Protein 7NE9 (pdb70)

Radius of gyration: 25.5 Å; Cα contacts (8 Å, |Δi|>4): 798; chains: 4; bounding box: 64×86×42 Å

Sequence (478 aa):
PALNARQQALLTALNACGDEMSGQQLHRSLDDEASMGLATVYRNLRQLQQRG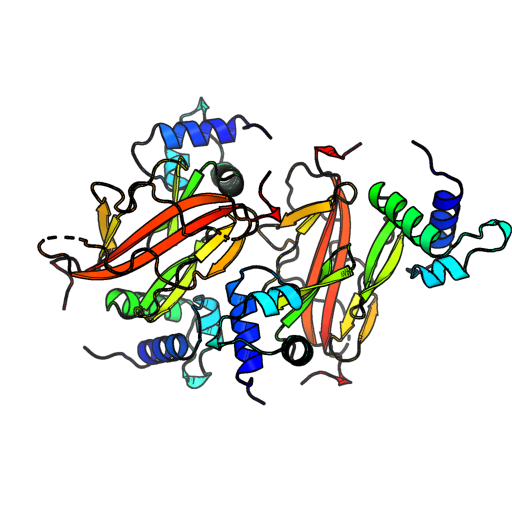LVRCRHLPTGEALYAPVDRDRHHLTCVDCGTTQVLDHCPIHGIDVPAGDFELLFHTLEFFGFCSSCRPPALNARQQALLTALNACGDEMSGQQLHRSLDDEASMGLATVYRNLRQLQQRGLVRCRHLPTGEALYAPVDRDRHHLTCVDCGTTQVLDHCPIHGIDVPAGDFELLFHTLEFFGFCSSCRPPALNARQQALLTALNACGDEMSGQQLHRSLDDEASMGLATVYRNLRQLQQRGLVRCRHLPTGEALYAPVDRDRHHLTCVDCGTTQVLDHCPIHGIDVGDFELLFHTLEFFGFCSSCRPPALNARQQALLTALNACGDEMSGQQLHRSLDDEASMGLATVYRNLRQLQQRGLVRCRHLPTGEALYAPVDRDRHHLTCVDCGTTQVLDHCPIHGIDVPAGDFELLFHTLEFFGFCSSCRP

Nearest PDB structures (foldseek):
  7ne9-assembly1_DDD  TM=9.964E-01  e=1.048E-24  Parasynechococcus marenigrum WH 8102
  7ne9-assembly1_CCC  TM=9.810E-01  e=1.885E-23  Parasynechococcus marenigrum WH 8102
  2fe3-assembly1_B  TM=5.451E-01  e=2.783E-08  Bacillus subtilis
  3f8n-assembly1_B  TM=6.323E-01  e=6.469E-07  Bacillus subtilis
  6dk4-assembly1_A  TM=7.552E-01  e=3.047E-05  Campylobacter jejuni

B-factor: mean 51.15, std 16.53, range [29.56, 125.27]

Secondary structure (P-SEA, 3-state):
ccccaaaaaaaaaaaaacccccaaaaaaaccccccccaaaaaaaaaaaaaaccbbbbbccccbbbbcccccccccccccccbbbbbbccccccccccccccccccbbbbbbbbbcccccc/ccccaaaaaaaaaaaaccccccaaaaaaaccccccccaaaaaaaaaaaaaaccbbbbbccccbbbbcccccccccccccccbbbbbcccccccccccccccccccbbbbbbbbbcccccc/ccccaaaaaaaaaaaaccccccaaaaaaaccccccccaaaaaaaaaaaaaaccbbbbbcccbbbbbcccccccccccccccbbbbbbccccccccccccccccbbbbbbbbbcccccc/ccccaaaaaaaaaaaaccccccaaaaaaaccccccccaaaaaaaaaaaaaaccbbbbbcccbbbbbcccccccccccccccbbbbbbccccccccccccccccccbbbbbbbbbcccccc

Solvent-accessible surface area: 25385 Å² total; per-residue (Å²): 152,96,54,74,88,121,9,83,20,0,20,40,16,0,58,34,9,24,22,29,18,6,3,90,77,0,61,166,58,21,71,123,154,25,70,23,46,61,74,20,0,76,105,6,1,125,69,0,45,85,86,7,59,3,23,26,37,37,50,79,121,28,87,26,17,23,5,11,22,120,50,44,68,3,14,8,15,1,24,56,76,47,71,83,80,14,36,67,156,21,45,20,161,71,45,118,42,69,110,103,96,48,58,70,48,18,20,18,0,9,9,25,0,16,17,68,112,30,92,147,172,91,49,74,87,119,10,88,23,0,27,80,17,0,81,88,37,77,100,39,18,6,0,99,76,0,64,174,60,25,93,142,164,30,76,12,45,66,73,19,0,70,103,6,0,135,64,0,39,77,84,6,60,2,17,23,36,36,45,78,119,29,80,19,23,16,2,12,26,135,58,44,100,3,19,5,8,1,38,69,77,39,73,76,101,72,9,118,78,24,33,22,127,71,132,118,30,116,128,80,117,33,68,75,62,20,30,16,0,15,0,27,0,6,18,72,110,30,95,137,164,90,48,78,86,128,12,82,22,0,26,77,18,0,78,89,40,58,32,34,18,21,0,62,78,0,55,167,58,20,109,130,177,36,69,16,45,59,67,21,0,67,114,9,0,133,66,0,31,74,83,7,60,1,22,21,31,33,41,31,88,28,103,18,24,15,6,5,31,125,60,50,88,3,5,12,4,1,9,44,24,23,43,11,99,63,22,123,102,20,45,18,171,73,53,127,100,136,76,61,70,84,60,21,30,17,0,8,10,21,0,21,19,56,106,30,96,160,166,87,61,78,87,126,11,85,22,0,25,78,16,0,81,88,37,56,77,27,14,6,2,89,82,0,62,167,63,23,93,140,175,30,68,20,46,62,74,21,0,94,126,6,0,52,70,0,12,39,75,5,62,0,21,14,35,32,48,72,123,28,83,24,20,21,1,7,39,124,45,46,101,4,17,36,10,1,26,51,76,39,72,78,126,70,30,138,97,23,37,22,130,68,132,113,25,89,133,92,101,38,68,59,62,17,26,17,0,12,1,28,0,16,18,68,105,24,95,157

Structure (mmCIF, N/CA/C/O backbone):
data_7NE9
#
_entry.id   7NE9
#
_cell.length_a   129.250
_cell.length_b   129.250
_cell.length_c   77.280
_cell.angle_alpha   90.000
_cell.angle_beta   90.000
_cell.angle_gamma   120.000
#
_symmetry.space_group_name_H-M   'P 65'
#
loop_
_entity.id
_entity.type
_entity.pdbx_description
1 polymer 'Ferric uptake regulator family'
2 non-polymer 'ZINC ION'
3 non-polymer 'ACETATE ION'
4 water water
#
loop_
_atom_site.group_PDB
_atom_site.id
_atom_site.type_symbol
_atom_site.label_atom_id
_atom_site.label_alt_id
_atom_site.label_comp_id
_atom_site.label_asym_id
_atom_site.label_entity_id
_atom_site.label_seq_id
_atom_site.pdbx_PDB_ins_code
_atom_site.Cartn_x
_atom_site.Cartn_y
_atom_site.Cartn_z
_atom_site.occupancy
_atom_site.B_iso_or_equiv
_atom_site.auth_seq_id
_atom_site.auth_comp_id
_atom_site.auth_asym_id
_atom_site.auth_atom_id
_atom_site.pdbx_PDB_model_num
ATOM 1 N N . PRO A 1 6 ? -1.877 51.604 36.351 1.000 98.775 6 PRO AAA N 1
ATOM 2 C CA . PRO A 1 6 ? -1.624 50.349 35.602 1.000 97.580 6 PRO AAA CA 1
ATOM 3 C C . PRO A 1 6 ? -0.122 50.039 35.434 1.000 91.746 6 PRO AAA C 1
ATOM 4 O O . PRO A 1 6 ? 0.670 50.968 35.487 1.000 89.139 6 PRO AAA O 1
ATOM 8 N N . ALA A 1 7 ? 0.227 48.763 35.230 1.000 85.894 7 ALA AAA N 1
ATOM 9 C CA . ALA A 1 7 ? 1.603 48.299 34.925 1.000 80.370 7 ALA AAA CA 1
ATOM 10 C C . ALA A 1 7 ? 2.164 49.164 33.788 1.000 74.244 7 ALA AAA C 1
ATOM 11 O O . ALA A 1 7 ? 1.369 49.746 33.024 1.000 74.407 7 ALA AAA O 1
ATOM 13 N N . LEU A 1 8 ? 3.486 49.188 33.612 1.000 68.850 8 LEU AAA N 1
ATOM 14 C CA . LEU A 1 8 ? 4.162 49.871 32.472 1.000 62.227 8 LEU AAA CA 1
ATOM 15 C C . LEU A 1 8 ? 3.949 49.089 31.178 1.000 59.878 8 LEU AAA C 1
ATOM 16 O O . LEU A 1 8 ? 4.241 47.897 31.164 1.000 62.484 8 LEU AAA O 1
ATOM 21 N N . ASN A 1 9 ? 3.507 49.761 30.118 1.000 56.963 9 ASN AAA N 1
ATOM 22 C CA . ASN A 1 9 ? 3.444 49.170 28.756 1.000 54.681 9 ASN AAA CA 1
ATOM 23 C C . ASN A 1 9 ? 4.882 48.994 28.227 1.000 52.108 9 ASN AAA C 1
ATOM 24 O O . ASN A 1 9 ? 5.829 49.508 28.862 1.000 50.522 9 ASN AAA O 1
ATOM 29 N N . ALA A 1 10 ? 5.031 48.316 27.089 1.000 51.159 10 ALA AAA N 1
ATOM 30 C CA . ALA A 1 10 ? 6.317 47.927 26.458 1.000 50.817 10 ALA AAA CA 1
ATOM 31 C C . ALA A 1 10 ? 7.167 49.159 26.092 1.000 48.553 10 ALA AAA C 1
ATOM 32 O O . ALA A 1 10 ? 8.409 49.097 26.201 1.000 46.749 10 ALA AAA O 1
ATOM 34 N N . ARG A 1 11 ? 6.521 50.232 25.637 1.000 46.762 11 ARG AAA N 1
ATOM 35 C CA . ARG A 1 11 ? 7.190 51.489 25.224 1.000 46.072 11 ARG AAA CA 1
ATOM 36 C C . ARG A 1 11 ? 7.763 52.202 26.457 1.000 44.112 11 ARG AAA C 1
ATOM 37 O O . ARG A 1 11 ? 8.897 52.658 26.406 1.000 41.758 11 ARG AAA O 1
ATOM 45 N N . GLN A 1 12 ? 6.986 52.288 27.527 1.000 44.819 12 GLN AAA N 1
ATOM 46 C CA . GLN A 1 12 ? 7.424 52.918 28.790 1.000 45.359 12 GLN AAA CA 1
ATOM 47 C C . GLN A 1 12 ? 8.621 52.134 29.320 1.000 44.874 12 GLN AAA C 1
ATOM 48 O O . GLN A 1 12 ? 9.608 52.771 29.717 1.000 42.143 12 GLN AAA O 1
ATOM 54 N N . GLN A 1 13 ? 8.560 50.810 29.277 1.000 46.074 13 GLN AAA N 1
ATOM 55 C CA . GLN A 1 13 ? 9.666 49.951 29.761 1.000 48.102 13 GLN AAA CA 1
ATOM 56 C C . GLN A 1 13 ? 10.910 50.167 28.893 1.000 44.582 13 GLN AAA C 1
ATOM 57 O O . GLN A 1 13 ? 12.015 50.203 29.433 1.000 45.062 13 GLN AAA O 1
ATOM 63 N N . ALA A 1 14 ? 10.760 50.286 27.582 1.000 40.833 14 ALA AAA N 1
ATOM 64 C CA . ALA A 1 14 ? 11.907 50.481 26.669 1.000 39.840 14 ALA AAA CA 1
ATOM 65 C C . ALA A 1 14 ? 12.573 51.830 27.002 1.000 37.868 14 ALA AAA C 1
ATOM 66 O O . ALA A 1 14 ? 13.807 51.881 27.053 1.000 38.213 14 ALA AAA O 1
ATOM 68 N N . LEU A 1 15 ? 11.802 52.872 27.299 1.000 35.500 15 LEU AAA N 1
ATOM 69 C CA . LEU A 1 15 ? 12.402 54.195 27.627 1.000 36.319 15 LEU AAA CA 1
ATOM 70 C C . LEU A 1 15 ? 13.144 54.119 28.962 1.000 37.081 15 LEU AAA C 1
ATOM 71 O O . LEU A 1 15 ? 14.268 54.634 29.038 1.000 35.452 15 LEU AAA O 1
ATOM 76 N N . LEU A 1 16 ? 12.543 53.499 29.974 1.000 36.867 16 LEU AAA N 1
ATOM 77 C CA . LEU A 1 16 ? 13.169 53.370 31.306 1.000 40.887 16 LEU AAA CA 1
ATOM 78 C C . LEU A 1 16 ? 14.476 52.595 31.178 1.000 38.936 16 LEU AAA C 1
ATOM 79 O O . LEU A 1 16 ? 15.478 53.023 31.779 1.000 37.512 16 LEU AAA O 1
ATOM 84 N N . THR A 1 17 ? 14.459 51.503 30.429 1.000 38.091 17 THR AAA N 1
ATOM 85 C CA . THR A 1 17 ? 15.658 50.675 30.150 1.000 40.268 17 THR AAA CA 1
ATOM 86 C C . THR A 1 17 ? 16.754 51.545 29.522 1.000 37.286 17 THR AAA C 1
ATOM 87 O O . THR A 1 17 ? 17.893 51.489 29.995 1.000 37.384 17 THR AAA O 1
ATOM 91 N N . ALA A 1 18 ? 16.425 52.321 28.489 1.000 33.985 18 ALA AAA N 1
ATOM 92 C CA . ALA A 1 18 ? 17.419 53.160 27.790 1.000 33.705 18 ALA AAA CA 1
ATOM 93 C C . ALA A 1 18 ? 17.952 54.220 28.760 1.000 33.222 18 ALA AAA C 1
ATOM 94 O O . ALA A 1 18 ? 19.173 54.432 28.791 1.000 32.607 18 ALA AAA O 1
ATOM 96 N N . LEU A 1 19 ? 17.090 54.848 29.570 1.000 33.674 19 LEU AAA N 1
ATOM 97 C CA . LEU A 1 19 ? 17.546 55.918 30.497 1.000 32.985 19 LEU AAA CA 1
ATOM 98 C C . LEU A 1 19 ? 18.457 55.308 31.558 1.000 33.259 19 LEU AAA C 1
ATOM 99 O O . LEU A 1 19 ? 19.460 55.974 31.915 1.000 32.727 19 LEU AAA O 1
ATOM 104 N N . ASN A 1 20 ? 18.138 54.102 32.054 1.000 35.451 20 ASN AAA N 1
ATOM 105 C CA . ASN A 1 20 ? 18.984 53.384 33.035 1.000 36.772 20 ASN AAA CA 1
ATOM 106 C C . ASN A 1 20 ? 20.340 53.045 32.419 1.000 37.169 20 ASN AAA C 1
ATOM 107 O O . ASN A 1 20 ? 21.361 53.276 33.110 1.000 37.470 20 ASN AAA O 1
ATOM 112 N N . ALA A 1 21 ? 20.354 52.560 31.180 1.000 35.873 21 ALA AAA N 1
ATOM 113 C CA . ALA A 1 21 ? 21.567 52.030 30.508 1.000 37.739 21 ALA AAA CA 1
ATOM 114 C C . ALA A 1 21 ? 22.560 53.155 30.213 1.000 37.939 21 ALA AAA C 1
ATOM 115 O O . ALA A 1 21 ? 23.763 52.877 30.289 1.000 39.353 21 ALA AAA O 1
ATOM 117 N N . CYS A 1 22 ? 22.105 54.395 29.965 1.000 37.326 22 CYS AAA N 1
ATOM 118 C CA . CYS A 1 22 ? 23.018 55.506 29.567 1.000 36.831 22 CYS AAA CA 1
ATOM 119 C C . CYS A 1 22 ? 23.913 55.971 30.734 1.000 37.591 22 CYS AAA C 1
ATOM 120 O O . CYS A 1 22 ? 24.945 56.592 30.474 1.000 37.192 22 CYS AAA O 1
ATOM 123 N N . GLY A 1 23 ? 23.554 55.673 31.976 1.000 37.562 23 GLY AAA N 1
ATOM 124 C CA . GLY A 1 23 ? 24.419 55.969 33.141 1.000 39.539 23 GLY AAA CA 1
ATOM 125 C C . GLY A 1 23 ? 24.358 57.447 33.530 1.000 39.705 23 GLY AAA C 1
ATOM 126 O O . GLY A 1 23 ? 25.073 57.858 34.436 1.000 40.326 23 GLY AAA O 1
ATOM 127 N N . ASP A 1 24 ? 23.564 58.261 32.840 1.000 38.387 24 ASP AAA N 1
ATOM 128 C CA . ASP A 1 24 ? 23.524 59.732 33.010 1.000 38.051 24 ASP AAA CA 1
ATOM 129 C C . ASP A 1 24 ? 22.142 60.210 32.598 1.000 36.365 24 ASP AAA C 1
ATOM 130 O O . ASP A 1 24 ? 21.185 59.583 33.034 1.000 35.981 24 ASP AAA O 1
ATOM 135 N N . GLU A 1 25 ? 22.024 61.313 31.842 1.000 35.223 25 GLU AAA N 1
ATOM 136 C CA . GLU A 1 25 ? 20.740 61.881 31.415 1.000 36.518 25 GLU AAA CA 1
ATOM 137 C C . GLU A 1 25 ? 20.729 61.998 29.882 1.000 35.280 25 GLU AAA C 1
ATOM 138 O O . GLU A 1 25 ? 21.815 62.031 29.307 1.000 31.705 25 GLU AAA O 1
ATOM 144 N N . MET A 1 26 ? 19.548 62.071 29.273 1.000 32.270 26 MET AAA N 1
ATOM 145 C CA . MET A 1 26 ? 19.423 62.207 27.803 1.000 34.693 26 MET AAA CA 1
ATOM 146 C C . MET A 1 26 ? 18.271 63.153 27.502 1.000 31.849 26 MET AAA C 1
ATOM 147 O O . MET A 1 26 ? 17.218 63.062 28.172 1.000 29.561 26 MET AAA O 1
ATOM 152 N N . SER A 1 27 ? 18.425 64.003 26.496 1.000 31.917 27 SER AAA N 1
ATOM 153 C CA . SER A 1 27 ? 17.292 64.746 25.885 1.000 31.971 27 SER AAA CA 1
ATOM 154 C C . SER A 1 27 ? 16.303 63.743 25.263 1.000 31.310 27 SER AAA C 1
ATOM 155 O O . SER A 1 27 ? 16.685 62.583 25.052 1.000 30.482 27 SER AAA O 1
ATOM 158 N N . GLY A 1 28 ? 15.085 64.165 24.943 1.000 31.753 28 GLY AAA N 1
ATOM 159 C CA . GLY A 1 28 ? 14.116 63.313 24.230 1.000 34.212 28 GLY AAA CA 1
ATOM 160 C C . GLY A 1 28 ? 14.687 62.833 22.899 1.000 33.658 28 GLY AAA C 1
ATOM 161 O O . GLY A 1 28 ? 14.523 61.657 22.557 1.000 33.548 28 GLY AAA O 1
ATOM 162 N N . GLN A 1 29 ? 15.395 63.710 22.188 1.000 35.691 29 GLN AAA N 1
ATOM 163 C CA . GLN A 1 29 ? 15.985 63.353 20.878 1.000 38.579 29 GLN AAA CA 1
ATOM 164 C C . GLN A 1 29 ? 17.117 62.335 21.080 1.000 36.358 29 GLN AAA C 1
ATOM 165 O O . GLN A 1 29 ? 17.191 61.382 20.297 1.000 34.574 29 GLN AAA O 1
ATOM 171 N N . GLN A 1 30 ? 17.961 62.515 22.096 1.000 34.732 30 GLN AAA N 1
ATOM 172 C CA . GLN A 1 30 ? 19.048 61.546 22.354 1.000 34.935 30 GLN AAA CA 1
ATOM 173 C C . GLN A 1 30 ? 18.425 60.210 22.731 1.000 32.269 30 GLN AAA C 1
ATOM 174 O O . GLN A 1 30 ? 18.914 59.206 22.285 1.000 32.512 30 GLN AAA O 1
ATOM 180 N N . LEU A 1 31 ? 17.406 60.205 23.579 1.000 31.131 31 LEU AAA N 1
ATOM 181 C CA . LEU A 1 31 ? 16.717 58.962 23.996 1.000 30.848 31 LEU AAA CA 1
ATOM 182 C C . LEU A 1 31 ? 16.180 58.263 22.737 1.000 30.328 31 LEU AAA C 1
ATOM 183 O O . LEU A 1 31 ? 16.435 57.068 22.544 1.000 31.699 31 LEU AAA O 1
ATOM 188 N N . HIS A 1 32 ? 15.521 59.014 21.877 1.000 31.302 32 HIS AAA N 1
ATOM 189 C CA . HIS A 1 32 ? 14.986 58.480 20.593 1.000 32.870 32 HIS AAA CA 1
ATOM 190 C C . HIS A 1 32 ? 16.122 57.839 19.784 1.000 33.256 32 HIS AAA C 1
ATOM 191 O O . HIS A 1 32 ? 15.959 56.699 19.329 1.000 34.000 32 HIS AAA O 1
ATOM 198 N N . ARG A 1 33 ? 17.245 58.538 19.625 1.000 34.701 33 ARG AAA N 1
ATOM 199 C CA . ARG A 1 33 ? 18.403 58.024 18.851 1.000 36.695 33 ARG AAA CA 1
ATOM 200 C C . ARG A 1 33 ? 19.048 56.822 19.536 1.000 36.607 33 ARG AAA C 1
ATOM 201 O O . ARG A 1 33 ? 19.670 56.058 18.843 1.000 39.483 33 ARG AAA O 1
ATOM 209 N N . SER A 1 34 ? 18.910 56.641 20.843 1.000 37.268 34 SER AAA N 1
ATOM 210 C CA . SER A 1 34 ? 19.567 55.525 21.586 1.000 37.523 34 SER AAA CA 1
ATOM 211 C C . SER A 1 34 ? 18.784 54.221 21.395 1.000 37.664 34 SER AAA C 1
ATOM 212 O O . SER A 1 34 ? 19.351 53.184 21.670 1.000 38.297 34 SER AAA O 1
ATOM 215 N N . LEU A 1 35 ? 17.522 54.240 20.965 1.000 37.817 35 LEU AAA N 1
ATOM 216 C CA . LEU A 1 35 ? 16.694 52.998 20.990 1.000 37.511 35 LEU AAA CA 1
ATOM 217 C C . LEU A 1 35 ? 17.177 52.044 19.893 1.000 38.983 35 LEU AAA C 1
ATOM 218 O O . LEU A 1 35 ? 17.391 52.516 18.737 1.000 37.047 35 LEU AAA O 1
ATOM 223 N N . ASP A 1 36 ? 17.334 50.750 20.220 1.000 40.910 36 ASP AAA N 1
ATOM 224 C CA . ASP A 1 36 ? 17.735 49.717 19.223 1.000 42.943 36 ASP AAA CA 1
ATOM 225 C C . ASP A 1 36 ? 16.486 49.317 18.438 1.000 41.630 36 ASP AAA C 1
ATOM 226 O O . ASP A 1 36 ? 15.398 49.817 18.783 1.000 39.353 36 ASP AAA O 1
ATOM 231 N N . ASP A 1 37 ? 16.631 48.484 17.410 1.000 43.680 37 ASP AAA N 1
ATOM 232 C CA . ASP A 1 37 ? 15.533 48.107 16.482 1.000 46.480 37 ASP AAA CA 1
ATOM 233 C C . ASP A 1 37 ? 14.328 47.612 17.297 1.000 46.675 37 ASP AAA C 1
ATOM 234 O O . ASP A 1 37 ? 13.200 48.091 17.067 1.000 46.392 37 ASP AAA O 1
ATOM 239 N N . GLU A 1 38 ? 14.580 46.761 18.285 1.000 49.539 38 GLU AAA N 1
ATOM 240 C CA . GLU A 1 38 ? 13.543 46.086 19.111 1.000 50.849 38 GLU AAA CA 1
ATOM 241 C C . GLU A 1 38 ? 12.776 47.130 19.936 1.000 47.795 38 GLU AAA C 1
ATOM 242 O O . GLU A 1 38 ? 11.576 46.969 20.107 1.000 47.832 38 GLU AAA O 1
ATOM 248 N N . ALA A 1 39 ? 13.435 48.180 20.415 1.000 43.850 39 ALA AAA N 1
ATOM 249 C CA . ALA A 1 39 ? 12.817 49.221 21.272 1.000 43.187 39 ALA AAA CA 1
ATOM 250 C C . ALA A 1 39 ? 12.311 50.428 20.458 1.000 41.125 39 ALA AAA C 1
ATOM 251 O O . ALA A 1 39 ? 11.575 51.222 21.038 1.000 41.580 39 ALA AAA O 1
ATOM 253 N N . SER A 1 40 ? 12.651 50.533 19.176 1.000 40.272 40 SER AAA N 1
ATOM 254 C CA . SER A 1 40 ? 12.452 51.770 18.373 1.000 40.226 40 SER AAA CA 1
ATOM 255 C C . SER A 1 40 ? 10.964 52.137 18.330 1.000 40.339 40 SER AAA C 1
ATOM 256 O O . SER A 1 40 ? 10.127 51.248 18.369 1.000 40.978 40 SER AAA O 1
ATOM 259 N N . MET A 1 41 ? 10.665 53.431 18.302 1.000 39.024 41 MET AAA N 1
ATOM 260 C CA . MET A 1 41 ? 9.303 54.000 18.183 1.000 40.148 41 MET AAA CA 1
ATOM 261 C C . MET A 1 41 ? 9.460 55.405 17.597 1.000 39.542 41 MET AAA C 1
ATOM 262 O O . MET A 1 41 ? 10.598 55.880 17.537 1.000 39.320 41 MET AAA O 1
ATOM 267 N N . GLY A 1 42 ? 8.377 56.045 17.160 1.000 41.072 42 GLY AAA N 1
ATOM 268 C CA . GLY A 1 42 ? 8.446 57.411 16.619 1.000 40.613 42 GLY AAA CA 1
ATOM 269 C C . GLY A 1 42 ? 8.761 58.419 17.701 1.000 38.953 42 GLY AAA C 1
ATOM 270 O O . GLY A 1 42 ? 8.494 58.163 18.890 1.000 39.665 42 GLY AAA O 1
ATOM 271 N N . LEU A 1 43 ? 9.317 59.551 17.287 1.000 39.253 43 LEU AAA N 1
ATOM 272 C CA . LEU A 1 43 ? 9.736 60.624 18.214 1.000 39.432 43 LEU AAA CA 1
ATOM 273 C C . LEU A 1 43 ? 8.546 61.109 19.046 1.000 39.880 43 LEU AAA C 1
ATOM 274 O O . LEU A 1 43 ? 8.737 61.287 20.265 1.000 40.426 43 LEU AAA O 1
ATOM 279 N N . ALA A 1 44 ? 7.379 61.341 18.437 1.000 41.158 44 ALA AAA N 1
ATOM 280 C CA . ALA A 1 44 ? 6.188 61.857 19.168 1.000 42.687 44 ALA AAA CA 1
ATOM 281 C C . ALA A 1 44 ? 5.772 60.828 20.229 1.000 41.256 44 ALA AAA C 1
ATOM 282 O O . ALA A 1 44 ? 5.384 61.246 21.339 1.000 42.928 44 ALA AAA O 1
ATOM 284 N N . THR A 1 45 ? 5.903 59.534 19.919 1.000 40.925 45 THR AAA N 1
ATOM 285 C CA . THR A 1 45 ? 5.637 58.437 20.882 1.000 42.486 45 THR AAA CA 1
ATOM 286 C C . THR A 1 45 ? 6.620 58.510 22.054 1.000 40.370 45 THR AAA C 1
ATOM 287 O O . THR A 1 45 ? 6.187 58.273 23.210 1.000 40.127 45 THR AAA O 1
ATOM 291 N N . VAL A 1 46 ? 7.887 58.817 21.780 1.000 38.753 46 VAL AAA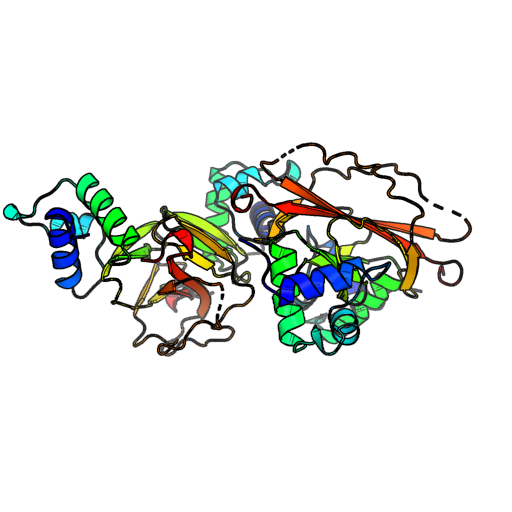 N 1
ATOM 292 C CA . VAL A 1 46 ? 8.894 58.961 22.863 1.000 37.225 46 VAL AAA CA 1
ATOM 293 C C . VAL A 1 46 ? 8.421 60.067 23.820 1.000 38.958 46 VAL AAA C 1
ATOM 294 O O . VAL A 1 46 ? 8.377 59.814 25.040 1.000 37.967 46 VAL AAA O 1
ATOM 298 N N . TYR A 1 47 ? 8.103 61.251 23.300 1.000 40.644 47 TYR AAA N 1
ATOM 299 C CA . TYR A 1 47 ? 7.717 62.412 24.135 1.000 42.722 47 TYR AAA CA 1
ATOM 300 C C . TYR A 1 47 ? 6.468 62.072 24.952 1.000 44.071 47 TYR AAA C 1
ATOM 301 O O . TYR A 1 47 ? 6.446 62.370 26.170 1.000 43.801 47 TYR AAA O 1
ATOM 310 N N . ARG A 1 48 ? 5.468 61.446 24.328 1.000 46.421 48 ARG AAA N 1
ATOM 311 C CA . ARG A 1 48 ? 4.185 61.143 25.012 1.000 49.060 48 ARG AAA CA 1
ATOM 312 C C . ARG A 1 48 ? 4.477 60.192 26.174 1.000 47.623 48 ARG AAA C 1
ATOM 313 O O . ARG A 1 48 ? 3.970 60.435 27.290 1.000 46.876 48 ARG AAA O 1
ATOM 321 N N . ASN A 1 49 ? 5.304 59.180 25.926 1.000 44.679 49 ASN AAA N 1
ATOM 322 C CA . ASN A 1 49 ? 5.608 58.149 26.946 1.000 43.552 49 ASN AAA CA 1
ATOM 323 C C . ASN A 1 49 ? 6.505 58.758 28.029 1.000 43.408 49 ASN AAA C 1
ATOM 324 O O . ASN A 1 49 ? 6.308 58.398 29.204 1.000 41.664 49 ASN AAA O 1
ATOM 329 N N . LEU A 1 50 ? 7.424 59.664 27.678 1.000 40.486 50 LEU AAA N 1
ATOM 330 C CA . LEU A 1 50 ? 8.241 60.362 28.696 1.000 39.946 50 LEU AAA CA 1
ATOM 331 C C . LEU A 1 50 ? 7.325 61.140 29.639 1.000 40.497 50 LEU AAA C 1
ATOM 332 O O . LEU A 1 50 ? 7.555 61.048 30.857 1.000 40.714 50 LEU AAA O 1
ATOM 337 N N . ARG A 1 51 ? 6.381 61.904 29.080 1.000 45.145 51 ARG AAA N 1
ATOM 338 C CA . ARG A 1 51 ? 5.443 62.744 29.865 1.000 48.851 51 ARG AAA CA 1
ATOM 339 C C . ARG A 1 51 ? 4.689 61.848 30.858 1.000 49.118 51 ARG AAA C 1
ATOM 340 O O . ARG A 1 51 ? 4.583 62.215 32.060 1.000 45.493 51 ARG AAA O 1
ATOM 348 N N . GLN A 1 52 ? 4.205 60.692 30.392 1.000 48.168 52 GLN AAA N 1
ATOM 349 C CA . GLN A 1 52 ? 3.492 59.739 31.275 1.000 48.754 52 GLN AAA CA 1
ATOM 350 C C . GLN A 1 52 ? 4.421 59.260 32.397 1.000 46.566 52 GLN AAA C 1
ATOM 351 O O . GLN A 1 52 ? 3.965 59.236 33.545 1.000 45.854 52 GLN AAA O 1
ATOM 357 N N . LEU A 1 53 ? 5.666 58.894 32.080 1.000 42.109 53 LEU AAA N 1
ATOM 358 C CA . LEU A 1 53 ? 6.637 58.411 33.092 1.000 42.233 53 LEU AAA CA 1
ATOM 359 C C . LEU A 1 53 ? 6.914 59.517 34.108 1.000 42.815 53 LEU AAA C 1
ATOM 360 O O . LEU A 1 53 ? 7.090 59.181 35.293 1.000 44.005 53 LEU AAA O 1
ATOM 365 N N . GLN A 1 54 ? 6.973 60.769 33.654 1.000 42.769 54 GLN AAA N 1
ATOM 366 C CA . GLN A 1 54 ? 7.213 61.912 34.551 1.000 46.342 54 GLN AAA CA 1
ATOM 367 C C . GLN A 1 54 ? 6.044 62.036 35.532 1.000 50.046 54 GLN AAA C 1
ATOM 368 O O . GLN A 1 54 ? 6.296 62.223 36.748 1.000 49.671 54 GLN AAA O 1
ATOM 374 N N . GLN A 1 55 ? 4.818 61.927 35.016 1.000 53.406 55 GLN AAA N 1
ATOM 375 C CA . GLN A 1 55 ? 3.594 62.110 35.828 1.000 58.322 55 GLN AAA CA 1
ATOM 376 C C . GLN A 1 55 ? 3.474 60.967 36.834 1.000 55.859 55 GLN AAA C 1
ATOM 377 O O . GLN A 1 55 ? 2.912 61.214 37.901 1.000 56.787 55 GLN AAA O 1
ATOM 383 N N . ARG A 1 56 ? 4.002 59.789 36.514 1.000 53.703 56 ARG AAA N 1
ATOM 384 C CA . ARG A 1 56 ? 4.036 58.630 37.441 1.000 55.825 56 ARG AAA CA 1
ATOM 385 C C . ARG A 1 56 ? 5.248 58.713 38.377 1.000 53.290 56 ARG AAA C 1
ATOM 386 O O . ARG A 1 56 ? 5.404 57.809 39.170 1.000 54.104 56 ARG AAA O 1
ATOM 394 N N . GLY A 1 57 ? 6.083 59.750 38.273 1.000 50.873 57 GLY AAA N 1
ATOM 395 C CA . GLY A 1 57 ? 7.241 59.931 39.164 1.000 49.469 57 GLY AAA CA 1
ATOM 396 C C . GLY A 1 57 ? 8.332 58.894 38.930 1.000 46.661 57 GLY AAA C 1
ATOM 397 O O . GLY A 1 57 ? 9.087 58.661 39.860 1.000 42.930 57 GLY AAA O 1
ATOM 398 N N . LEU A 1 58 ? 8.443 58.314 37.727 1.000 43.675 58 LEU AAA N 1
ATOM 399 C CA . LEU A 1 58 ? 9.471 57.281 37.419 1.000 42.691 58 LEU AAA CA 1
ATOM 400 C C . LEU A 1 58 ? 10.661 57.890 36.673 1.000 40.331 58 LEU AAA C 1
ATOM 401 O O . LEU A 1 58 ? 11.732 57.272 36.630 1.000 38.878 58 LEU AAA O 1
ATOM 406 N N . VAL A 1 59 ? 10.487 59.075 36.118 1.000 39.050 59 VAL AAA N 1
ATOM 407 C CA . VAL A 1 59 ? 11.548 59.798 35.382 1.000 38.171 59 VAL AAA CA 1
ATOM 408 C C . VAL A 1 59 ? 11.640 61.205 35.958 1.000 37.969 59 VAL AAA C 1
ATOM 409 O O . VAL A 1 59 ? 10.610 61.778 36.315 1.000 38.686 59 VAL AAA O 1
ATOM 413 N N . ARG A 1 60 ? 12.860 61.710 36.069 1.000 37.125 60 ARG AAA N 1
ATOM 414 C CA . ARG A 1 60 ? 13.138 63.101 36.493 1.000 37.969 60 ARG AAA CA 1
ATOM 415 C C . ARG A 1 60 ? 13.578 63.868 35.259 1.000 36.521 60 ARG AAA C 1
ATOM 416 O O . ARG A 1 60 ? 14.102 63.268 34.342 1.000 33.681 60 ARG AAA O 1
ATOM 424 N N . CYS A 1 61 ? 13.348 65.163 35.280 1.000 38.218 61 CYS AAA N 1
ATOM 425 C CA . CYS A 1 61 ? 13.654 66.093 34.180 1.000 38.754 61 CYS AAA CA 1
ATOM 426 C C . CYS A 1 61 ? 14.348 67.316 34.768 1.000 40.456 61 CYS AAA C 1
ATOM 427 O O . CYS A 1 61 ? 14.004 67.707 35.879 1.000 41.277 61 CYS AAA O 1
ATOM 430 N N . ARG A 1 62 ? 15.351 67.850 34.093 1.000 39.935 62 ARG AAA N 1
ATOM 431 C CA . ARG A 1 62 ? 15.861 69.207 34.405 1.000 41.261 62 ARG AAA CA 1
ATOM 432 C C . ARG A 1 62 ? 16.212 69.886 33.078 1.00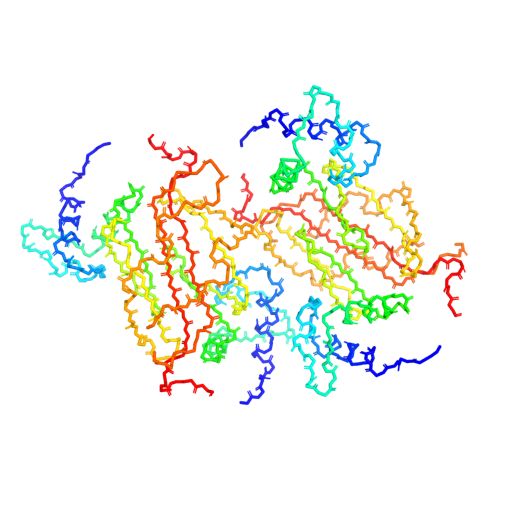0 40.804 62 ARG AAA C 1
ATOM 433 O O . ARG A 1 62 ? 16.346 69.181 32.072 1.000 37.685 62 ARG AAA O 1
ATOM 441 N N . HIS A 1 63 ? 16.442 71.190 33.119 1.000 40.967 63 HIS AAA N 1
ATOM 442 C CA . HIS A 1 63 ? 16.850 71.984 31.938 1.000 40.624 63 HIS AAA CA 1
ATOM 443 C C . HIS A 1 63 ? 18.304 72.391 32.079 1.000 39.928 63 HIS AAA C 1
ATOM 444 O O . HIS A 1 63 ? 18.685 72.823 33.154 1.000 40.456 63 HIS AAA O 1
ATOM 451 N N . LEU A 1 64 ? 19.092 72.218 31.018 1.000 40.994 64 LEU AAA N 1
ATOM 452 C CA . LEU A 1 64 ? 20.431 72.833 30.924 1.000 41.522 64 LEU AAA CA 1
ATOM 453 C C . LEU A 1 64 ? 20.264 74.342 30.902 1.000 42.759 64 LEU AAA C 1
ATOM 454 O O . LEU A 1 64 ? 19.170 74.842 30.645 1.000 42.259 64 LEU AAA O 1
ATOM 459 N N . PRO A 1 65 ? 21.335 75.108 31.180 1.000 46.169 65 PRO AAA N 1
ATOM 460 C CA . PRO A 1 65 ? 21.334 76.555 30.975 1.000 48.163 65 PRO AAA CA 1
ATOM 461 C C . PRO A 1 65 ? 20.872 76.979 29.575 1.000 48.705 65 PRO AAA C 1
ATOM 462 O O . PRO A 1 65 ? 20.351 78.052 29.468 1.000 49.479 65 PRO AAA O 1
ATOM 466 N N . THR A 1 66 ? 21.036 76.135 28.569 1.000 49.129 66 THR AAA N 1
ATOM 467 C CA . THR A 1 66 ? 20.591 76.403 27.173 1.000 51.649 66 THR AAA CA 1
ATOM 468 C C . THR A 1 66 ? 19.071 76.264 27.036 1.000 51.514 66 THR AAA C 1
ATOM 469 O O . THR A 1 66 ? 18.571 76.605 25.977 1.000 51.889 66 THR AAA O 1
ATOM 473 N N . GLY A 1 67 ? 18.394 75.661 28.017 1.000 48.883 67 GLY AAA N 1
ATOM 474 C CA . GLY A 1 67 ? 16.944 75.419 27.962 1.000 48.143 67 GLY AAA CA 1
ATOM 475 C C . GLY A 1 67 ? 16.600 74.022 27.478 1.000 46.392 67 GLY AAA C 1
ATOM 476 O O . GLY A 1 67 ? 15.440 73.674 27.544 1.000 47.078 67 GLY AAA O 1
ATOM 477 N N . GLU A 1 68 ? 17.562 73.217 27.023 1.000 44.779 68 GLU AAA N 1
ATOM 478 C CA . GLU A 1 68 ? 17.318 71.804 26.657 1.000 44.242 68 GLU AAA CA 1
ATOM 479 C C . GLU A 1 68 ? 16.909 70.982 27.891 1.000 40.661 68 GLU AAA C 1
ATOM 480 O O . GLU A 1 68 ? 17.590 71.056 28.937 1.000 38.779 68 GLU AAA O 1
ATOM 486 N N . ALA A 1 69 ? 15.858 70.186 27.759 1.000 38.153 69 ALA AAA N 1
ATOM 487 C CA . ALA A 1 69 ? 15.323 69.303 28.817 1.000 38.009 69 ALA AAA CA 1
ATOM 488 C C . ALA A 1 69 ? 16.065 67.957 28.767 1.000 36.581 69 ALA AAA C 1
ATOM 489 O O . ALA A 1 69 ? 16.232 67.419 27.673 1.000 37.039 69 ALA AAA O 1
ATOM 491 N N . LEU A 1 70 ? 16.570 67.487 29.909 1.000 33.968 70 LEU AAA N 1
ATOM 492 C CA . LEU A 1 70 ? 17.280 66.200 30.031 1.000 34.028 70 LEU AAA CA 1
ATOM 493 C C . LEU A 1 70 ? 16.540 65.315 31.025 1.000 35.155 70 LEU AAA C 1
ATOM 494 O O . LEU A 1 70 ? 16.139 65.827 32.076 1.000 36.186 70 LEU AAA O 1
ATOM 499 N N . TYR A 1 71 ? 16.431 64.022 30.711 1.000 33.778 71 TYR AAA N 1
ATOM 500 C CA . TYR A 1 71 ? 15.644 63.036 31.486 1.000 32.719 71 TYR AAA CA 1
ATOM 501 C C . TYR A 1 71 ? 16.575 61.983 32.064 1.000 32.092 71 TYR AAA C 1
ATOM 502 O O . TYR A 1 71 ? 17.590 61.659 31.456 1.000 30.824 71 TYR AAA O 1
ATOM 511 N N . ALA A 1 72 ? 16.204 61.438 33.214 1.000 30.629 72 ALA AAA N 1
ATOM 512 C CA . ALA A 1 72 ? 16.928 60.339 33.875 1.000 30.153 72 ALA AAA CA 1
ATOM 513 C C . ALA A 1 72 ? 15.951 59.524 34.698 1.000 30.708 72 ALA AAA C 1
ATOM 514 O O . ALA A 1 72 ? 14.856 59.990 35.015 1.000 31.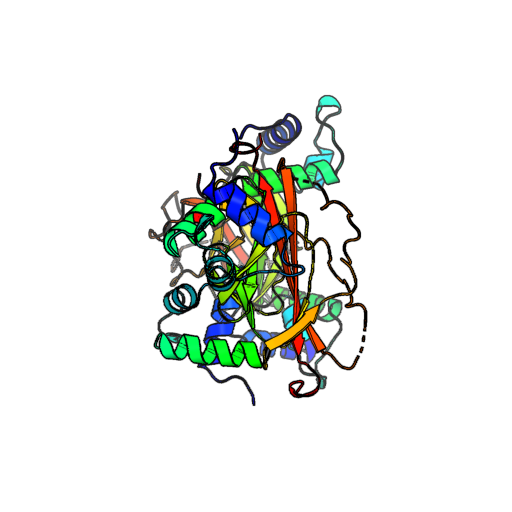212 72 ALA AAA O 1
ATOM 516 N N . PRO A 1 73 ? 16.324 58.298 35.095 1.000 31.565 73 PRO AAA N 1
ATOM 517 C CA . PRO A 1 73 ? 15.528 57.549 36.068 1.000 32.840 73 PRO AAA CA 1
ATOM 518 C C . PRO A 1 73 ? 15.431 58.428 37.326 1.000 33.724 73 PRO AAA C 1
ATOM 519 O O . PRO A 1 73 ? 16.403 59.128 37.657 1.000 31.103 73 PRO AAA O 1
ATOM 523 N N . VAL A 1 74 ? 14.278 58.415 37.980 1.000 38.537 74 VAL AAA N 1
ATOM 524 C CA . VAL A 1 74 ? 13.990 59.322 39.128 1.000 38.703 74 VAL AAA CA 1
ATOM 525 C C . VAL A 1 74 ? 15.070 59.155 40.207 1.000 38.458 74 VAL AAA C 1
ATOM 526 O O . VAL A 1 74 ? 15.387 60.133 40.851 1.000 37.731 74 VAL AAA O 1
ATOM 530 N N . ASP A 1 75 ? 15.606 57.952 40.387 1.000 40.534 75 ASP AAA N 1
ATOM 531 C CA . ASP A 1 75 ? 16.557 57.627 41.487 1.000 43.399 75 ASP AAA CA 1
ATOM 532 C C . ASP A 1 75 ? 17.990 58.042 41.137 1.000 41.599 75 ASP AAA C 1
ATOM 533 O O . ASP A 1 75 ? 18.831 58.009 42.026 1.000 39.427 75 ASP AAA O 1
ATOM 538 N N . ARG A 1 76 ? 18.302 58.385 39.884 1.000 39.344 76 ARG AAA N 1
ATOM 539 C CA . ARG A 1 76 ? 19.656 58.873 39.513 1.000 38.125 76 ARG AAA CA 1
ATOM 540 C C . ARG A 1 76 ? 19.799 60.356 39.927 1.000 38.485 76 ARG AAA C 1
ATOM 541 O O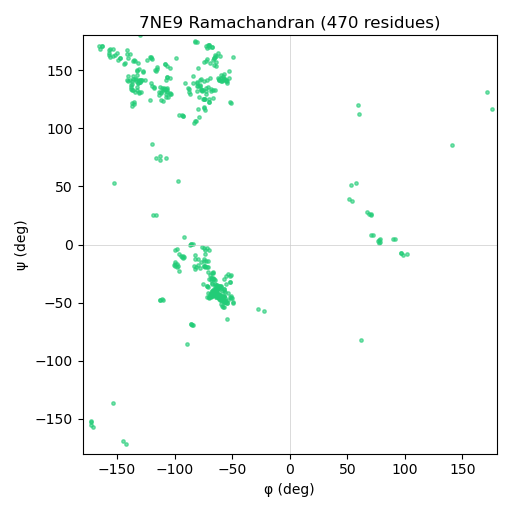 . ARG A 1 76 ? 19.132 61.246 39.367 1.000 41.726 76 ARG AAA O 1
ATOM 549 N N . ASP A 1 77 ? 20.608 60.609 40.944 1.000 38.456 77 ASP AAA N 1
ATOM 550 C CA . ASP A 1 77 ? 20.701 61.923 41.617 1.000 37.120 77 ASP AAA CA 1
ATOM 551 C C . ASP A 1 77 ? 22.107 62.451 41.391 1.000 37.557 77 ASP AAA C 1
ATOM 552 O O . ASP A 1 77 ? 22.874 62.406 42.336 1.000 40.211 77 ASP AAA O 1
ATOM 557 N N . ARG A 1 78 ? 22.433 62.917 40.193 1.000 37.316 78 ARG AAA N 1
ATOM 558 C CA . ARG A 1 78 ? 23.786 63.400 39.843 1.000 37.724 78 ARG AAA CA 1
ATOM 559 C C . ARG A 1 78 ? 23.746 64.911 39.688 1.000 36.090 78 ARG AAA C 1
ATOM 560 O O . ARG A 1 78 ? 22.858 65.412 39.009 1.000 37.206 78 ARG AAA O 1
ATOM 568 N N . HIS A 1 79 ? 24.703 65.612 40.279 1.000 33.774 79 HIS AAA N 1
ATOM 569 C CA . HIS A 1 79 ? 24.755 67.086 40.294 1.000 33.061 79 HIS AAA CA 1
ATOM 570 C C . HIS A 1 79 ? 26.046 67.537 39.630 1.000 33.078 79 HIS AAA C 1
ATOM 571 O O . HIS A 1 79 ? 26.995 66.721 39.537 1.000 34.708 79 HIS AAA O 1
ATOM 578 N N . HIS A 1 80 ? 26.082 68.801 39.218 1.000 32.611 80 HIS AAA N 1
ATOM 579 C CA . HIS A 1 80 ? 27.203 69.344 38.417 1.000 33.837 80 HIS AAA CA 1
ATOM 580 C C . HIS A 1 80 ? 27.695 70.669 38.977 1.000 34.294 80 HIS AAA C 1
ATOM 581 O O . HIS A 1 80 ? 26.911 71.354 39.685 1.000 35.411 80 HIS AAA O 1
ATOM 588 N N . LEU A 1 81 ? 28.958 70.961 38.654 1.000 36.847 81 LEU AAA N 1
ATOM 589 C CA . LEU A 1 81 ? 29.587 72.303 38.685 1.000 39.576 81 LEU AAA CA 1
ATOM 590 C C . LEU A 1 81 ? 29.659 72.771 37.244 1.000 38.822 81 LEU AAA C 1
ATOM 591 O O . LEU A 1 81 ? 30.217 72.028 36.434 1.000 38.903 81 LEU AAA O 1
ATOM 596 N N . THR A 1 82 ? 29.197 73.976 36.966 1.000 38.666 82 THR AAA N 1
ATOM 597 C CA . THR A 1 82 ? 29.159 74.541 35.602 1.000 39.760 82 THR AAA CA 1
ATOM 598 C C . THR A 1 82 ? 29.769 75.934 35.665 1.000 40.310 82 THR AAA C 1
ATOM 599 O O . THR A 1 82 ? 29.356 76.727 36.544 1.000 38.964 82 THR AAA O 1
ATOM 603 N N . CYS A 1 83 ? 30.709 76.204 34.768 1.000 41.119 83 CYS AAA N 1
ATOM 604 C CA . CYS A 1 83 ? 31.269 77.556 34.567 1.000 44.161 83 CYS AAA CA 1
ATOM 605 C C . CYS A 1 83 ? 30.234 78.431 33.842 1.000 42.917 83 CYS AAA C 1
ATOM 606 O O . CYS A 1 83 ? 29.775 78.054 32.772 1.000 42.910 83 CYS AAA O 1
ATOM 609 N N . VAL A 1 84 ? 29.897 79.576 34.414 1.000 42.183 84 VAL AAA N 1
ATOM 610 C CA . VAL A 1 84 ? 28.870 80.511 33.856 1.000 44.077 84 VAL AAA CA 1
ATOM 611 C C . VAL A 1 84 ? 29.475 81.240 32.643 1.000 47.671 84 VAL AAA C 1
ATOM 612 O O . VAL A 1 84 ? 28.720 81.831 31.877 1.000 47.390 84 VAL AAA O 1
ATOM 616 N N . ASP A 1 85 ? 30.802 81.248 32.524 1.000 50.535 85 ASP AAA N 1
ATOM 617 C CA . ASP A 1 85 ? 31.515 81.968 31.441 1.000 55.438 85 ASP AAA CA 1
ATOM 618 C C . ASP A 1 85 ? 31.588 81.056 30.208 1.000 55.785 85 ASP AAA C 1
ATOM 619 O O . ASP A 1 85 ? 30.882 81.354 29.227 1.000 56.972 85 ASP AAA O 1
ATOM 624 N N . CYS A 1 86 ? 32.356 79.964 30.272 1.000 55.650 86 CYS AAA N 1
ATOM 625 C CA . CYS A 1 86 ? 32.637 79.070 29.122 1.000 56.416 86 CYS AAA CA 1
ATOM 626 C C . CYS A 1 86 ? 31.645 77.896 29.044 1.000 54.299 86 CYS AAA C 1
ATOM 627 O O . CYS A 1 86 ? 31.673 77.199 28.008 1.000 55.251 86 CYS AAA O 1
ATOM 630 N N . GLY A 1 87 ? 30.805 77.657 30.059 1.000 50.309 87 GLY AAA N 1
ATOM 631 C CA . GLY A 1 87 ? 29.804 76.573 30.013 1.000 48.431 87 GLY AAA CA 1
ATOM 632 C C . GLY A 1 87 ? 30.399 75.187 30.279 1.000 48.879 87 GLY AAA C 1
ATOM 633 O O . GLY A 1 87 ? 29.643 74.223 30.273 1.000 50.706 87 GLY AAA O 1
ATOM 634 N N . THR A 1 88 ? 31.693 75.056 30.565 1.000 49.988 88 THR AAA N 1
ATOM 635 C CA . THR A 1 88 ? 32.292 73.738 30.909 1.000 50.327 88 THR AAA CA 1
ATOM 636 C C . THR A 1 88 ? 31.610 73.207 32.181 1.000 49.217 88 THR AAA C 1
ATOM 637 O O . THR A 1 88 ? 31.296 74.007 33.073 1.000 44.868 88 THR AAA O 1
ATOM 641 N N . THR A 1 89 ? 31.374 71.896 32.254 1.000 48.642 89 THR AAA N 1
ATOM 642 C CA . THR A 1 89 ? 30.609 71.242 33.341 1.000 48.592 89 THR AAA CA 1
ATOM 643 C C . THR A 1 89 ? 31.363 70.008 33.834 1.000 47.937 89 THR AAA C 1
ATOM 644 O O . THR A 1 89 ? 31.973 69.343 33.014 1.000 50.253 89 THR AAA O 1
ATOM 648 N N . GLN A 1 90 ? 31.333 69.743 35.128 1.000 45.944 90 GLN AAA N 1
ATOM 649 C CA . GLN A 1 90 ? 31.814 68.459 35.689 1.000 46.467 90 GLN AAA CA 1
ATOM 650 C C . GLN A 1 90 ? 30.761 67.910 36.643 1.000 43.168 90 GLN AAA C 1
ATOM 651 O O . GLN A 1 90 ? 30.109 68.693 37.364 1.000 40.763 90 GLN AAA O 1
ATOM 657 N N . VAL A 1 91 ? 30.592 66.602 36.610 1.000 41.102 91 VAL AAA N 1
ATOM 658 C CA . VAL A 1 91 ? 29.663 65.853 37.486 1.000 41.852 91 VAL AAA CA 1
ATOM 659 C C . VAL A 1 91 ? 30.354 65.671 38.837 1.000 41.608 91 VAL AAA C 1
ATOM 660 O O . VAL A 1 91 ? 31.538 65.404 38.851 1.000 42.520 91 VAL AAA O 1
ATOM 664 N N . LEU A 1 92 ? 29.635 65.874 39.930 1.000 41.903 92 LEU AAA N 1
ATOM 665 C CA . LEU A 1 92 ? 30.148 65.573 41.292 1.000 44.152 92 LEU AAA CA 1
ATOM 666 C C . LEU A 1 92 ? 30.053 64.066 41.525 1.000 43.664 92 LEU AAA C 1
ATOM 667 O O . LEU A 1 92 ? 29.035 63.468 41.152 1.000 44.888 92 LEU AAA O 1
ATOM 672 N N . ASP A 1 93 ? 31.036 63.484 42.183 1.000 46.436 93 ASP AAA N 1
ATOM 673 C CA . ASP A 1 93 ? 30.987 62.040 42.542 1.000 50.380 93 ASP AAA CA 1
ATOM 674 C C . ASP A 1 93 ? 29.876 61.792 43.566 1.000 50.169 93 ASP AAA C 1
ATOM 675 O O . ASP A 1 93 ? 29.321 60.690 43.533 1.000 51.113 93 ASP AAA O 1
ATOM 680 N N . HIS A 1 94 ? 29.520 62.752 44.424 1.000 48.304 94 HIS AAA N 1
ATOM 681 C CA . HIS A 1 94 ? 28.587 62.463 45.554 1.000 47.837 94 HIS AAA CA 1
ATOM 682 C C . HIS A 1 94 ? 27.615 63.627 45.755 1.000 43.338 94 HIS AAA C 1
ATOM 683 O O . HIS A 1 94 ? 27.995 64.768 45.513 1.000 42.819 94 HIS AAA O 1
ATOM 690 N N . CYS A 1 95 ? 26.375 63.338 46.134 1.000 39.751 95 CYS AAA N 1
ATOM 691 C CA . CYS A 1 95 ? 25.381 64.387 46.433 1.000 39.600 95 CYS AAA CA 1
ATOM 692 C C . CYS A 1 95 ? 25.730 65.036 47.763 1.000 39.340 95 CYS AAA C 1
ATOM 693 O O . CYS A 1 95 ? 25.660 64.380 48.792 1.000 38.891 95 CYS AAA O 1
ATOM 696 N N . PRO A 1 96 ? 26.072 66.337 47.810 1.000 40.522 96 PRO AAA N 1
ATOM 697 C CA . PRO A 1 96 ? 26.417 66.984 49.077 1.000 41.959 96 PRO AAA CA 1
ATOM 698 C C . PRO A 1 96 ? 25.234 67.269 50.026 1.000 41.116 96 PRO AAA C 1
ATOM 699 O O . PRO A 1 96 ? 25.470 67.723 51.098 1.000 41.386 96 PRO AAA O 1
ATOM 703 N N . ILE A 1 97 ? 23.997 67.020 49.624 1.000 37.956 97 ILE AAA N 1
ATOM 704 C CA . ILE A 1 97 ? 22.821 67.158 50.530 1.000 38.262 97 ILE AAA CA 1
ATOM 705 C C . ILE A 1 97 ? 22.141 65.795 50.658 1.000 38.750 97 ILE AAA C 1
ATOM 706 O O . ILE A 1 97 ? 20.926 65.749 50.915 1.000 36.513 97 ILE AAA O 1
ATOM 711 N N . HIS A 1 98 ? 22.891 64.708 50.460 1.000 39.857 98 HIS AAA N 1
ATOM 712 C CA . HIS A 1 98 ? 22.358 63.323 50.524 1.000 42.165 98 HIS AAA CA 1
ATOM 713 C C . HIS A 1 98 ? 21.568 63.117 51.837 1.000 42.296 98 HIS AAA C 1
ATOM 714 O O . HIS A 1 98 ? 22.122 63.398 52.932 1.000 40.682 98 HIS AAA O 1
ATOM 721 N N . GLY A 1 99 ? 20.290 62.748 51.710 1.000 42.402 99 GLY AAA N 1
ATOM 722 C CA . GLY A 1 99 ? 19.405 62.430 52.846 1.000 43.379 99 GLY AAA CA 1
ATOM 723 C C . GLY A 1 99 ? 18.654 63.623 53.390 1.000 43.811 99 GLY AAA C 1
ATOM 724 O O . GLY A 1 99 ? 17.974 63.457 54.396 1.000 45.234 99 GLY AAA O 1
ATOM 725 N N . ILE A 1 100 ? 18.752 64.799 52.779 1.000 43.341 100 ILE AAA N 1
ATOM 726 C CA . ILE A 1 100 ? 18.009 66.011 53.236 1.000 46.187 100 ILE AAA CA 1
ATOM 727 C C . ILE A 1 100 ? 16.496 65.724 53.317 1.000 51.046 100 ILE AAA C 1
ATOM 728 O O . ILE A 1 100 ? 15.976 65.034 52.452 1.000 50.511 100 ILE AAA O 1
ATOM 733 N N . ASP A 1 101 ? 15.797 66.208 54.343 1.000 60.242 101 ASP AAA N 1
ATOM 734 C CA . ASP A 1 101 ? 14.302 66.153 54.430 1.000 71.529 101 ASP AAA CA 1
ATOM 735 C C . ASP A 1 101 ? 13.780 67.522 54.002 1.000 73.246 101 ASP AAA C 1
ATOM 736 O O . ASP A 1 101 ? 14.561 68.466 54.127 1.000 74.710 101 ASP AAA O 1
ATOM 741 N N . VAL A 1 102 ? 12.503 67.666 53.599 1.000 80.145 102 VAL AAA N 1
ATOM 742 C CA . VAL A 1 102 ? 11.920 69.013 53.283 1.000 84.656 102 VAL AAA CA 1
ATOM 743 C C . VAL A 1 102 ? 11.279 69.605 54.547 1.000 94.735 102 VAL AAA C 1
ATOM 744 O O . VAL A 1 102 ? 10.662 68.867 55.325 1.000 93.388 102 VAL AAA O 1
ATOM 748 N N . PRO A 1 103 ? 11.454 70.929 54.811 1.000 102.073 103 PRO AAA N 1
ATOM 749 C CA . PRO A 1 103 ? 11.068 71.536 56.097 1.000 103.245 103 PRO AAA CA 1
ATOM 750 C C . PRO A 1 103 ? 9.621 71.369 56.619 1.000 105.220 103 PRO AAA C 1
ATOM 751 O O . PRO A 1 103 ? 9.478 70.818 57.695 1.000 106.489 103 PRO AAA O 1
ATOM 755 N N . ALA A 1 104 ? 8.603 71.910 55.929 1.000 103.674 104 ALA AAA N 1
ATOM 756 C CA . ALA A 1 104 ? 7.191 72.005 56.403 1.000 98.240 104 ALA AAA CA 1
ATOM 757 C C . ALA A 1 104 ? 6.355 72.862 55.445 1.000 95.040 104 ALA AAA C 1
ATOM 758 O O . ALA A 1 104 ? 6.676 72.842 54.251 1.000 95.481 104 ALA AAA O 1
ATOM 760 N N . GLY A 1 108 ? 2.506 70.065 54.744 1.000 96.667 108 GLY AAA N 1
ATOM 761 C CA . GLY A 1 108 ? 1.116 69.582 54.643 1.000 96.442 108 GLY AAA CA 1
ATOM 762 C C . GLY A 1 108 ? 0.914 68.654 53.450 1.000 95.126 108 GLY AAA C 1
ATOM 763 O O . GLY A 1 108 ? 0.468 69.139 52.394 1.000 92.096 108 GLY AAA O 1
ATOM 764 N N . ASP A 1 109 ? 1.199 67.361 53.637 1.000 93.021 109 ASP AAA N 1
ATOM 765 C CA . ASP A 1 109 ? 0.794 66.225 52.762 1.000 94.316 109 ASP AAA CA 1
ATOM 766 C C . ASP A 1 109 ? 1.308 66.446 51.329 1.000 89.381 109 ASP AAA C 1
ATOM 767 O O . ASP A 1 109 ? 0.502 66.344 50.367 1.000 93.494 109 ASP AAA O 1
ATOM 772 N N . PHE A 1 110 ? 2.616 66.693 51.206 1.000 78.777 110 PHE AAA N 1
ATOM 773 C CA . PHE A 1 110 ? 3.365 66.762 49.927 1.000 69.445 110 PHE AAA CA 1
ATOM 774 C C . PHE A 1 110 ? 4.327 65.564 49.839 1.000 63.568 110 PHE AAA C 1
ATOM 775 O O . PHE A 1 110 ? 5.082 65.361 50.783 1.000 59.769 110 PHE AAA O 1
ATOM 783 N N . GLU A 1 111 ? 4.242 64.760 48.776 1.000 59.058 111 GLU AAA N 1
ATOM 784 C CA . GLU A 1 111 ? 5.093 63.553 48.600 1.000 58.607 111 GLU AAA CA 1
ATOM 785 C C . GLU A 1 111 ? 6.330 63.924 47.771 1.000 55.788 111 GLU AAA C 1
ATOM 786 O O . GLU A 1 111 ? 6.181 64.155 46.554 1.000 52.568 111 GLU AAA O 1
ATOM 792 N N . LEU A 1 112 ? 7.510 63.907 48.394 1.000 53.855 112 LEU AAA N 1
ATOM 793 C CA . LEU A 1 112 ? 8.807 64.262 47.758 1.000 53.199 112 LEU AAA CA 1
ATOM 794 C C . LEU A 1 112 ? 9.283 63.132 46.830 1.000 51.941 112 LEU AAA C 1
ATOM 795 O O . LEU A 1 112 ? 9.264 61.991 47.261 1.000 53.809 112 LEU AAA O 1
ATOM 800 N N . LEU A 1 113 ? 9.718 63.444 45.607 1.000 50.059 113 LEU AAA N 1
ATOM 801 C CA . LEU A 1 113 ? 10.282 62.459 44.646 1.000 49.892 113 LEU AAA CA 1
ATOM 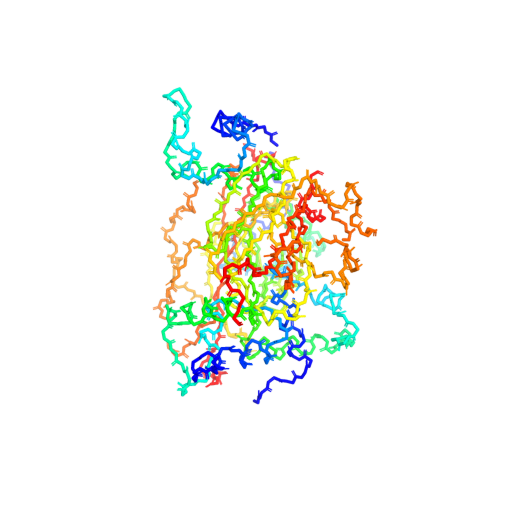802 C C . LEU A 1 113 ? 11.784 62.681 44.453 1.000 46.950 113 LEU AAA C 1
ATOM 803 O O . LEU A 1 113 ? 12.523 61.706 44.434 1.000 48.105 113 LEU AAA O 1
ATOM 808 N N . PHE A 1 114 ? 12.220 63.912 44.222 1.000 44.134 114 PHE AAA N 1
ATOM 809 C CA . PHE A 1 114 ? 13.634 64.191 43.910 1.000 40.526 114 PHE AAA CA 1
ATOM 810 C C . PHE A 1 114 ? 13.921 65.684 44.069 1.000 38.048 114 PHE AAA C 1
ATOM 811 O O . PHE A 1 114 ? 13.007 66.514 44.161 1.000 37.470 114 PHE AAA O 1
ATOM 819 N N . HIS A 1 115 ? 15.211 65.990 44.046 1.000 36.874 115 HIS AAA N 1
ATOM 820 C CA . HIS A 1 115 ? 15.740 67.367 44.030 1.000 35.558 115 HIS AAA CA 1
ATOM 821 C C . HIS A 1 115 ? 16.721 67.498 42.874 1.000 34.063 115 HIS AAA C 1
ATOM 822 O O . HIS A 1 115 ? 17.353 66.513 42.480 1.000 31.995 115 HIS AAA O 1
ATOM 829 N N . THR A 1 116 ? 16.775 68.695 42.338 1.000 34.401 116 THR AAA N 1
ATOM 830 C CA . THR A 1 116 ? 17.761 69.153 41.346 1.000 34.709 116 THR AAA CA 1
ATOM 831 C C . THR A 1 116 ? 18.672 70.101 42.100 1.000 34.832 116 THR AAA C 1
ATOM 832 O O . THR A 1 116 ? 18.123 71.009 42.771 1.000 37.344 116 THR AAA O 1
ATOM 836 N N . LEU A 1 117 ? 19.973 69.864 42.028 1.000 33.861 117 LEU AAA N 1
ATOM 837 C CA . LEU A 1 117 ? 20.964 70.723 42.696 1.000 34.754 117 LEU AAA CA 1
ATOM 838 C C . LEU A 1 117 ? 22.075 70.965 41.697 1.000 34.102 117 LEU AAA C 1
ATOM 839 O O . LEU A 1 117 ? 22.659 69.983 41.213 1.000 36.034 117 LEU AAA O 1
ATOM 844 N N . GLU A 1 118 ? 22.346 72.216 41.386 1.000 34.108 118 GLU AAA N 1
ATOM 845 C CA . GLU A 1 118 ? 23.352 72.563 40.360 1.000 34.536 118 GLU AAA CA 1
ATOM 846 C C . GLU A 1 118 ? 24.159 73.730 40.909 1.000 33.618 118 GLU AAA C 1
ATOM 847 O O . GLU A 1 118 ? 23.545 74.668 41.457 1.000 32.122 118 GLU AAA O 1
ATOM 853 N N . PHE A 1 119 ? 25.480 73.649 40.787 1.000 34.263 119 PHE AAA N 1
ATOM 854 C CA . PHE A 1 119 ? 26.412 74.706 41.232 1.000 35.251 119 PHE AAA CA 1
ATOM 855 C C . PHE A 1 119 ? 26.961 75.431 40.003 1.000 36.103 119 PHE AAA C 1
ATOM 856 O O . PHE A 1 119 ? 27.244 74.788 38.963 1.000 35.582 119 PHE AAA O 1
ATOM 864 N N . PHE A 1 120 ? 27.151 76.736 40.160 1.000 35.379 120 PHE AAA N 1
ATOM 865 C CA . PHE A 1 120 ? 27.589 77.669 39.104 1.000 36.103 120 PHE AAA CA 1
ATOM 866 C C . PHE A 1 120 ? 28.746 78.483 39.666 1.000 37.346 120 PHE AAA C 1
ATOM 867 O O . PHE A 1 120 ? 28.730 78.863 40.834 1.000 38.295 120 PHE AAA O 1
ATOM 875 N N . GLY A 1 121 ? 29.746 78.718 38.842 1.000 38.331 121 GLY AAA N 1
ATOM 876 C CA . GLY A 1 121 ? 30.882 79.578 39.195 1.000 40.701 121 GLY AAA CA 1
ATOM 877 C C . GLY A 1 121 ? 31.783 79.802 38.006 1.000 42.516 121 GLY AAA C 1
ATOM 878 O O . GLY A 1 121 ? 31.300 79.723 36.864 1.000 42.813 121 GLY AAA O 1
ATOM 879 N N . PHE A 1 122 ? 33.046 80.097 38.271 1.000 45.339 122 PHE AAA N 1
ATOM 880 C CA . PHE A 1 122 ? 34.087 80.261 37.233 1.000 48.410 122 PHE AAA CA 1
ATOM 881 C C . PHE A 1 122 ? 35.075 79.113 37.356 1.000 50.829 122 PHE AAA C 1
ATOM 882 O O . PHE A 1 122 ? 35.548 78.858 38.474 1.000 51.217 122 PHE AAA O 1
ATOM 890 N N . CYS A 1 123 ? 35.371 78.450 36.243 1.000 55.375 123 CYS AAA N 1
ATOM 891 C CA . CYS A 1 123 ? 36.460 77.441 36.151 1.000 59.533 123 CYS AAA CA 1
ATOM 892 C C . CYS A 1 123 ? 37.823 78.155 36.219 1.000 62.578 123 CYS AAA C 1
ATOM 893 O O . CYS A 1 123 ? 37.856 79.403 36.166 1.000 61.914 123 CYS AAA O 1
ATOM 896 N N . SER A 1 124 ? 38.911 77.383 36.328 1.000 68.738 124 SER AAA N 1
ATOM 897 C CA . SER A 1 124 ? 40.327 77.841 36.434 1.000 71.740 124 SER AAA CA 1
ATOM 898 C C . SER A 1 124 ? 40.646 78.867 35.347 1.000 74.582 124 SER AAA C 1
ATOM 899 O O . SER A 1 124 ? 41.193 79.932 35.679 1.000 78.685 124 SER AAA O 1
ATOM 902 N N . SER A 1 125 ? 40.331 78.542 34.089 1.000 76.391 125 SER AAA N 1
ATOM 903 C CA . SER A 1 125 ? 40.601 79.394 32.898 1.000 78.416 125 SER AAA CA 1
ATOM 904 C C . SER A 1 125 ? 39.878 80.745 33.000 1.000 80.282 125 SER AAA C 1
ATOM 905 O O . SER A 1 125 ? 40.442 81.733 32.517 1.000 80.984 125 SER AAA O 1
ATOM 908 N N . CYS A 1 126 ? 38.666 80.794 33.567 1.000 79.083 126 CYS AAA N 1
ATOM 909 C CA . CYS A 1 126 ? 37.749 81.961 33.452 1.000 79.832 126 CYS AAA CA 1
ATOM 910 C C . CYS A 1 126 ? 37.843 82.882 34.682 1.000 83.238 126 CYS AAA C 1
ATOM 911 O O . CYS A 1 126 ? 37.380 84.017 34.564 1.000 85.335 126 CYS AAA O 1
ATOM 914 N N . ARG A 1 127 ? 38.378 82.426 35.818 1.000 89.907 127 ARG AAA N 1
ATOM 915 C CA . ARG A 1 127 ? 38.220 83.124 37.134 1.000 96.314 127 ARG AAA CA 1
ATOM 916 C C . ARG A 1 127 ? 39.007 84.431 37.147 1.000 101.351 127 ARG AAA C 1
ATOM 917 O O . ARG A 1 127 ? 40.214 84.414 36.924 1.000 105.892 127 ARG AAA O 1
ATOM 925 N N . PRO A 1 128 ? 38.357 85.603 37.392 1.000 108.461 128 PRO AAA N 1
ATOM 926 C CA . PRO A 1 128 ? 39.055 86.892 37.432 1.000 111.715 128 PRO AAA CA 1
ATOM 927 C C . PRO A 1 128 ? 39.595 87.235 38.828 1.000 112.928 128 PRO AAA C 1
ATOM 928 O O . PRO A 1 128 ? 40.660 86.771 39.215 1.000 116.296 128 PRO AAA O 1
ATOM 932 N N . PRO B 1 6 ? 36.161 94.834 33.720 1.000 102.235 6 PRO BBB N 1
ATOM 933 C CA . PRO B 1 6 ? 35.559 95.925 32.917 1.000 100.857 6 PRO BBB CA 1
ATOM 934 C C . PRO B 1 6 ? 34.463 96.686 33.697 1.000 97.122 6 PRO BBB C 1
ATOM 935 O O . PRO B 1 6 ? 34.538 96.702 34.928 1.000 100.386 6 PRO BBB O 1
ATOM 939 N N . ALA B 1 7 ? 33.502 97.304 32.990 1.000 85.384 7 ALA BBB N 1
ATOM 940 C CA . ALA B 1 7 ? 32.334 98.013 33.573 1.000 78.157 7 ALA BBB CA 1
ATOM 941 C C . ALA B 1 7 ? 31.099 97.794 32.686 1.000 69.248 7 ALA BBB C 1
ATOM 942 O O . ALA B 1 7 ? 31.273 97.514 31.494 1.000 66.312 7 ALA BBB O 1
ATOM 944 N N . LEU B 1 8 ? 29.901 97.914 33.256 1.000 62.823 8 LEU BBB N 1
ATOM 945 C CA . LEU B 1 8 ? 28.629 97.517 32.588 1.000 58.822 8 LEU BBB CA 1
ATOM 946 C C . LEU B 1 8 ? 28.226 98.577 31.556 1.000 55.041 8 LEU BBB C 1
ATOM 947 O O . LEU B 1 8 ? 28.195 99.772 31.921 1.000 55.302 8 LEU BBB O 1
ATOM 952 N N . ASN B 1 9 ? 27.859 98.162 30.343 1.000 50.733 9 ASN BBB N 1
ATOM 953 C CA . ASN B 1 9 ? 27.195 99.066 29.356 1.000 48.886 9 ASN BBB CA 1
ATOM 954 C C . ASN B 1 9 ? 25.797 99.440 29.879 1.000 46.759 9 ASN BBB C 1
ATOM 955 O O . ASN B 1 9 ? 25.338 98.820 30.865 1.000 46.126 9 ASN BBB O 1
ATOM 960 N N . ALA B 1 10 ? 25.134 100.404 29.242 1.000 46.286 10 ALA BBB N 1
ATOM 961 C CA . ALA B 1 10 ? 23.878 101.036 29.725 1.000 46.609 10 ALA BBB CA 1
ATOM 962 C C . ALA B 1 10 ? 22.733 100.007 29.773 1.000 43.651 10 ALA BBB C 1
ATOM 963 O O . ALA B 1 10 ? 21.867 100.105 30.679 1.000 43.635 10 ALA BBB O 1
ATOM 965 N N . ARG B 1 11 ? 22.722 99.068 28.826 1.000 41.593 11 ARG BBB N 1
ATOM 966 C CA . ARG B 1 11 ? 21.672 98.033 28.724 1.000 40.454 11 ARG BBB CA 1
ATOM 967 C C . ARG B 1 11 ? 21.835 97.016 29.865 1.000 42.409 11 ARG BBB C 1
ATOM 968 O O . ARG B 1 11 ? 20.844 96.685 30.502 1.000 39.775 11 ARG BBB O 1
ATOM 976 N N . GLN B 1 12 ? 23.059 96.567 30.118 1.000 44.086 12 GLN BBB N 1
ATOM 977 C CA . GLN B 1 12 ? 23.367 95.647 31.240 1.000 45.747 12 GLN BBB CA 1
ATOM 978 C C . GLN B 1 12 ? 22.946 96.309 32.549 1.000 45.687 12 GLN BBB C 1
ATOM 979 O O . GLN B 1 12 ? 22.273 95.630 33.342 1.000 45.869 12 GLN BBB O 1
ATOM 985 N N . GLN B 1 13 ? 23.259 97.594 32.727 1.000 46.221 13 GLN BBB N 1
ATOM 986 C CA . GLN B 1 13 ? 22.921 98.336 33.972 1.000 47.972 13 GLN BBB CA 1
ATOM 987 C C . GLN B 1 13 ? 21.394 98.418 34.119 1.000 44.440 13 GLN BBB C 1
ATOM 988 O O . GLN B 1 13 ? 20.887 98.243 35.242 1.000 43.288 13 GLN BBB O 1
ATOM 994 N N . ALA B 1 14 ? 20.676 98.683 33.025 1.000 42.231 14 ALA BBB N 1
ATOM 995 C CA . ALA B 1 14 ? 19.211 98.838 33.087 1.000 40.739 14 ALA BBB CA 1
ATOM 996 C C . ALA B 1 14 ? 18.593 97.491 33.487 1.000 39.677 14 ALA BBB C 1
ATOM 997 O O . ALA B 1 14 ? 17.686 97.481 34.315 1.000 39.752 14 ALA BBB O 1
ATOM 999 N N . LEU B 1 15 ? 19.100 96.377 32.967 1.000 39.441 15 LEU BBB N 1
ATOM 1000 C CA . LEU B 1 15 ? 18.534 95.042 33.298 1.000 40.436 15 LEU BBB CA 1
ATOM 1001 C C . LEU B 1 15 ? 18.816 94.700 34.768 1.000 40.786 15 LEU BBB C 1
ATOM 1002 O O . LEU B 1 15 ? 17.897 94.226 35.443 1.000 39.565 15 LEU BBB O 1
ATOM 1007 N N . LEU B 1 16 ? 20.032 94.940 35.246 1.000 42.878 16 LEU BBB N 1
ATOM 1008 C CA . LEU B 1 16 ? 20.421 94.643 36.658 1.000 44.269 16 LEU BBB CA 1
ATOM 1009 C C . LEU B 1 16 ? 19.529 95.474 37.587 1.000 44.140 16 LEU BBB C 1
ATOM 1010 O O . LEU B 1 16 ? 19.040 94.921 38.582 1.000 41.700 16 LEU BBB O 1
ATOM 1015 N N . THR B 1 17 ? 19.339 96.756 37.259 1.000 45.537 17 THR BBB N 1
ATOM 1016 C CA . THR B 1 17 ? 18.462 97.672 38.035 1.000 46.560 17 THR BBB CA 1
ATOM 1017 C C . THR B 1 17 ? 17.049 97.083 38.105 1.000 45.537 17 THR BBB C 1
ATOM 1018 O O . THR B 1 17 ? 16.494 97.028 39.219 1.000 45.658 17 THR BBB O 1
ATOM 1022 N N . ALA B 1 18 ? 16.483 96.670 36.971 1.000 41.892 18 ALA BBB N 1
ATOM 1023 C CA . ALA B 1 18 ? 15.107 96.127 36.932 1.000 41.847 18 ALA BBB CA 1
ATOM 1024 C C . ALA B 1 18 ? 15.044 94.830 37.749 1.000 40.738 18 ALA BBB C 1
ATOM 1025 O O . ALA B 1 18 ? 14.094 94.660 38.513 1.000 41.548 18 ALA BBB O 1
ATOM 1027 N N . LEU B 1 19 ? 16.035 93.944 37.631 1.000 41.351 19 LEU BBB N 1
ATOM 1028 C CA . LEU B 1 19 ? 16.031 92.661 38.399 1.000 41.102 19 LEU BBB CA 1
ATOM 1029 C C . LEU B 1 19 ? 16.114 92.941 39.902 1.000 41.949 19 LEU BBB C 1
ATOM 1030 O O . LEU B 1 19 ? 15.408 92.253 40.697 1.000 41.924 19 LEU BBB O 1
ATOM 1035 N N . ASN B 1 20 ? 16.921 93.916 40.297 1.000 43.638 20 ASN BBB N 1
ATOM 1036 C CA . ASN B 1 20 ? 17.067 94.309 41.728 1.000 46.160 20 ASN BBB CA 1
ATOM 1037 C C . ASN B 1 20 ? 15.760 94.933 42.233 1.000 48.230 20 ASN BBB C 1
ATOM 1038 O O . ASN B 1 20 ? 15.381 94.636 43.373 1.000 52.104 20 ASN BBB O 1
ATOM 1043 N N . ALA B 1 21 ? 15.089 95.758 41.420 1.000 47.796 21 ALA BBB N 1
ATOM 1044 C CA . ALA B 1 21 ? 13.831 96.462 41.785 1.000 48.972 21 ALA BBB CA 1
ATOM 1045 C C . ALA B 1 21 ? 12.687 95.468 42.030 1.000 49.736 21 ALA BBB C 1
ATOM 1046 O O . ALA B 1 21 ? 11.851 95.743 42.869 1.000 52.549 21 ALA BBB O 1
ATOM 1048 N N . CYS B 1 22 ? 12.637 94.344 41.317 1.000 50.747 22 CYS BBB N 1
ATOM 1049 C CA . CYS B 1 22 ? 11.560 93.331 41.473 1.000 50.664 22 CYS BBB CA 1
ATOM 1050 C C . CYS B 1 22 ? 11.873 92.468 42.703 1.000 50.660 22 CYS BBB C 1
ATOM 1051 O O . CYS B 1 22 ? 13.026 92.071 42.857 1.000 50.966 22 CYS BBB O 1
ATOM 1054 N N . GLY B 1 23 ? 10.894 92.170 43.548 1.000 50.308 23 GLY BBB N 1
ATOM 1055 C CA . GLY B 1 23 ? 11.076 91.335 44.755 1.000 52.343 23 GLY BBB CA 1
ATOM 1056 C C . GLY B 1 23 ? 11.256 89.860 44.417 1.000 54.013 23 GLY BBB C 1
ATOM 1057 O O . GLY B 1 23 ? 11.618 89.093 45.278 1.000 55.616 23 GLY BBB O 1
ATOM 1058 N N . ASP B 1 24 ? 11.063 89.483 43.156 1.000 55.617 24 ASP BBB N 1
ATOM 1059 C CA . ASP B 1 24 ? 10.948 88.094 42.644 1.000 55.786 24 ASP BBB CA 1
ATOM 1060 C C . ASP B 1 24 ? 11.880 87.890 41.437 1.000 50.780 24 ASP BBB C 1
ATOM 1061 O O . ASP B 1 24 ? 12.410 88.879 40.901 1.000 55.224 24 ASP BBB O 1
ATOM 1066 N N . GLU B 1 25 ? 11.875 86.695 40.886 1.000 46.863 25 GLU BBB N 1
ATOM 1067 C CA . GLU B 1 25 ? 12.498 86.409 39.567 1.000 45.642 25 GLU BBB CA 1
ATOM 1068 C C . GLU B 1 25 ? 11.639 87.023 38.458 1.000 42.830 25 GLU BBB C 1
ATOM 1069 O O . GLU B 1 25 ? 10.462 87.274 38.686 1.000 42.551 25 GLU BBB O 1
ATOM 1075 N N . MET B 1 26 ? 12.221 87.279 37.296 1.000 39.639 26 MET BBB N 1
ATOM 1076 C CA . MET B 1 26 ? 11.479 87.808 36.118 1.000 39.893 26 MET BBB CA 1
ATOM 1077 C C . MET B 1 26 ? 11.856 86.997 34.892 1.000 36.572 26 MET BBB C 1
ATOM 1078 O O . MET B 1 26 ? 13.042 86.701 34.711 1.000 35.105 26 MET BBB O 1
ATOM 1083 N N . SER B 1 27 ? 10.863 86.633 34.096 1.000 36.484 27 SER BBB N 1
ATOM 1084 C CA . SER B 1 27 ? 11.107 86.095 32.734 1.000 36.018 27 SER BBB CA 1
ATOM 1085 C C . SER B 1 27 ? 11.747 87.199 31.881 1.000 35.157 27 SER BBB C 1
ATOM 1086 O O . SER B 1 27 ? 11.650 88.412 32.244 1.000 32.990 27 SER BBB O 1
ATOM 1089 N N . GLY B 1 28 ? 12.344 86.803 30.751 1.000 34.838 28 GLY BBB N 1
ATOM 1090 C CA . GLY B 1 28 ? 12.841 87.763 29.759 1.000 35.266 28 GLY BBB CA 1
ATOM 1091 C C . GLY B 1 28 ? 11.735 88.681 29.272 1.000 35.100 28 GLY BBB C 1
ATOM 1092 O O . GLY B 1 28 ? 11.971 89.875 29.135 1.000 33.190 28 GLY BBB O 1
ATOM 1093 N N . GLN B 1 29 ? 10.537 88.156 29.091 1.000 38.271 29 GLN BBB N 1
ATOM 1094 C CA . GLN B 1 29 ? 9.388 88.957 28.596 1.000 41.194 29 GLN BBB CA 1
ATOM 1095 C C . GLN B 1 29 ? 8.948 89.920 29.690 1.000 39.314 29 GLN BBB C 1
ATOM 1096 O O . GLN B 1 29 ? 8.646 91.055 29.354 1.000 38.621 29 GLN BBB O 1
ATOM 1102 N N . GLN B 1 30 ? 8.894 89.503 30.955 1.000 39.655 30 GLN BBB N 1
ATOM 1103 C CA . GLN B 1 30 ? 8.499 90.429 32.047 1.000 40.270 30 GLN BBB CA 1
ATOM 1104 C C . GLN B 1 30 ? 9.525 91.558 32.100 1.000 38.820 30 GLN BBB C 1
ATOM 1105 O O . GLN B 1 30 ? 9.139 92.714 32.248 1.000 36.804 30 GLN BBB O 1
ATOM 1111 N N . LEU B 1 31 ? 10.798 91.211 32.012 1.000 39.202 31 LEU BBB N 1
ATOM 1112 C CA . LEU B 1 31 ? 11.888 92.204 32.097 1.000 41.571 31 LEU BBB CA 1
ATOM 1113 C C . LEU B 1 31 ? 11.742 93.186 30.946 1.000 43.089 31 LEU BBB C 1
ATOM 1114 O O . LEU B 1 31 ? 11.768 94.426 31.156 1.000 43.205 31 LEU BBB O 1
ATOM 1119 N N . HIS B 1 32 ? 11.513 92.661 29.748 1.000 43.573 32 HIS BBB N 1
ATOM 1120 C CA . HIS B 1 32 ? 11.266 93.476 28.538 1.000 44.026 32 HIS BBB CA 1
ATOM 1121 C C . HIS B 1 32 ? 10.106 94.447 28.787 1.000 46.044 32 HIS BBB C 1
ATOM 1122 O O . HIS B 1 32 ? 10.272 95.637 28.517 1.000 41.422 32 HIS BBB O 1
ATOM 1129 N N . ARG B 1 33 ? 8.970 93.960 29.285 1.000 47.994 33 ARG BBB N 1
ATOM 1130 C CA . ARG B 1 33 ? 7.763 94.800 29.518 1.000 51.553 33 ARG BBB CA 1
ATOM 1131 C C . ARG B 1 33 ? 8.031 95.813 30.635 1.000 48.914 33 ARG BBB C 1
ATOM 1132 O O . ARG B 1 33 ? 7.372 96.846 30.598 1.000 49.933 33 ARG BBB O 1
ATOM 1140 N N . SER B 1 34 ? 8.961 95.565 31.563 1.000 46.923 34 SER BBB N 1
ATOM 1141 C CA . SER B 1 34 ? 9.240 96.489 32.696 1.000 49.810 34 SER BBB CA 1
ATOM 1142 C C . SER B 1 34 ? 10.022 97.726 32.236 1.000 49.943 34 SER BBB C 1
ATOM 1143 O O . SER B 1 34 ? 10.028 98.701 32.973 1.000 52.493 34 SER BBB O 1
ATOM 1146 N N . LEU B 1 35 ? 10.677 97.706 31.083 1.000 49.706 35 LEU BBB N 1
ATOM 1147 C CA . LEU B 1 35 ? 11.551 98.839 30.673 1.000 49.975 35 LEU BBB CA 1
ATOM 1148 C C . LEU B 1 35 ? 10.659 99.989 30.195 1.000 51.688 35 LEU BBB C 1
ATOM 1149 O O . LEU B 1 35 ? 9.753 99.769 29.389 1.000 51.146 35 LEU BBB O 1
ATOM 1154 N N . ASP B 1 36 ? 10.923 101.200 30.662 1.000 51.693 36 ASP BBB N 1
ATOM 1155 C CA . ASP B 1 36 ? 10.235 102.433 30.202 1.000 54.778 36 ASP BBB CA 1
ATOM 1156 C C . ASP B 1 36 ? 10.932 102.885 28.912 1.000 53.182 36 ASP BBB C 1
ATOM 1157 O O . ASP B 1 36 ? 11.943 102.268 28.508 1.000 49.165 36 ASP BBB O 1
ATOM 1162 N N . ASP B 1 37 ? 10.390 103.928 28.279 1.000 54.502 37 ASP BBB N 1
ATOM 1163 C CA . ASP B 1 37 ? 10.890 104.475 26.992 1.000 53.349 37 ASP BBB CA 1
ATOM 1164 C C . ASP B 1 37 ? 12.392 104.735 27.096 1.000 51.139 37 ASP BBB C 1
ATOM 1165 O O . ASP B 1 37 ? 13.116 104.336 26.187 1.000 49.720 37 ASP BBB O 1
ATOM 1170 N N . GLU B 1 38 ? 12.835 105.330 28.202 1.000 49.381 38 GLU BBB N 1
ATOM 1171 C CA . GLU B 1 38 ? 14.230 105.743 28.479 1.000 49.463 38 GLU BBB CA 1
ATOM 1172 C C . GLU B 1 38 ? 15.160 104.528 28.419 1.000 49.351 38 GLU BBB C 1
ATOM 1173 O O . GLU B 1 38 ? 16.264 104.680 27.918 1.000 49.705 38 GLU BBB O 1
ATOM 1179 N N . ALA B 1 39 ? 14.732 103.377 28.948 1.000 48.816 39 ALA BBB N 1
ATOM 1180 C CA . ALA B 1 39 ? 15.564 102.164 29.079 1.000 46.041 39 ALA BBB CA 1
ATOM 1181 C C . ALA B 1 39 ? 15.274 101.155 27.950 1.000 45.009 39 ALA BBB C 1
ATOM 1182 O O . ALA B 1 39 ? 15.943 100.105 27.925 1.000 43.653 39 ALA BBB O 1
ATOM 1184 N N . SER B 1 40 ? 14.298 101.416 27.078 1.000 44.296 40 SER BBB N 1
ATOM 1185 C CA . SER B 1 40 ? 13.707 100.406 26.144 1.000 44.162 40 SER BBB CA 1
ATOM 1186 C C . SER B 1 40 ? 14.807 99.757 25.289 1.000 45.202 40 SER BBB C 1
ATOM 1187 O O . SER B 1 40 ? 15.779 100.469 24.901 1.000 45.417 40 SER BBB O 1
ATOM 1190 N N . MET B 1 41 ? 14.681 98.452 25.049 1.000 43.477 41 MET BBB N 1
ATOM 1191 C CA . MET B 1 41 ? 15.526 97.714 24.086 1.000 42.350 41 MET BBB CA 1
ATOM 1192 C C . MET B 1 41 ? 14.670 96.575 23.529 1.000 40.542 41 MET BBB C 1
ATOM 1193 O O . MET B 1 41 ? 13.671 96.240 24.155 1.000 39.392 41 MET BBB O 1
ATOM 1198 N N . GLY B 1 42 ? 15.017 96.040 22.365 1.000 41.047 42 GLY BBB N 1
ATOM 1199 C CA . GLY B 1 42 ? 14.297 94.899 21.757 1.000 40.912 42 GLY BBB CA 1
ATOM 1200 C C . GLY B 1 42 ? 14.416 93.644 22.621 1.000 40.107 42 GLY BBB C 1
ATOM 1201 O O . GLY B 1 42 ? 15.367 93.547 23.447 1.000 36.718 42 GLY BBB O 1
ATOM 1202 N N . LEU B 1 43 ? 13.480 92.716 22.465 1.000 39.971 43 LEU BBB N 1
ATOM 1203 C CA . LEU B 1 43 ? 13.461 91.475 23.270 1.000 40.400 43 LEU BBB CA 1
ATOM 1204 C C . LEU B 1 43 ? 14.773 90.694 23.071 1.000 39.513 43 LEU BBB C 1
ATOM 1205 O O . LEU B 1 43 ? 15.341 90.203 24.096 1.000 36.657 43 LEU BBB O 1
ATOM 1210 N N . ALA B 1 44 ? 15.251 90.553 21.827 1.000 37.955 44 ALA BBB N 1
ATOM 1211 C CA . ALA B 1 44 ? 16.494 89.795 21.535 1.000 40.189 44 ALA BBB CA 1
ATOM 1212 C C . ALA B 1 44 ? 17.679 90.487 22.235 1.000 39.901 44 ALA BBB C 1
ATOM 1213 O O . ALA B 1 44 ? 18.571 89.785 22.746 1.000 41.057 44 ALA BBB O 1
ATOM 1215 N N . THR B 1 45 ? 17.665 91.819 22.312 1.000 38.607 45 THR BBB N 1
ATOM 1216 C CA . THR B 1 45 ? 18.696 92.605 23.032 1.000 38.321 45 THR BBB CA 1
ATOM 1217 C C . THR B 1 45 ? 18.642 92.292 24.528 1.000 37.405 45 THR BBB C 1
ATOM 1218 O O . THR B 1 45 ? 19.716 92.213 25.151 1.000 39.120 45 THR BBB O 1
ATOM 1222 N N . VAL B 1 46 ? 17.446 92.139 25.095 1.000 36.321 46 VAL BBB N 1
ATOM 1223 C CA . VAL B 1 46 ? 17.302 91.752 26.524 1.000 35.337 46 VAL BBB CA 1
ATOM 1224 C C . VAL B 1 46 ? 18.032 90.427 26.748 1.000 35.138 46 VAL BBB C 1
ATOM 1225 O O . VAL B 1 46 ? 18.873 90.355 27.663 1.000 34.969 46 VAL BBB O 1
ATOM 1229 N N . TYR B 1 47 ? 17.721 89.410 25.960 1.000 36.899 47 TYR BBB N 1
ATOM 1230 C CA . TYR B 1 47 ? 18.301 88.054 26.126 1.000 38.850 47 TYR BBB CA 1
ATOM 1231 C C . TYR B 1 47 ? 19.829 88.110 25.956 1.000 38.915 47 TYR BBB C 1
ATOM 1232 O O . TYR B 1 47 ? 20.532 87.514 26.790 1.000 37.980 47 TYR BBB O 1
ATOM 1241 N N . ARG B 1 48 ? 20.325 88.845 24.955 1.000 38.994 48 ARG BBB N 1
ATOM 1242 C CA . ARG B 1 48 ? 21.790 88.941 24.688 1.000 39.731 48 ARG BBB CA 1
ATOM 1243 C C . ARG B 1 48 ? 22.472 89.541 25.915 1.000 38.822 48 ARG BBB C 1
ATOM 1244 O O . ARG B 1 48 ? 23.521 89.028 26.360 1.000 42.529 48 ARG BBB O 1
ATOM 1252 N N . ASN B 1 49 ? 21.877 90.584 26.477 1.000 37.769 49 ASN BBB N 1
ATOM 1253 C CA . ASN B 1 49 ? 22.496 91.339 27.591 1.000 37.483 49 ASN BBB CA 1
ATOM 1254 C C . ASN B 1 49 ? 22.357 90.506 28.870 1.000 37.882 49 ASN BBB C 1
ATOM 1255 O O . ASN B 1 49 ? 23.288 90.532 29.684 1.000 37.177 49 ASN BBB O 1
ATOM 1260 N N . LEU B 1 50 ? 21.269 89.754 29.023 1.000 37.829 50 LEU BBB N 1
ATOM 1261 C CA . LEU B 1 50 ? 21.126 88.837 30.183 1.000 37.984 50 LEU BBB CA 1
ATOM 1262 C C . LEU B 1 50 ? 22.248 87.797 30.125 1.000 37.968 50 LEU BBB C 1
ATOM 1263 O O . LEU B 1 50 ? 22.841 87.532 31.180 1.000 36.705 50 LEU BBB O 1
ATOM 1268 N N . ARG B 1 51 ? 22.493 87.214 28.955 1.000 40.302 51 ARG BBB N 1
ATOM 1269 C CA . ARG B 1 51 ? 23.556 86.185 28.763 1.000 43.796 51 ARG BBB CA 1
ATOM 1270 C C . ARG B 1 51 ? 24.909 86.767 29.199 1.000 43.305 51 ARG BBB C 1
ATOM 1271 O O . ARG B 1 51 ? 25.649 86.097 29.909 1.000 43.084 51 ARG BBB O 1
ATOM 1279 N N . GLN B 1 52 ? 25.213 87.996 28.808 1.000 44.117 52 GLN BBB N 1
ATOM 1280 C CA . GLN B 1 52 ? 26.481 88.656 29.197 1.000 46.634 52 GLN BBB CA 1
ATOM 1281 C C . GLN B 1 52 ? 26.531 88.831 30.722 1.000 44.493 52 GLN BBB C 1
ATOM 1282 O O . GLN B 1 52 ? 27.588 88.564 31.313 1.000 44.689 52 GLN BBB O 1
ATOM 1288 N N . LEU B 1 53 ? 25.439 89.266 31.356 1.000 41.331 53 LEU BBB N 1
ATOM 1289 C CA . LEU B 1 53 ? 25.380 89.418 32.832 1.000 39.883 53 LEU BBB CA 1
ATOM 1290 C C . LEU B 1 53 ? 25.592 88.061 33.513 1.000 39.061 53 LEU BBB C 1
ATOM 1291 O O . LEU B 1 53 ? 26.226 88.013 34.586 1.000 38.498 53 LEU BBB O 1
ATOM 1296 N N . GLN B 1 54 ? 25.065 86.999 32.923 1.000 37.613 54 GLN BBB N 1
ATOM 1297 C CA . GLN B 1 54 ? 25.220 85.628 33.465 1.000 38.694 54 GLN BBB CA 1
ATOM 1298 C C . GLN B 1 54 ? 26.693 85.235 33.383 1.000 40.318 54 GLN BBB C 1
ATOM 1299 O O . GLN B 1 54 ? 27.205 84.666 34.351 1.000 40.418 54 GLN BBB O 1
ATOM 1305 N N . GLN B 1 55 ? 27.347 85.535 32.266 1.000 41.982 55 GLN BBB N 1
ATOM 1306 C CA . GLN B 1 55 ? 28.759 85.153 32.014 1.000 45.583 55 GLN BBB CA 1
ATOM 1307 C C . GLN B 1 55 ? 29.666 85.908 32.984 1.000 46.506 55 GLN BBB C 1
ATOM 1308 O O . GLN B 1 55 ? 30.711 85.329 33.362 1.000 48.063 55 GLN BBB O 1
ATOM 1314 N N . ARG B 1 56 ? 29.258 87.105 33.422 1.000 45.665 56 ARG BBB N 1
ATOM 1315 C CA . ARG B 1 56 ? 29.999 87.889 34.437 1.000 48.384 56 ARG BBB CA 1
ATOM 1316 C C . ARG B 1 56 ? 29.600 87.472 35.855 1.000 47.226 56 ARG BBB C 1
ATOM 1317 O O . ARG B 1 56 ? 30.136 88.046 36.795 1.000 49.031 56 ARG BBB O 1
ATOM 1325 N N . GLY B 1 57 ? 28.702 86.507 36.011 1.000 43.137 57 GLY BBB N 1
ATOM 1326 C CA . GLY B 1 57 ? 28.291 86.012 37.331 1.000 43.346 57 GLY BBB CA 1
ATOM 1327 C C . GLY B 1 57 ? 27.451 87.008 38.102 1.000 41.637 57 GLY BBB C 1
ATOM 1328 O O . GLY B 1 57 ? 27.443 86.890 39.304 1.000 41.344 57 GLY BBB O 1
ATOM 1329 N N . LEU B 1 58 ? 26.734 87.926 37.446 1.000 41.987 58 LEU BBB N 1
ATOM 1330 C CA . LEU B 1 58 ? 25.924 88.976 38.138 1.000 41.408 58 LEU BBB CA 1
ATOM 1331 C C . LEU B 1 58 ? 24.443 88.590 38.155 1.000 38.428 58 LEU BBB C 1
ATOM 1332 O O . LEU B 1 58 ? 23.690 89.163 38.951 1.000 37.831 58 LEU BBB O 1
ATOM 1337 N N . VAL B 1 59 ? 24.030 87.666 37.306 1.000 37.422 59 VAL BBB N 1
ATOM 1338 C CA . VAL B 1 59 ? 22.607 87.253 37.189 1.000 36.887 59 VAL BBB CA 1
ATOM 1339 C C . VAL B 1 59 ? 22.542 85.734 37.243 1.000 37.491 59 VAL BBB C 1
ATOM 1340 O O . VAL B 1 59 ? 23.434 85.078 36.681 1.000 38.600 59 VAL BBB O 1
ATOM 1344 N N . ARG B 1 60 ? 21.532 85.209 37.925 1.000 36.297 60 ARG BBB N 1
ATOM 1345 C CA . ARG B 1 60 ? 21.255 83.759 37.959 1.000 36.575 60 ARG BBB CA 1
ATOM 1346 C C . ARG B 1 60 ? 19.996 83.500 37.148 1.000 37.178 60 ARG BBB C 1
ATOM 1347 O O . ARG B 1 60 ? 19.169 84.402 37.006 1.000 36.559 60 ARG BBB O 1
ATOM 1355 N N . CYS B 1 61 ? 19.877 82.289 36.651 1.000 37.560 61 CYS BBB N 1
ATOM 1356 C CA . CYS B 1 61 ? 18.786 81.826 35.790 1.000 38.084 61 CYS BBB CA 1
ATOM 1357 C C . CYS B 1 61 ? 18.349 80.442 36.269 1.000 37.838 61 CYS BBB C 1
ATOM 1358 O O . CYS B 1 61 ? 19.196 79.673 36.712 1.000 36.998 61 CYS BBB O 1
ATOM 1361 N N . ARG B 1 62 ? 17.059 80.153 36.237 1.000 38.038 62 ARG BBB N 1
ATOM 1362 C CA . ARG B 1 62 ? 16.560 78.769 36.332 1.000 38.508 62 ARG BBB CA 1
ATOM 1363 C C . ARG B 1 62 ? 15.374 78.637 35.387 1.000 37.836 62 ARG BBB C 1
ATOM 1364 O O . ARG B 1 62 ? 14.817 79.667 34.964 1.000 38.591 62 ARG BBB O 1
ATOM 1372 N N . HIS B 1 63 ? 14.994 77.406 35.080 1.000 37.908 63 HIS BBB N 1
ATOM 1373 C CA . HIS B 1 63 ? 13.879 77.115 34.155 1.000 37.268 63 HIS BBB CA 1
ATOM 1374 C C . HIS B 1 63 ? 12.731 76.520 34.957 1.000 37.698 63 HIS BBB C 1
ATOM 1375 O O . HIS B 1 63 ? 12.974 75.658 35.755 1.000 35.525 63 HIS BBB O 1
ATOM 1382 N N . LEU B 1 64 ? 11.518 76.984 34.717 1.000 40.134 64 LEU BBB N 1
ATOM 1383 C CA . LEU B 1 64 ? 10.296 76.287 35.161 1.000 41.376 64 LEU BBB CA 1
ATOM 1384 C C . LEU B 1 64 ? 10.213 74.960 34.409 1.000 42.197 64 LEU BBB C 1
ATOM 1385 O O . LEU B 1 64 ? 10.865 74.773 33.384 1.000 40.320 64 LEU BBB O 1
ATOM 1390 N N . PRO B 1 65 ? 9.422 74.000 34.925 1.000 42.259 65 PRO BBB N 1
ATOM 1391 C CA . PRO B 1 65 ? 9.159 72.757 34.211 1.000 45.093 65 PRO BBB CA 1
ATOM 1392 C C . PRO B 1 65 ? 8.636 72.964 32.784 1.000 46.591 65 PRO BBB C 1
ATOM 1393 O O . PRO B 1 65 ? 8.856 72.103 31.979 1.000 47.429 65 PRO BBB O 1
ATOM 1397 N N . THR B 1 66 ? 8.006 74.101 32.504 1.000 46.361 66 THR BBB N 1
ATOM 1398 C CA . THR B 1 66 ? 7.488 74.474 31.169 1.000 49.025 66 THR BBB CA 1
ATOM 1399 C C . THR B 1 66 ? 8.631 74.843 30.217 1.000 48.333 66 THR BBB C 1
ATOM 1400 O O . THR B 1 66 ? 8.344 75.029 29.039 1.000 52.261 66 THR BBB O 1
ATOM 1404 N N . GLY B 1 67 ? 9.849 75.070 30.719 1.000 46.103 67 GLY BBB N 1
ATOM 1405 C CA . GLY B 1 67 ? 10.986 75.528 29.897 1.000 44.291 67 GLY BBB CA 1
ATOM 1406 C C . GLY B 1 67 ? 11.189 77.031 29.943 1.000 43.710 67 GLY BBB C 1
ATOM 1407 O O . GLY B 1 67 ? 12.236 77.491 29.460 1.000 42.671 67 GLY BBB O 1
ATOM 1408 N N . GLU B 1 68 ? 10.282 77.796 30.558 1.000 43.748 68 GLU BBB N 1
ATOM 1409 C CA . GLU B 1 68 ? 10.447 79.268 30.680 1.000 43.434 68 GLU BBB CA 1
ATOM 1410 C C . GLU B 1 68 ? 11.613 79.581 31.631 1.000 41.115 68 GLU BBB C 1
ATOM 1411 O O . GLU B 1 68 ? 11.671 79.009 32.759 1.000 37.943 68 GLU BBB O 1
ATOM 1417 N N . ALA B 1 69 ? 12.475 80.503 31.213 1.000 37.125 69 ALA BBB N 1
ATOM 1418 C CA . ALA B 1 69 ? 13.650 80.950 31.980 1.000 37.568 69 ALA BBB CA 1
ATOM 1419 C C . ALA B 1 69 ? 13.231 82.097 32.906 1.000 35.573 69 ALA BBB C 1
ATOM 1420 O O . ALA B 1 69 ? 12.513 83.007 32.451 1.000 34.065 69 ALA BBB O 1
ATOM 1422 N N . LEU B 1 70 ? 13.651 82.025 34.163 1.000 34.116 70 LEU BBB N 1
ATOM 1423 C CA . LEU B 1 70 ? 13.459 83.103 35.167 1.000 35.490 70 LEU BBB CA 1
ATOM 1424 C C . LEU B 1 70 ? 14.818 83.604 35.637 1.000 33.568 70 LEU BBB C 1
ATOM 1425 O O . LEU B 1 70 ? 15.676 82.767 35.940 1.000 33.404 70 LEU BBB O 1
ATOM 1430 N N . TYR B 1 71 ? 14.973 84.920 35.721 1.000 33.615 71 TYR BBB N 1
ATOM 1431 C CA . TYR B 1 71 ? 16.263 85.581 36.045 1.000 33.206 71 TYR BBB CA 1
ATOM 1432 C C . TYR B 1 71 ? 16.149 86.318 37.375 1.000 33.174 71 TYR BBB C 1
ATOM 1433 O O . TYR B 1 71 ? 15.077 86.812 37.693 1.000 32.562 71 TYR BBB O 1
ATOM 1442 N N . ALA B 1 72 ? 17.267 86.479 38.073 1.000 34.494 72 ALA BBB N 1
ATOM 1443 C CA . ALA B 1 72 ? 17.352 87.267 39.317 1.000 34.012 72 ALA BBB CA 1
ATOM 1444 C C . ALA B 1 72 ? 18.791 87.707 39.528 1.000 34.308 72 ALA BBB C 1
ATOM 1445 O O . ALA B 1 72 ? 19.713 87.151 38.934 1.000 32.500 72 ALA BBB O 1
ATOM 1447 N N . PRO B 1 73 ? 19.020 88.704 40.402 1.000 36.444 73 PRO BBB N 1
ATOM 1448 C CA . PRO B 1 73 ? 20.380 89.033 40.823 1.000 38.285 73 PRO BBB CA 1
ATOM 1449 C C . PRO B 1 73 ? 20.986 87.764 41.439 1.000 38.186 73 PRO BBB C 1
ATOM 1450 O O . PRO B 1 73 ? 20.269 86.987 42.061 1.000 36.892 73 PRO BBB O 1
ATOM 1454 N N . VAL B 1 74 ? 22.274 87.557 41.193 1.000 43.022 74 VAL BBB N 1
ATOM 1455 C CA . VAL B 1 74 ? 23.030 86.343 41.609 1.000 43.404 74 VAL BBB CA 1
ATOM 1456 C C . VAL B 1 74 ? 22.839 86.086 43.113 1.000 43.919 74 VAL BBB C 1
ATOM 1457 O O . VAL B 1 74 ? 22.806 84.923 43.479 1.000 42.477 74 VAL BBB O 1
ATOM 1461 N N . ASP B 1 75 ? 22.678 87.116 43.944 1.000 46.537 75 ASP BBB N 1
ATOM 1462 C CA . ASP B 1 75 ? 22.612 86.987 45.426 1.000 51.303 75 ASP BBB CA 1
ATOM 1463 C C . ASP B 1 75 ? 21.234 86.523 45.905 1.000 49.715 75 ASP BBB C 1
ATOM 1464 O O . ASP B 1 75 ? 21.121 86.198 47.074 1.000 50.860 75 ASP BBB O 1
ATOM 1469 N N . ARG B 1 76 ? 20.209 86.522 45.058 1.000 50.378 76 ARG BBB N 1
ATOM 1470 C CA . ARG B 1 76 ? 18.854 86.078 45.458 1.000 50.047 76 ARG BBB CA 1
ATOM 1471 C C . ARG B 1 76 ? 18.777 84.546 45.402 1.000 47.441 76 ARG BBB C 1
ATOM 1472 O O . ARG B 1 76 ? 18.730 84.006 44.321 1.000 50.463 76 ARG BBB O 1
ATOM 1480 N N . ASP B 1 77 ? 18.775 83.867 46.540 1.000 45.243 77 ASP BBB N 1
ATOM 1481 C CA . ASP B 1 77 ? 18.908 82.391 46.635 1.000 44.431 77 ASP BBB CA 1
ATOM 1482 C C . ASP B 1 77 ? 17.598 81.801 47.148 1.000 44.489 77 ASP BBB C 1
ATOM 1483 O O . ASP B 1 77 ? 17.579 81.370 48.262 1.000 48.404 77 ASP BBB O 1
ATOM 1488 N N . ARG B 1 78 ? 16.552 81.771 46.345 1.000 44.165 78 ARG BBB N 1
ATOM 1489 C CA . ARG B 1 78 ? 15.217 81.268 46.736 1.000 45.117 78 ARG BBB CA 1
ATOM 1490 C C . ARG B 1 78 ? 14.971 79.930 46.060 1.000 41.253 78 ARG BBB C 1
ATOM 1491 O O . ARG B 1 78 ? 15.214 79.813 44.863 1.000 39.831 78 ARG BBB O 1
ATOM 1499 N N . HIS B 1 79 ? 14.490 78.953 46.816 1.000 38.665 79 HIS BBB N 1
ATOM 1500 C CA . HIS B 1 79 ? 14.264 77.573 46.336 1.000 36.203 79 HIS BBB CA 1
ATOM 1501 C C . HIS B 1 79 ? 12.792 77.226 46.506 1.000 36.265 79 HIS BBB C 1
ATOM 1502 O O . HIS B 1 79 ? 12.124 77.882 47.322 1.000 36.825 79 HIS BBB O 1
ATOM 1509 N N . HIS B 1 80 ? 12.313 76.216 45.790 1.000 34.646 80 HIS BBB N 1
ATOM 1510 C CA . HIS B 1 80 ? 10.873 75.880 45.702 1.000 34.722 80 HIS BBB CA 1
ATOM 1511 C C . HIS B 1 80 ? 10.625 74.382 45.822 1.000 34.939 80 HIS BBB C 1
ATOM 1512 O O . HIS B 1 80 ? 11.553 73.597 45.574 1.000 34.254 80 HIS BBB O 1
ATOM 1519 N N . LEU B 1 81 ? 9.394 74.054 46.204 1.000 38.080 81 LEU BBB N 1
ATOM 1520 C CA . LEU B 1 81 ? 8.724 72.736 46.075 1.000 40.000 81 LEU BBB CA 1
ATOM 1521 C C . LEU B 1 81 ? 7.748 72.876 44.922 1.000 39.051 81 LEU BBB C 1
ATOM 1522 O O . LEU B 1 81 ? 6.933 73.804 45.008 1.000 40.634 81 LEU BBB O 1
ATOM 1527 N N . THR B 1 82 ? 7.769 71.941 43.984 1.000 37.217 82 THR BBB N 1
ATOM 1528 C CA . THR B 1 82 ? 6.937 71.987 42.766 1.000 38.615 82 THR BBB CA 1
ATOM 1529 C C . THR B 1 82 ? 6.305 70.612 42.556 1.000 40.151 82 THR BBB C 1
ATOM 1530 O O . THR B 1 82 ? 7.025 69.608 42.629 1.000 37.652 82 THR BBB O 1
ATOM 1534 N N . CYS B 1 83 ? 4.998 70.580 42.311 1.000 44.344 83 CYS BBB N 1
ATOM 1535 C CA . CYS B 1 83 ? 4.270 69.356 41.905 1.000 46.962 83 CYS BBB CA 1
ATOM 1536 C C . CYS B 1 83 ? 4.597 69.037 40.438 1.000 47.754 83 CYS BBB C 1
ATOM 1537 O O . CYS B 1 83 ? 4.401 69.913 39.584 1.000 46.609 83 CYS BBB O 1
ATOM 1540 N N . VAL B 1 84 ? 5.066 67.827 40.160 1.000 46.076 84 VAL BBB N 1
ATOM 1541 C CA . VAL B 1 84 ? 5.466 67.404 38.787 1.000 49.298 84 VAL BBB CA 1
ATOM 1542 C C . VAL B 1 84 ? 4.208 67.188 37.927 1.000 53.511 84 VAL BBB C 1
ATOM 1543 O O . VAL B 1 84 ? 4.335 67.130 36.696 1.000 53.281 84 VAL BBB O 1
ATOM 1547 N N . ASP B 1 85 ? 3.041 67.020 38.548 1.000 57.613 85 ASP BBB N 1
ATOM 1548 C CA . ASP B 1 85 ? 1.766 66.804 37.818 1.000 62.493 85 ASP BBB CA 1
ATOM 1549 C C . ASP B 1 85 ? 1.175 68.168 37.419 1.000 62.447 85 ASP BBB C 1
ATOM 1550 O O . ASP B 1 85 ? 1.190 68.477 36.207 1.000 62.623 85 ASP BBB O 1
ATOM 1555 N N . CYS B 1 86 ? 0.703 68.960 38.381 1.000 60.909 86 CYS BBB N 1
ATOM 1556 C CA . CYS B 1 86 ? -0.049 70.220 38.129 1.000 60.741 86 CYS BBB CA 1
ATOM 1557 C C . CYS B 1 86 ? 0.867 71.459 38.072 1.000 57.926 86 CYS BBB C 1
ATOM 1558 O O . CYS B 1 86 ? 0.381 72.508 37.664 1.000 58.595 86 CYS BBB O 1
ATOM 1561 N N . GLY B 1 87 ? 2.143 71.365 38.456 1.000 53.652 87 GLY BBB N 1
ATOM 1562 C CA . GLY B 1 87 ? 3.079 72.508 38.407 1.000 50.422 87 GLY BBB CA 1
ATOM 1563 C C . GLY B 1 87 ? 2.876 73.495 39.552 1.000 50.145 87 GLY BBB C 1
ATOM 1564 O O . GLY B 1 87 ? 3.563 74.505 39.571 1.000 50.434 87 GLY BBB O 1
ATOM 1565 N N . THR B 1 88 ? 1.981 73.252 40.510 1.000 49.888 88 THR BBB N 1
ATOM 1566 C CA . THR B 1 88 ? 1.828 74.156 41.684 1.000 51.776 88 THR BBB CA 1
ATOM 1567 C C . THR B 1 88 ? 3.170 74.213 42.448 1.000 49.744 88 THR BBB C 1
ATOM 1568 O O . THR B 1 88 ? 3.850 73.182 42.529 1.000 45.133 88 THR BBB O 1
ATOM 1572 N N . THR B 1 89 ? 3.547 75.387 42.948 1.000 49.961 89 THR BBB N 1
ATOM 1573 C CA . THR B 1 89 ? 4.917 75.689 43.437 1.000 51.588 89 THR BBB CA 1
ATOM 1574 C C . THR B 1 89 ? 4.804 76.546 44.696 1.000 52.273 89 THR BBB C 1
ATOM 1575 O O . THR B 1 89 ? 3.936 77.391 44.742 1.000 56.766 89 THR BBB O 1
ATOM 1579 N N . GLN B 1 90 ? 5.649 76.304 45.683 1.000 50.936 90 GLN BBB N 1
ATOM 1580 C CA . GLN B 1 90 ? 5.751 77.152 46.891 1.000 52.245 90 GLN BBB CA 1
ATOM 1581 C C . GLN B 1 90 ? 7.227 77.369 47.214 1.000 49.565 90 GLN BBB C 1
ATOM 1582 O O . GLN B 1 90 ? 8.046 76.453 46.974 1.000 48.184 90 GLN BBB O 1
ATOM 1588 N N . VAL B 1 91 ? 7.539 78.557 47.723 1.000 48.411 91 VAL BBB N 1
ATOM 1589 C CA . VAL B 1 91 ? 8.917 78.983 48.064 1.000 48.602 91 VAL BBB CA 1
ATOM 1590 C C . VAL B 1 91 ? 9.263 78.379 49.426 1.000 46.667 91 VAL BBB C 1
ATOM 1591 O O . VAL B 1 91 ? 8.386 78.344 50.280 1.000 45.502 91 VAL BBB O 1
ATOM 1595 N N . LEU B 1 92 ? 10.483 77.885 49.597 1.000 44.286 92 LEU BBB N 1
ATOM 1596 C CA . LEU B 1 92 ? 11.025 77.503 50.924 1.000 46.114 92 LEU BBB CA 1
ATOM 1597 C C . LEU B 1 92 ? 11.313 78.759 51.748 1.000 46.289 92 LEU BBB C 1
ATOM 1598 O O . LEU B 1 92 ? 11.841 79.739 51.191 1.000 44.778 92 LEU BBB O 1
ATOM 1603 N N . ASP B 1 93 ? 11.034 78.678 53.046 1.000 46.748 93 ASP BBB N 1
ATOM 1604 C CA . ASP B 1 93 ? 11.233 79.745 54.055 1.000 49.181 93 ASP BBB CA 1
ATOM 1605 C C . ASP B 1 93 ? 12.678 80.252 54.023 1.000 45.201 93 ASP BBB C 1
ATOM 1606 O O . ASP B 1 93 ? 12.892 81.447 54.173 1.000 45.196 93 ASP BBB O 1
ATOM 1611 N N . HIS B 1 94 ? 13.650 79.346 53.886 1.000 41.642 94 HIS BBB N 1
ATOM 1612 C CA . HIS B 1 94 ? 15.098 79.683 53.842 1.000 40.975 94 HIS BBB CA 1
ATOM 1613 C C . HIS B 1 94 ? 15.873 78.571 53.132 1.000 37.638 94 HIS BBB C 1
ATOM 1614 O O . HIS B 1 94 ? 15.344 77.481 52.921 1.000 37.796 94 HIS BBB O 1
ATOM 1621 N N . CYS B 1 95 ? 17.121 78.842 52.782 1.000 35.579 95 CYS BBB N 1
ATOM 1622 C CA . CYS B 1 95 ? 17.990 77.853 52.123 1.000 35.732 95 CYS BBB CA 1
ATOM 1623 C C . CYS B 1 95 ? 18.438 76.813 53.146 1.000 35.967 95 CYS BBB C 1
ATOM 1624 O O . CYS B 1 95 ? 19.149 77.149 54.088 1.000 37.519 95 CYS BBB O 1
ATOM 1627 N N . PRO B 1 96 ? 18.085 75.522 52.966 1.000 36.607 96 PRO BBB N 1
ATOM 1628 C CA . PRO B 1 96 ? 18.505 74.477 53.888 1.000 37.694 96 PRO BBB CA 1
ATOM 1629 C C . PRO B 1 96 ? 19.998 74.110 53.876 1.000 39.808 96 PRO BBB C 1
ATOM 1630 O O . PRO B 1 96 ? 20.386 73.358 54.734 1.000 39.519 96 PRO BBB O 1
ATOM 1634 N N . ILE B 1 97 ? 20.808 74.671 52.980 1.000 38.650 97 ILE BBB N 1
ATOM 1635 C CA . ILE B 1 97 ? 22.284 74.449 52.996 1.000 39.494 97 ILE BBB CA 1
ATOM 1636 C C . ILE B 1 97 ? 22.932 75.381 54.042 1.000 40.461 97 ILE BBB C 1
ATOM 1637 O O . ILE B 1 97 ? 24.068 75.104 54.487 1.000 40.675 97 ILE BBB O 1
ATOM 1642 N N . HIS B 1 98 ? 22.240 76.453 54.441 1.000 39.860 98 HIS BBB N 1
ATOM 1643 C CA . HIS B 1 98 ? 22.659 77.361 55.531 1.000 40.900 98 HIS BBB CA 1
ATOM 1644 C C . HIS B 1 98 ? 24.069 77.882 55.282 1.000 40.316 98 HIS BBB C 1
ATOM 1645 O O . HIS B 1 98 ? 24.810 78.036 56.256 1.000 40.972 98 HIS BBB O 1
ATOM 1652 N N . GLY B 1 99 ? 24.420 78.160 54.029 1.000 39.039 99 GLY BBB N 1
ATOM 1653 C CA . GLY B 1 99 ? 25.697 78.770 53.586 1.000 39.597 99 GLY BBB CA 1
ATOM 1654 C C . GLY B 1 99 ? 26.885 77.832 53.739 1.000 42.052 99 GLY BBB C 1
ATOM 1655 O O . GLY B 1 99 ? 28.016 78.272 53.582 1.000 45.091 99 GLY BBB O 1
ATOM 1656 N N . ILE B 1 100 ? 26.667 76.560 54.066 1.000 43.131 100 ILE BBB N 1
ATOM 1657 C CA . ILE B 1 100 ? 27.782 75.588 54.204 1.000 44.661 100 ILE BBB CA 1
ATOM 1658 C C . ILE B 1 100 ? 28.467 75.470 52.830 1.000 49.171 100 ILE BBB C 1
ATOM 1659 O O . ILE B 1 100 ? 27.747 75.454 51.831 1.000 48.745 100 ILE BBB O 1
ATOM 1664 N N . ASP B 1 101 ? 29.796 75.321 52.782 1.000 57.723 101 ASP BBB N 1
ATOM 1665 C CA . ASP B 1 101 ? 30.576 75.172 51.518 1.000 65.062 101 ASP BBB CA 1
ATOM 1666 C C . ASP B 1 101 ? 30.422 73.742 50.959 1.000 68.749 101 ASP BBB C 1
ATOM 1667 O O . ASP B 1 101 ? 30.362 72.793 51.772 1.000 67.464 101 ASP BBB O 1
ATOM 1672 N N . VAL B 1 102 ? 30.340 73.572 49.636 1.000 75.926 102 VAL BBB N 1
ATOM 1673 C CA . VAL B 1 102 ? 30.460 72.222 48.992 1.000 80.875 102 VAL BBB CA 1
ATOM 1674 C C . VAL B 1 102 ? 31.805 71.615 49.434 1.000 89.730 102 VAL BBB C 1
ATOM 1675 O O . VAL B 1 102 ? 32.786 72.347 49.618 1.000 87.981 102 VAL BBB O 1
ATOM 1679 N N . PRO B 1 103 ? 31.871 70.277 49.682 1.000 95.065 103 PRO BBB N 1
ATOM 1680 C CA . PRO B 1 103 ? 33.051 69.602 50.236 1.000 97.261 103 PRO BBB CA 1
ATOM 1681 C C . PRO B 1 103 ? 34.441 70.212 49.986 1.000 101.038 103 PRO BBB C 1
ATOM 1682 O O . PRO B 1 103 ? 35.127 70.444 50.963 1.000 108.654 103 PRO BBB O 1
ATOM 1686 N N . ALA B 1 104 ? 34.832 70.443 48.725 1.000 99.232 104 ALA BBB N 1
ATOM 1687 C CA . ALA B 1 104 ? 36.078 71.157 48.347 1.000 99.480 104 ALA BBB CA 1
ATOM 1688 C C . ALA B 1 104 ? 37.305 70.430 48.916 1.000 95.347 104 ALA BBB C 1
ATOM 1689 O O . ALA B 1 104 ? 37.980 69.743 48.126 1.000 92.510 104 ALA BBB O 1
ATOM 1691 N N . GLY B 1 108 ? 36.577 71.344 42.412 1.000 95.689 108 GLY BBB N 1
ATOM 1692 C CA . GLY B 1 108 ? 37.974 71.024 42.046 1.000 101.572 108 GLY BBB CA 1
ATOM 1693 C C . GLY B 1 108 ? 38.682 72.188 41.363 1.000 102.410 108 GLY BBB C 1
ATOM 1694 O O . GLY B 1 108 ? 38.667 72.249 40.114 1.000 104.767 108 GLY BBB O 1
ATOM 1695 N N . ASP B 1 109 ? 39.273 73.084 42.162 1.000 100.295 109 ASP BBB N 1
ATOM 1696 C CA . ASP B 1 109 ? 39.963 74.343 41.743 1.000 99.003 109 ASP BBB CA 1
ATOM 1697 C C . ASP B 1 109 ? 39.038 75.194 40.856 1.000 94.272 109 ASP BBB C 1
ATOM 1698 O O . ASP B 1 109 ? 39.447 75.664 39.800 1.000 99.819 109 ASP BBB O 1
ATOM 1703 N N . PHE B 1 110 ? 37.830 75.423 41.353 1.000 86.045 110 PHE BBB N 1
ATOM 1704 C CA . PHE B 1 110 ? 36.652 76.037 40.700 1.000 77.613 110 PHE BBB CA 1
ATOM 1705 C C . PHE B 1 110 ? 36.151 77.131 41.648 1.000 71.148 110 PHE BBB C 1
ATOM 1706 O O . PHE B 1 110 ? 36.031 76.816 42.854 1.000 69.936 110 PHE BBB O 1
ATOM 1714 N N . GLU B 1 111 ? 35.881 78.359 41.193 1.000 67.112 111 GLU BBB N 1
ATOM 1715 C CA . GLU B 1 111 ? 35.414 79.464 42.084 1.000 65.560 111 GLU BBB CA 1
ATOM 1716 C C . GLU B 1 111 ? 33.874 79.510 42.119 1.000 59.696 111 GLU BBB C 1
ATOM 1717 O O . GLU B 1 111 ? 33.269 79.907 41.128 1.000 56.135 111 GLU BBB O 1
ATOM 1723 N N . LEU B 1 112 ? 33.292 79.152 43.253 1.000 55.063 112 LEU BBB N 1
ATOM 1724 C CA . LEU B 1 112 ? 31.844 78.923 43.417 1.000 55.648 112 LEU BBB CA 1
ATOM 1725 C C . LEU B 1 112 ? 31.113 80.250 43.597 1.000 52.409 112 LEU BBB C 1
ATOM 1726 O O . LEU B 1 112 ? 31.557 81.030 44.406 1.000 53.280 112 LEU BBB O 1
ATOM 1731 N N . LEU B 1 113 ? 30.012 80.479 42.876 1.000 49.381 113 LEU BBB N 1
ATOM 1732 C CA . LEU B 1 113 ? 29.204 81.728 42.968 1.000 47.854 113 LEU BBB CA 1
ATOM 1733 C C . LEU B 1 113 ? 27.833 81.418 43.566 1.000 45.891 113 LEU BBB C 1
ATOM 1734 O O . LEU B 1 113 ? 27.379 82.185 44.415 1.000 48.237 113 LEU BBB O 1
ATOM 1739 N N . PHE B 1 114 ? 27.137 80.394 43.085 1.000 42.243 114 PHE BBB N 1
ATOM 1740 C CA . PHE B 1 114 ? 25.756 80.133 43.549 1.000 38.849 114 PHE BBB CA 1
ATOM 1741 C C . PHE B 1 114 ? 25.332 78.718 43.184 1.000 36.677 114 PHE BBB C 1
ATOM 1742 O O . PHE B 1 114 ? 26.004 78.035 42.401 1.000 37.383 114 PHE BBB O 1
ATOM 1750 N N . HIS B 1 115 ? 24.185 78.332 43.723 1.000 34.455 115 HIS BBB N 1
ATOM 1751 C CA . HIS B 1 115 ? 23.522 77.038 43.472 1.000 34.219 115 HIS BBB CA 1
ATOM 1752 C C . HIS B 1 115 ? 22.055 77.309 43.181 1.000 33.519 115 HIS BBB C 1
ATOM 1753 O O . HIS B 1 115 ? 21.499 78.288 43.671 1.000 32.879 115 HIS BBB O 1
ATOM 1760 N N . THR B 1 116 ? 21.464 76.445 42.378 1.000 32.661 116 THR BBB N 1
ATOM 1761 C CA . THR B 1 116 ? 20.003 76.321 42.218 1.000 32.419 116 THR BBB CA 1
ATOM 1762 C C . THR B 1 116 ? 19.658 74.997 42.890 1.000 32.709 116 THR BBB C 1
ATOM 1763 O O . THR B 1 116 ? 20.381 74.002 42.696 1.000 35.728 116 THR BBB O 1
ATOM 1767 N N . LEU B 1 117 ? 18.613 75.024 43.686 1.000 32.402 117 LEU BBB N 1
ATOM 1768 C CA . LEU B 1 117 ? 18.124 73.854 44.426 1.000 33.889 117 LEU BBB CA 1
ATOM 1769 C C . LEU B 1 117 ? 16.611 73.869 44.292 1.000 34.107 117 LEU BBB C 1
ATOM 1770 O O . LEU B 1 117 ? 15.992 74.882 44.668 1.000 34.657 117 LEU BBB O 1
ATOM 1775 N N . GLU B 1 118 ? 16.050 72.806 43.749 1.000 35.245 118 GLU BBB N 1
ATOM 1776 C CA . GLU B 1 118 ? 14.595 72.738 43.486 1.000 35.573 118 GLU BBB CA 1
ATOM 1777 C C . GLU B 1 118 ? 14.143 71.341 43.892 1.000 34.661 118 GLU BBB C 1
ATOM 1778 O O . GLU B 1 118 ? 14.844 70.376 43.564 1.000 34.346 118 GLU BBB O 1
ATOM 1784 N N . PHE B 1 119 ? 13.032 71.252 44.599 1.000 33.270 119 PHE BBB N 1
ATOM 1785 C CA . PHE B 1 119 ? 12.416 69.987 45.050 1.000 34.723 119 PHE BBB CA 1
ATOM 1786 C C . PHE B 1 119 ? 11.159 69.722 44.223 1.000 35.742 119 PHE BBB C 1
ATOM 1787 O O . PHE B 1 119 ? 10.403 70.670 43.927 1.000 35.933 119 PHE BBB O 1
ATOM 1795 N N . PHE B 1 120 ? 10.943 68.449 43.899 1.000 37.084 120 PHE BBB N 1
ATOM 1796 C CA . PHE B 1 120 ? 9.849 67.975 43.022 1.000 37.568 120 PHE BBB CA 1
ATOM 1797 C C . PHE B 1 120 ? 9.124 66.835 43.720 1.000 38.032 120 PHE BBB C 1
ATOM 1798 O O . PHE B 1 120 ? 9.789 66.013 44.383 1.000 37.260 120 PHE BBB O 1
ATOM 1806 N N . GLY B 1 121 ? 7.805 66.817 43.599 1.000 39.334 121 GLY BBB N 1
ATOM 1807 C CA . GLY B 1 121 ? 6.975 65.736 44.150 1.000 40.904 121 GLY BBB CA 1
ATOM 1808 C C . GLY B 1 121 ? 5.541 65.851 43.675 1.000 42.371 121 GLY BBB C 1
ATOM 1809 O O . GLY B 1 121 ? 5.299 66.437 42.606 1.000 42.988 121 GLY BBB O 1
ATOM 1810 N N . PHE B 1 122 ? 4.621 65.268 44.424 1.000 45.091 122 PHE BBB N 1
ATOM 1811 C CA . PHE B 1 122 ? 3.164 65.319 44.155 1.000 49.636 122 PHE BBB CA 1
ATOM 1812 C C . PHE B 1 122 ? 2.502 66.113 45.273 1.000 49.059 122 PHE BBB C 1
ATOM 1813 O O . PHE B 1 122 ? 2.745 65.783 46.437 1.000 45.187 122 PHE BBB O 1
ATOM 1821 N N . CYS B 1 123 ? 1.690 67.106 44.920 1.000 52.254 123 CYS BBB N 1
ATOM 1822 C CA . CYS B 1 123 ? 0.814 67.825 45.883 1.000 54.572 123 CYS BBB CA 1
ATOM 1823 C C . CYS B 1 123 ? -0.336 66.895 46.312 1.000 57.161 123 CYS BBB C 1
ATOM 1824 O O . CYS B 1 123 ? -0.507 65.827 45.691 1.000 55.651 123 CYS BBB O 1
ATOM 1827 N N . SER B 1 124 ? -1.093 67.299 47.333 1.000 60.564 124 SER BBB N 1
ATOM 1828 C CA . SER B 1 124 ? -2.247 66.570 47.932 1.000 66.113 124 SER BBB CA 1
ATOM 1829 C C . SER B 1 124 ? -3.224 66.111 46.842 1.000 68.513 124 SER BBB C 1
ATOM 1830 O O . SER B 1 124 ? -3.606 64.932 46.862 1.000 70.935 124 SER BBB O 1
ATOM 1833 N N . SER B 1 125 ? -3.628 67.010 45.942 1.000 68.956 125 SER BBB N 1
ATOM 1834 C CA . SER B 1 125 ? -4.589 66.728 44.839 1.000 72.870 125 SER BBB CA 1
ATOM 1835 C C . SER B 1 125 ? -4.071 65.626 43.902 1.000 74.892 125 SER BBB C 1
ATOM 1836 O O . SER B 1 125 ? -4.897 64.860 43.398 1.000 78.560 125 SER BBB O 1
ATOM 1839 N N . CYS B 1 126 ? -2.762 65.566 43.634 1.000 72.090 126 CYS BBB N 1
ATOM 1840 C CA . CYS B 1 126 ? -2.183 64.767 42.520 1.000 73.626 126 CYS BBB CA 1
ATOM 1841 C C . CYS B 1 126 ? -1.612 63.420 43.023 1.000 77.108 126 CYS BBB C 1
ATOM 1842 O O . CYS B 1 126 ? -1.269 62.574 42.175 1.000 76.334 126 CYS BBB O 1
ATOM 1845 N N . ARG B 1 127 ? -1.412 63.236 44.333 1.000 81.418 127 ARG BBB N 1
ATOM 1846 C CA . ARG B 1 127 ? -0.668 62.078 44.910 1.000 88.072 127 ARG BBB CA 1
ATOM 1847 C C . ARG B 1 127 ? -1.448 60.783 44.674 1.000 94.297 127 ARG BBB C 1
ATOM 1848 O O . ARG B 1 127 ? -2.598 60.679 45.087 1.000 98.723 127 ARG BBB O 1
ATOM 1856 N N . PRO B 1 128 ? -0.827 59.741 44.059 1.000 103.376 128 PRO BBB N 1
ATOM 1857 C CA . PRO B 1 128 ? -1.442 58.411 43.951 1.000 103.118 128 PRO BBB CA 1
ATOM 1858 C C . PRO B 1 128 ? -1.191 57.517 45.175 1.000 100.554 128 PRO BBB C 1
ATOM 1859 O O . PRO B 1 128 ? -1.900 57.617 46.169 1.000 100.138 128 PRO BBB O 1
ATOM 1863 N N . PRO C 1 6 ? 22.781 20.059 42.282 1.000 125.266 6 PRO CCC N 1
ATOM 1864 C CA . PRO C 1 6 ? 21.634 20.327 43.184 1.000 123.729 6 PRO CCC CA 1
ATOM 1865 C C . PRO C 1 6 ? 20.448 20.989 42.453 1.000 118.054 6 PRO CCC C 1
ATOM 1866 O O . PRO C 1 6 ? 20.315 20.770 41.260 1.000 121.094 6 PRO CCC O 1
ATOM 1870 N N . ALA C 1 7 ? 19.612 21.746 43.176 1.000 107.565 7 ALA CCC N 1
ATOM 1871 C CA . ALA C 1 7 ? 18.489 22.560 42.643 1.000 101.858 7 ALA CCC CA 1
ATOM 1872 C C . ALA C 1 7 ? 18.374 23.858 43.459 1.000 94.204 7 ALA CCC C 1
ATOM 1873 O O . ALA C 1 7 ? 18.830 23.866 44.620 1.000 95.180 7 ALA CCC O 1
ATOM 1875 N N . LEU C 1 8 ? 17.809 24.917 42.875 1.000 84.048 8 LEU CCC N 1
ATOM 1876 C CA . LEU C 1 8 ? 17.819 26.277 43.476 1.000 78.736 8 LEU CCC CA 1
ATOM 1877 C C . LEU C 1 8 ? 16.795 26.356 44.618 1.000 77.052 8 LEU CCC C 1
ATOM 1878 O O . LEU C 1 8 ? 15.629 25.989 44.385 1.000 76.513 8 LEU CCC O 1
ATOM 1883 N N . ASN C 1 9 ? 17.193 26.882 45.782 1.000 74.706 9 ASN CCC N 1
ATOM 1884 C CA . ASN C 1 9 ? 16.246 27.250 46.870 1.000 70.995 9 ASN CCC CA 1
ATOM 1885 C C . ASN C 1 9 ? 15.388 28.436 46.398 1.000 67.629 9 ASN CCC C 1
ATOM 1886 O O . ASN C 1 9 ? 15.722 29.022 45.361 1.000 64.806 9 ASN CCC O 1
ATOM 1891 N N . ALA C 1 10 ? 14.338 28.783 47.148 1.000 65.406 10 ALA CCC N 1
ATOM 1892 C CA . ALA C 1 10 ? 13.293 29.767 46.772 1.000 62.892 10 ALA CCC CA 1
ATOM 1893 C C . ALA C 1 10 ? 13.896 31.165 46.570 1.000 60.623 10 ALA CCC C 1
ATOM 1894 O O . ALA C 1 10 ? 13.418 31.891 45.684 1.000 57.993 10 ALA CCC O 1
ATOM 1896 N N . ARG C 1 11 ? 14.883 31.538 47.389 1.000 60.300 11 ARG CCC N 1
ATOM 1897 C CA . ARG C 1 11 ? 15.539 32.866 47.347 1.000 59.276 11 ARG CCC CA 1
ATOM 1898 C C . ARG C 1 11 ? 16.394 32.975 46.075 1.000 56.887 11 ARG CCC C 1
ATOM 1899 O O . ARG C 1 11 ? 16.291 34.009 45.367 1.000 53.296 11 ARG CCC O 1
ATOM 1907 N N . GLN C 1 12 ? 17.181 31.940 45.782 1.000 57.915 12 GLN CCC N 1
ATOM 1908 C CA . GLN C 1 12 ? 18.021 31.895 44.564 1.000 58.522 12 GLN CCC CA 1
ATOM 1909 C C . GLN C 1 12 ? 17.107 31.999 43.343 1.000 57.404 12 GLN CCC C 1
ATOM 1910 O O . GLN C 1 12 ? 17.400 32.811 42.446 1.000 55.715 12 GLN CCC O 1
ATOM 1916 N N . GLN C 1 13 ? 16.003 31.253 43.346 1.000 58.969 13 GLN CCC N 1
ATOM 1917 C CA . GLN C 1 13 ? 15.046 31.219 42.214 1.000 59.798 13 GLN CCC CA 1
ATOM 1918 C C . GLN C 1 13 ? 14.408 32.596 42.053 1.000 56.869 13 GLN CCC C 1
ATOM 1919 O O . GLN C 1 13 ? 14.247 33.022 40.906 1.000 55.570 13 GLN CCC O 1
ATOM 1925 N N . ALA C 1 14 ? 14.047 33.268 43.146 1.000 54.575 14 ALA CCC N 1
ATOM 1926 C CA . ALA C 1 14 ? 13.387 34.585 43.075 1.000 53.350 14 ALA CCC CA 1
ATOM 1927 C C . ALA C 1 14 ? 14.365 35.585 42.456 1.000 50.786 14 ALA CCC C 1
ATOM 1928 O O . ALA C 1 14 ? 13.935 36.363 41.597 1.000 51.330 14 ALA CCC O 1
ATOM 1930 N N . LEU C 1 15 ? 15.645 35.543 42.816 1.000 50.425 15 LEU CCC N 1
ATOM 1931 C CA . LEU C 1 15 ? 16.627 36.515 42.245 1.000 49.851 15 LEU CCC CA 1
ATOM 1932 C C . LEU C 1 15 ? 16.823 36.240 40.749 1.000 49.272 15 LEU CCC C 1
ATOM 1933 O O . LEU C 1 15 ? 16.833 37.200 39.968 1.000 48.054 15 LEU CCC O 1
ATOM 1938 N N . LEU C 1 16 ? 16.966 34.973 40.362 1.000 52.250 16 LEU CCC N 1
ATOM 1939 C CA . LEU C 1 16 ? 17.189 34.604 38.941 1.000 53.681 16 LEU CCC CA 1
ATOM 1940 C C . LEU C 1 16 ? 15.973 35.030 38.121 1.000 54.766 16 LEU CCC C 1
ATOM 1941 O O . LEU C 1 16 ? 16.161 35.577 37.025 1.000 53.967 16 LEU CCC O 1
ATOM 1946 N N . THR C 1 17 ? 14.771 34.782 38.639 1.000 56.072 17 THR CCC N 1
ATOM 1947 C CA . THR C 1 17 ? 13.496 35.205 38.003 1.000 58.530 17 THR CCC CA 1
ATOM 1948 C C . THR C 1 17 ? 13.509 36.718 37.792 1.000 56.093 17 THR CCC C 1
ATOM 1949 O O . THR C 1 17 ? 13.203 37.142 36.675 1.000 57.468 17 THR CCC O 1
ATOM 1953 N N . ALA C 1 18 ? 13.846 37.502 38.815 1.000 55.021 18 ALA CCC N 1
ATOM 1954 C CA . ALA C 1 18 ? 13.862 38.983 38.712 1.000 53.469 18 ALA CCC CA 1
ATOM 1955 C C . ALA C 1 18 ? 14.914 39.407 37.679 1.000 54.106 18 ALA CCC C 1
ATOM 1956 O O . ALA C 1 18 ? 14.602 40.263 36.873 1.000 54.731 18 ALA CCC O 1
ATOM 1958 N N . LEU C 1 19 ? 16.107 38.800 37.669 1.000 53.489 19 LEU CCC N 1
ATOM 1959 C CA . LEU C 1 19 ? 17.170 39.186 36.697 1.000 53.580 19 LEU CCC CA 1
ATOM 1960 C C . LEU C 1 19 ? 16.713 38.862 35.267 1.000 55.195 19 LEU CCC C 1
ATOM 1961 O O . LEU C 1 19 ? 16.971 39.668 34.353 1.000 56.659 19 LEU CCC O 1
ATOM 1966 N N . ASN C 1 20 ? 16.044 37.726 35.079 1.000 56.365 20 ASN CCC N 1
ATOM 1967 C CA . ASN C 1 20 ? 15.515 37.317 33.750 1.000 58.160 20 ASN CCC CA 1
ATOM 1968 C C . ASN C 1 20 ? 14.383 38.263 33.317 1.000 58.903 20 ASN CCC C 1
ATOM 1969 O O . ASN C 1 20 ? 14.347 38.611 32.148 1.000 61.028 20 ASN CCC O 1
ATOM 1974 N N . ALA C 1 21 ? 13.513 38.677 34.229 1.000 60.853 21 ALA CCC N 1
ATOM 1975 C CA . ALA C 1 21 ? 12.340 39.542 33.944 1.000 66.009 21 ALA CCC CA 1
ATOM 1976 C C . ALA C 1 21 ? 12.787 40.949 33.524 1.000 69.559 21 ALA CCC C 1
ATOM 1977 O O . ALA C 1 21 ? 12.105 41.545 32.699 1.000 77.435 21 ALA CCC O 1
ATOM 1979 N N . CYS C 1 22 ? 13.888 41.468 34.065 1.000 69.921 22 CYS CCC N 1
ATOM 1980 C CA . CYS C 1 22 ? 14.421 42.816 33.740 1.000 69.094 22 CYS CCC CA 1
ATOM 1981 C C . CYS C 1 22 ? 15.148 42.738 32.395 1.000 67.378 22 CYS CCC C 1
ATOM 1982 O O . CYS C 1 22 ? 15.895 41.762 32.169 1.000 68.626 22 CYS CCC O 1
ATOM 1985 N N . GLY C 1 23 ? 14.943 43.718 31.516 1.000 66.620 23 GLY CCC N 1
ATOM 1986 C CA . GLY C 1 23 ? 15.556 43.728 30.176 1.000 68.056 23 GLY CCC CA 1
ATOM 1987 C C . GLY C 1 23 ? 17.036 44.081 30.226 1.000 68.972 23 GLY CCC C 1
ATOM 1988 O O . GLY C 1 23 ? 17.647 44.130 29.166 1.000 68.827 23 GLY CCC O 1
ATOM 1989 N N . ASP C 1 24 ? 17.590 44.399 31.393 1.000 70.510 24 ASP CCC N 1
ATOM 1990 C CA . ASP C 1 24 ? 19.007 44.817 31.506 1.000 68.812 24 ASP CCC CA 1
ATOM 1991 C C . ASP C 1 24 ? 19.636 44.254 32.781 1.000 62.656 24 ASP CCC C 1
ATOM 1992 O O . ASP C 1 24 ? 18.985 43.480 33.527 1.000 71.596 24 ASP CCC O 1
ATOM 1997 N N . GLU C 1 25 ? 20.830 44.699 33.069 1.000 55.914 25 GLU CCC N 1
ATOM 1998 C CA . GLU C 1 25 ? 21.519 44.389 34.341 1.000 54.018 25 GLU CCC CA 1
ATOM 1999 C C . GLU C 1 25 ? 20.849 45.155 35.486 1.000 50.571 25 GLU CCC C 1
ATOM 2000 O O . GLU C 1 25 ? 20.171 46.124 35.240 1.000 50.094 25 GLU CCC O 1
ATOM 2006 N N . MET C 1 26 ? 21.046 44.695 36.709 1.000 47.178 26 MET CCC N 1
ATOM 2007 C CA . MET C 1 26 ? 20.486 45.326 37.929 1.000 46.870 26 MET CCC CA 1
ATOM 2008 C C . MET C 1 26 ? 21.577 45.350 38.987 1.000 42.599 26 MET CCC C 1
ATOM 2009 O O . MET C 1 26 ? 22.267 44.309 39.156 1.000 41.749 26 MET CCC O 1
ATOM 2014 N N . SER C 1 27 ? 21.681 46.461 39.698 1.000 39.454 27 SER CCC N 1
ATOM 2015 C CA . SER C 1 27 ? 22.475 46.520 40.944 1.000 40.593 27 SER CCC CA 1
ATOM 2016 C C . SER C 1 27 ? 21.833 45.617 41.997 1.000 39.857 27 SER CCC C 1
ATOM 2017 O O . SER C 1 27 ? 20.636 45.275 41.863 1.000 38.610 27 SER CCC O 1
ATOM 2020 N N . GLY C 1 28 ? 22.597 45.252 43.025 1.000 40.673 28 GLY CCC N 1
ATOM 2021 C CA . GLY C 1 28 ? 22.065 44.517 44.187 1.000 40.770 28 GLY CCC CA 1
ATOM 2022 C C . GLY C 1 28 ? 20.916 45.279 44.826 1.000 42.297 28 GLY CCC C 1
ATOM 2023 O O . GLY C 1 28 ? 19.921 44.660 45.186 1.000 41.053 28 GLY CCC O 1
ATOM 2024 N N . GLN C 1 29 ? 21.036 46.598 44.937 1.000 43.172 29 GLN CCC N 1
ATOM 2025 C CA . GLN C 1 29 ? 19.985 47.438 45.562 1.000 44.432 29 GLN CCC CA 1
ATOM 2026 C C . GLN C 1 29 ? 18.741 47.445 44.667 1.000 43.692 29 GLN CCC C 1
ATOM 2027 O O . GLN C 1 29 ? 17.625 47.335 45.221 1.000 44.187 29 GLN CCC O 1
ATOM 2033 N N . GLN C 1 30 ? 18.892 47.563 43.348 1.000 42.345 30 GLN CCC N 1
ATOM 2034 C CA . GLN C 1 30 ? 17.710 47.529 42.440 1.000 42.859 30 GLN CCC CA 1
ATOM 2035 C C . GLN C 1 30 ? 17.019 46.177 42.581 1.000 41.989 30 GLN CCC C 1
ATOM 2036 O O . GLN C 1 30 ? 15.796 46.153 42.682 1.000 44.502 30 GLN CCC O 1
ATOM 2042 N N . LEU C 1 31 ? 17.799 45.110 42.595 1.000 41.811 31 LEU CCC N 1
ATOM 2043 C CA . LEU C 1 31 ? 17.264 43.741 42.698 1.000 44.350 31 LEU CCC CA 1
ATOM 2044 C C . LEU C 1 31 ? 16.469 43.616 44.002 1.000 44.225 31 LEU CCC C 1
ATOM 2045 O O . LEU C 1 31 ? 15.318 43.187 43.992 1.000 41.293 31 LEU CCC O 1
ATOM 2050 N N . HIS C 1 32 ? 17.072 44.074 45.085 1.000 43.732 32 HIS CCC N 1
ATOM 2051 C CA . HIS C 1 32 ? 16.482 44.076 46.449 1.000 43.730 32 HIS CCC CA 1
ATOM 2052 C C . HIS C 1 32 ? 15.136 44.793 46.410 1.000 43.611 32 HIS CCC C 1
ATOM 2053 O O . HIS C 1 32 ? 14.136 44.184 46.869 1.000 44.515 32 HIS CCC O 1
ATOM 2060 N N . ARG C 1 33 ? 15.082 45.992 45.838 1.000 44.637 33 ARG CCC N 1
ATOM 2061 C CA . ARG C 1 33 ? 13.823 46.773 45.786 1.000 45.569 33 ARG CCC CA 1
ATOM 2062 C C . ARG C 1 33 ? 12.801 46.117 44.849 1.000 44.690 33 ARG CCC C 1
ATOM 2063 O O . ARG C 1 33 ? 11.644 46.340 45.047 1.000 44.369 33 ARG CCC O 1
ATOM 2071 N N . SER C 1 34 ? 13.219 45.355 43.850 1.000 43.329 34 SER CCC N 1
ATOM 2072 C CA . SER C 1 34 ? 12.333 44.856 42.762 1.000 45.720 34 SER CCC CA 1
ATOM 2073 C C . SER C 1 34 ? 11.581 43.606 43.219 1.000 45.830 34 SER CCC C 1
ATOM 2074 O O . SER C 1 34 ? 10.601 43.273 42.580 1.000 46.951 34 SER CCC O 1
ATOM 2077 N N . LEU C 1 35 ? 12.061 42.893 44.237 1.000 45.982 35 LEU CCC N 1
ATOM 2078 C CA . LEU C 1 35 ? 11.437 41.627 44.680 1.000 48.037 35 LEU CCC CA 1
ATOM 2079 C C . LEU C 1 35 ? 9.985 41.872 45.110 1.000 48.229 35 LEU CCC C 1
ATOM 2080 O O . LEU C 1 35 ? 9.681 42.949 45.619 1.000 46.528 35 LEU CCC O 1
ATOM 2085 N N . ASP C 1 36 ? 9.112 40.929 44.815 1.000 51.337 36 ASP CCC N 1
ATOM 2086 C CA . ASP C 1 36 ? 7.769 40.816 45.450 1.000 55.099 36 ASP CCC CA 1
ATOM 2087 C C . ASP C 1 36 ? 7.860 40.814 46.982 1.000 50.986 36 ASP CCC C 1
ATOM 2088 O O . ASP C 1 36 ? 8.855 40.298 47.553 1.000 48.520 36 ASP CCC O 1
ATOM 2093 N N . ASP C 1 37 ? 6.824 41.334 47.621 1.000 50.809 37 ASP CCC N 1
ATOM 2094 C CA . ASP C 1 37 ? 6.709 41.398 49.106 1.000 52.047 37 ASP CCC CA 1
ATOM 2095 C C . ASP C 1 37 ? 6.990 40.009 49.691 1.000 52.619 37 ASP CCC C 1
ATOM 2096 O O . ASP C 1 37 ? 7.787 39.906 50.634 1.000 47.819 37 ASP CCC O 1
ATOM 2101 N N . GLU C 1 38 ? 6.389 38.968 49.106 1.000 56.413 38 GLU CCC N 1
ATOM 2102 C CA . GLU C 1 38 ? 6.447 37.599 49.688 1.000 59.178 38 GLU CCC CA 1
ATOM 2103 C C . GLU C 1 38 ? 7.860 37.038 49.546 1.000 56.280 38 GLU CCC C 1
ATOM 2104 O O . GLU C 1 38 ? 8.255 36.303 50.440 1.000 56.594 38 GLU CCC O 1
ATOM 2110 N N . ALA C 1 39 ? 8.629 37.426 48.531 1.000 55.569 39 ALA CCC N 1
ATOM 2111 C CA . ALA C 1 39 ? 9.995 36.910 48.272 1.000 53.277 39 ALA CCC CA 1
ATOM 2112 C C . ALA C 1 39 ? 11.073 37.859 48.824 1.000 51.987 39 ALA CCC C 1
ATOM 2113 O O . ALA C 1 39 ? 12.288 37.536 48.716 1.000 55.628 39 ALA CCC O 1
ATOM 2115 N N . SER C 1 40 ? 10.685 39.014 49.366 1.000 47.455 40 SER CCC N 1
ATOM 2116 C CA . SER C 1 40 ? 11.615 40.072 49.831 1.000 47.192 40 SER CCC CA 1
ATOM 2117 C C . SER C 1 40 ? 12.581 39.498 50.872 1.000 47.402 40 SER CCC C 1
ATOM 2118 O O . SER C 1 40 ? 12.232 38.579 51.589 1.000 49.125 40 SER CCC O 1
ATOM 2121 N N . MET C 1 41 ? 13.812 39.993 50.897 1.000 47.539 41 MET CCC N 1
ATOM 2122 C CA . MET C 1 41 ? 14.866 39.534 51.841 1.000 47.591 41 MET CCC CA 1
ATOM 2123 C C . MET C 1 41 ? 15.778 40.734 52.100 1.000 47.226 41 MET CCC C 1
ATOM 2124 O O . MET C 1 41 ? 15.708 41.707 51.314 1.000 45.766 41 MET CCC O 1
ATOM 2129 N N . GLY C 1 42 ? 16.609 40.666 53.138 1.000 47.180 42 GLY CCC N 1
ATOM 2130 C CA . GLY C 1 42 ? 17.586 41.721 53.467 1.000 46.570 42 GLY CCC CA 1
ATOM 2131 C C . GLY C 1 42 ? 18.625 41.878 52.369 1.000 48.402 42 GLY CCC C 1
ATOM 2132 O O . GLY C 1 42 ? 18.868 40.907 51.622 1.000 47.520 42 GLY CCC O 1
ATOM 2133 N N . LEU C 1 43 ? 19.216 43.066 52.240 1.000 48.081 43 LEU CCC N 1
ATOM 2134 C CA . LEU C 1 43 ? 20.164 43.358 51.139 1.000 46.221 43 LEU CCC CA 1
ATOM 2135 C C . LEU C 1 43 ? 21.362 42.405 51.244 1.000 47.610 43 LEU CCC C 1
ATOM 2136 O O . LEU C 1 43 ? 21.791 41.912 50.183 1.000 47.177 43 LEU CCC O 1
ATOM 2141 N N . ALA C 1 44 ? 21.907 42.153 52.440 1.000 48.705 44 ALA CCC N 1
ATOM 2142 C CA . ALA C 1 44 ? 23.068 41.241 52.624 1.000 49.506 44 ALA CCC CA 1
ATOM 2143 C C . ALA C 1 44 ? 22.680 39.826 52.159 1.000 48.947 44 ALA CCC C 1
ATOM 2144 O O . ALA C 1 44 ? 23.503 39.145 51.562 1.000 50.833 44 ALA CCC O 1
ATOM 2146 N N . THR C 1 45 ? 21.440 39.405 52.391 1.000 48.115 45 THR CCC N 1
ATOM 2147 C CA . THR C 1 45 ? 20.916 38.101 51.908 1.000 47.241 45 THR CCC CA 1
ATOM 2148 C C . THR C 1 45 ? 20.854 38.101 50.377 1.000 45.445 45 THR CCC C 1
ATOM 2149 O O . THR C 1 45 ? 21.121 37.056 49.761 1.000 45.166 45 THR CCC O 1
ATOM 2153 N N . VAL C 1 46 ? 20.491 39.216 49.757 1.000 43.448 46 VAL CCC N 1
ATOM 2154 C CA . VAL C 1 46 ? 20.501 39.321 48.267 1.000 42.904 46 VAL CCC CA 1
ATOM 2155 C C . VAL C 1 46 ? 21.932 39.059 47.774 1.000 43.350 46 VAL CCC C 1
ATOM 2156 O O . VAL C 1 46 ? 22.110 38.229 46.892 1.000 45.396 46 VAL CCC O 1
ATOM 2160 N N . TYR C 1 47 ? 22.926 39.740 48.320 1.000 43.604 47 TYR CCC N 1
ATOM 2161 C CA . TYR C 1 47 ? 24.344 39.594 47.903 1.000 45.206 47 TYR CCC CA 1
ATOM 2162 C C . TYR C 1 47 ? 24.800 38.153 48.122 1.000 47.381 47 TYR CCC C 1
ATOM 2163 O O . TYR C 1 47 ? 25.431 37.610 47.215 1.000 46.939 47 TYR CCC O 1
ATOM 2172 N N . ARG C 1 48 ? 24.472 37.541 49.253 1.000 48.373 48 ARG CCC N 1
ATOM 2173 C CA . ARG C 1 48 ? 24.901 36.149 49.565 1.000 52.456 48 ARG CCC CA 1
ATOM 2174 C C . ARG C 1 48 ? 24.317 35.209 48.505 1.000 51.013 48 ARG CCC C 1
ATOM 2175 O O . ARG C 1 48 ? 25.050 34.364 47.988 1.000 52.111 48 ARG CCC O 1
ATOM 2183 N N . ASN C 1 49 ? 23.044 35.388 48.174 1.000 48.211 49 ASN CCC N 1
ATOM 2184 C CA . ASN C 1 49 ? 22.347 34.518 47.202 1.000 49.255 49 ASN CCC CA 1
ATOM 2185 C C . ASN C 1 49 ? 22.865 34.786 45.784 1.000 47.668 49 ASN CCC C 1
ATOM 2186 O O . ASN C 1 49 ? 22.995 33.825 45.005 1.000 47.437 49 ASN CCC O 1
ATOM 2191 N N . LEU C 1 50 ? 23.182 36.036 45.467 1.000 47.209 50 LEU CCC N 1
ATOM 2192 C CA . LEU C 1 50 ? 23.784 36.371 44.153 1.000 47.102 50 LEU CCC CA 1
ATOM 2193 C C . LEU C 1 50 ? 25.125 35.653 44.028 1.000 48.321 50 LEU CCC C 1
ATOM 2194 O O . LEU C 1 50 ? 25.379 35.092 42.967 1.000 47.345 50 LEU CCC O 1
ATOM 2199 N N . ARG C 1 51 ? 25.961 35.710 45.064 1.000 50.477 51 ARG CCC N 1
ATOM 2200 C CA . ARG C 1 51 ? 27.296 35.059 45.096 1.000 53.025 51 ARG CCC CA 1
ATOM 2201 C C . ARG C 1 51 ? 27.117 33.562 44.831 1.000 52.913 51 ARG CCC C 1
ATOM 2202 O O . ARG C 1 51 ? 27.862 33.039 44.044 1.000 52.360 51 ARG CCC O 1
ATOM 2210 N N . GLN C 1 52 ? 26.137 32.911 45.442 1.000 53.533 52 GLN CCC N 1
ATOM 2211 C CA . GLN C 1 52 ? 25.864 31.466 45.207 1.000 55.309 52 GLN CCC CA 1
ATOM 2212 C C . GLN C 1 52 ? 25.488 31.236 43.737 1.000 52.443 52 GLN CCC C 1
ATOM 2213 O O . GLN C 1 52 ? 26.008 30.288 43.141 1.000 52.793 52 GLN CCC O 1
ATOM 2219 N N . LEU C 1 53 ? 24.627 32.073 43.162 1.000 50.345 53 LEU CCC N 1
ATOM 2220 C CA . LEU C 1 53 ? 24.237 31.962 41.728 1.000 49.916 53 LEU CCC CA 1
ATOM 2221 C C . LEU C 1 53 ? 25.470 32.159 40.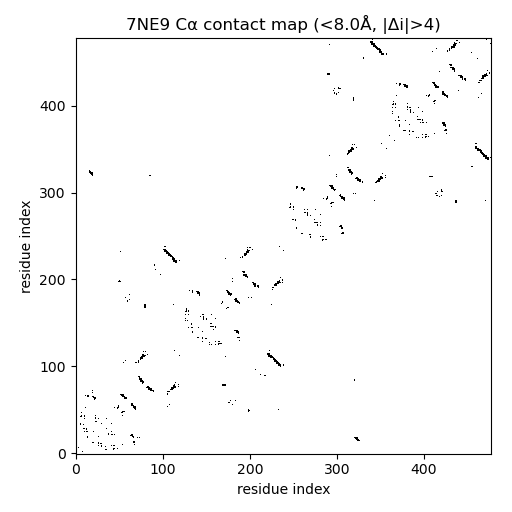833 1.000 48.983 53 LEU CCC C 1
ATOM 2222 O O . LEU C 1 53 ? 25.578 31.494 39.790 1.000 50.084 53 LEU CCC O 1
ATOM 2227 N N . GLN C 1 54 ? 26.364 33.059 41.219 1.000 46.949 54 GLN CCC N 1
ATOM 2228 C CA . GLN C 1 54 ? 27.610 33.323 40.459 1.000 47.616 54 GLN CCC CA 1
ATOM 2229 C C . GLN C 1 54 ? 28.488 32.076 40.508 1.000 48.465 54 GLN CCC C 1
ATOM 2230 O O . GLN C 1 54 ? 29.050 31.713 39.470 1.000 46.650 54 GLN CCC O 1
ATOM 2236 N N . GLN C 1 55 ? 28.603 31.457 41.680 1.000 48.706 55 GLN CCC N 1
ATOM 2237 C CA . GLN C 1 55 ? 29.465 30.272 41.907 1.000 53.787 55 GLN CCC CA 1
ATOM 2238 C C . GLN C 1 55 ? 28.933 29.096 41.093 1.000 54.888 55 GLN CCC C 1
ATOM 2239 O O . GLN C 1 55 ? 29.755 28.264 40.676 1.000 57.263 55 GLN CCC O 1
ATOM 2245 N N . ARG C 1 56 ? 27.621 29.044 40.855 1.000 55.757 56 ARG CCC N 1
ATOM 2246 C CA . ARG C 1 56 ? 26.979 28.007 40.012 1.000 59.799 56 ARG CCC CA 1
ATOM 2247 C C . ARG C 1 56 ? 27.020 28.406 38.535 1.000 58.301 56 ARG CCC C 1
ATOM 2248 O O . ARG C 1 56 ? 26.503 27.655 37.724 1.000 59.567 56 ARG CCC O 1
ATOM 2256 N N . GLY C 1 57 ? 27.594 29.555 38.194 1.000 56.695 57 GLY CCC N 1
ATOM 2257 C CA . GLY C 1 57 ? 27.728 30.004 36.795 1.000 55.638 57 GLY CCC CA 1
ATOM 2258 C C . GLY C 1 57 ? 26.392 30.398 36.180 1.000 53.561 57 GLY CCC C 1
ATOM 2259 O O . GLY C 1 57 ? 26.305 30.346 34.964 1.000 53.770 57 GLY CCC O 1
ATOM 2260 N N . LEU C 1 58 ? 25.401 30.823 36.966 1.000 52.856 58 LEU CCC N 1
ATOM 2261 C CA . LEU C 1 58 ? 24.055 31.189 36.439 1.000 52.330 58 LEU CCC CA 1
ATOM 2262 C C . LEU C 1 58 ? 23.938 32.709 36.304 1.000 49.123 58 LEU CCC C 1
ATOM 2263 O O . LEU C 1 58 ? 23.033 33.155 35.577 1.000 50.836 58 LEU CCC O 1
ATOM 2268 N N . VAL C 1 59 ? 24.790 33.477 36.976 1.000 46.409 59 VAL CCC N 1
ATOM 2269 C CA . VAL C 1 59 ? 24.694 34.965 36.959 1.000 44.567 59 VAL CCC CA 1
ATOM 2270 C C . VAL C 1 59 ? 26.069 35.532 36.634 1.000 43.044 59 VAL CCC C 1
ATOM 2271 O O . VAL C 1 59 ? 27.053 34.969 37.091 1.000 44.096 59 VAL CCC O 1
ATOM 2275 N N . ARG C 1 60 ? 26.113 36.590 35.845 1.000 42.790 60 ARG CCC N 1
ATOM 2276 C CA . ARG C 1 60 ? 27.352 37.344 35.548 1.000 42.262 60 ARG CCC CA 1
ATOM 2277 C C . ARG C 1 60 ? 27.277 38.682 36.270 1.000 40.516 60 ARG CCC C 1
ATOM 2278 O O . ARG C 1 60 ? 26.183 39.179 36.537 1.000 38.797 60 ARG CCC O 1
ATOM 2286 N N . CYS C 1 61 ? 28.439 39.239 36.541 1.000 40.863 61 CYS CCC N 1
ATOM 2287 C CA . CYS C 1 61 ? 28.623 40.485 37.296 1.000 41.372 61 CYS CCC CA 1
ATOM 2288 C C . CYS C 1 61 ? 29.630 41.342 36.542 1.000 39.521 61 CYS CCC C 1
ATOM 2289 O O . CYS C 1 61 ? 30.565 40.793 35.967 1.000 40.780 61 CYS CCC O 1
ATOM 2292 N N . ARG C 1 62 ? 29.430 42.646 36.517 1.000 38.111 62 ARG CCC N 1
ATOM 2293 C CA . ARG C 1 62 ? 30.525 43.591 36.218 1.000 38.382 62 ARG CCC CA 1
ATOM 2294 C C . ARG C 1 62 ? 30.397 44.784 37.167 1.000 38.247 62 ARG CCC C 1
ATOM 2295 O O . ARG C 1 62 ? 29.311 44.975 37.761 1.000 40.045 62 ARG CCC O 1
ATOM 2303 N N . HIS C 1 63 ? 31.449 45.575 37.281 1.000 37.550 63 HIS CCC N 1
ATOM 2304 C CA . HIS C 1 63 ? 31.504 46.739 38.187 1.000 38.716 63 HIS CCC CA 1
ATOM 2305 C C . HIS C 1 63 ? 31.557 48.002 37.343 1.000 39.255 63 HIS CCC C 1
ATOM 2306 O O . HIS C 1 63 ? 32.342 48.047 36.411 1.000 37.305 63 HIS CCC O 1
ATOM 2313 N N . LEU C 1 64 ? 30.774 49.002 37.714 1.000 40.697 64 LEU CCC N 1
ATOM 2314 C CA . LEU C 1 64 ? 30.945 50.379 37.206 1.000 43.469 64 LEU CCC CA 1
ATOM 2315 C C . LEU C 1 64 ? 32.264 50.927 37.717 1.000 45.023 64 LEU CCC C 1
ATOM 2316 O O . LEU C 1 64 ? 32.841 50.381 38.646 1.000 43.511 64 LEU CCC O 1
ATOM 2321 N N . PRO C 1 65 ? 32.823 51.955 37.046 1.000 48.923 65 PRO CCC N 1
ATOM 2322 C CA . PRO C 1 65 ? 34.120 52.502 37.426 1.000 50.363 65 PRO CCC CA 1
ATOM 2323 C C . PRO C 1 65 ? 34.167 52.942 38.896 1.000 52.299 65 PRO CCC C 1
ATOM 2324 O O . PRO C 1 65 ? 35.243 53.037 39.405 1.000 54.249 65 PRO CCC O 1
ATOM 2328 N N . THR C 1 66 ? 33.027 53.314 39.471 1.000 51.213 66 THR CCC N 1
ATOM 2329 C CA . THR C 1 66 ? 32.892 53.779 40.873 1.000 54.944 66 THR CCC CA 1
ATOM 2330 C C . THR C 1 66 ? 32.561 52.605 41.810 1.000 52.412 66 THR CCC C 1
ATOM 2331 O O . THR C 1 66 ? 32.359 52.868 42.996 1.000 52.195 66 THR CCC O 1
ATOM 2335 N N . GLY C 1 67 ? 32.573 51.364 41.334 1.000 49.327 67 GLY CCC N 1
ATOM 2336 C CA . GLY C 1 67 ? 32.623 50.176 42.207 1.000 47.042 67 GLY CCC CA 1
ATOM 2337 C C . GLY C 1 67 ? 31.287 49.484 42.369 1.000 45.909 67 GLY CCC C 1
ATOM 2338 O O . GLY C 1 67 ? 31.280 48.356 42.898 1.000 44.386 67 GLY CCC O 1
ATOM 2339 N N . GLU C 1 68 ? 30.197 50.062 41.881 1.000 46.394 68 GLU CCC N 1
ATOM 2340 C CA . GLU C 1 68 ? 28.855 49.421 41.955 1.000 47.075 68 GLU CCC CA 1
ATOM 2341 C C . GLU C 1 68 ? 28.815 48.155 41.086 1.000 42.222 68 GLU CCC C 1
ATOM 2342 O O . GLU C 1 68 ? 29.201 48.216 39.894 1.000 39.366 68 GLU CCC O 1
ATOM 2348 N N . ALA C 1 69 ? 28.304 47.058 41.626 1.000 39.070 69 ALA CCC N 1
ATOM 2349 C CA . ALA C 1 69 ? 28.172 45.770 40.924 1.000 38.788 69 ALA CCC CA 1
ATOM 2350 C C . ALA C 1 69 ? 26.833 45.730 40.186 1.000 38.905 69 ALA CCC C 1
ATOM 2351 O O . ALA C 1 69 ? 25.805 46.149 40.751 1.000 37.392 69 ALA CCC O 1
ATOM 2353 N N . LEU C 1 70 ? 26.865 45.289 38.931 1.000 38.903 70 LEU CCC N 1
ATOM 2354 C CA . LEU C 1 70 ? 25.644 45.052 38.105 1.000 39.425 70 LEU CCC CA 1
ATOM 2355 C C . LEU C 1 70 ? 25.577 43.577 37.725 1.000 37.693 70 LEU CCC C 1
ATOM 2356 O O . LEU C 1 70 ? 26.609 43.037 37.315 1.000 36.726 70 LEU CCC O 1
ATOM 2361 N N . TYR C 1 71 ? 24.404 42.983 37.853 1.000 37.445 71 TYR CCC N 1
ATOM 2362 C CA . TYR C 1 71 ? 24.182 41.529 37.693 1.000 37.955 71 TYR CCC CA 1
ATOM 2363 C C . TYR C 1 71 ? 23.246 41.283 36.522 1.000 39.137 71 TYR CCC C 1
ATOM 2364 O O . TYR C 1 71 ? 22.339 42.085 36.287 1.000 40.352 71 TYR CCC O 1
ATOM 2373 N N . ALA C 1 72 ? 23.411 40.147 35.860 1.000 39.516 72 ALA CCC N 1
ATOM 2374 C CA . ALA C 1 72 ? 22.532 39.717 34.753 1.000 40.495 72 ALA CCC CA 1
ATOM 2375 C C . ALA C 1 72 ? 22.612 38.207 34.630 1.000 42.714 72 ALA CCC C 1
ATOM 2376 O O . ALA C 1 72 ? 23.534 37.567 35.143 1.000 41.689 72 ALA CCC O 1
ATOM 2378 N N . PRO C 1 73 ? 21.624 37.583 33.966 1.000 46.199 73 PRO CCC N 1
ATOM 2379 C CA . PRO C 1 73 ? 21.717 36.172 33.605 1.000 47.928 73 PRO CCC CA 1
ATOM 2380 C C . PRO C 1 73 ? 23.012 35.980 32.818 1.000 47.677 73 PRO CCC C 1
ATOM 2381 O O . PRO C 1 73 ? 23.393 36.881 32.041 1.000 47.040 73 PRO CCC O 1
ATOM 2385 N N . VAL C 1 74 ? 23.683 34.853 33.074 1.000 51.949 74 VAL CCC N 1
ATOM 2386 C CA . VAL C 1 74 ? 25.018 34.516 32.495 1.000 50.708 74 VAL CCC CA 1
ATOM 2387 C C . VAL C 1 74 ? 24.980 34.655 30.970 1.000 50.931 74 VAL CCC C 1
ATOM 2388 O O . VAL C 1 74 ? 25.989 35.032 30.418 1.000 48.733 74 VAL CCC O 1
ATOM 2392 N N . ASP C 1 75 ? 23.845 34.393 30.329 1.000 55.165 75 ASP CCC N 1
ATOM 2393 C CA . ASP C 1 75 ? 23.668 34.317 28.857 1.000 58.985 75 ASP CCC CA 1
ATOM 2394 C 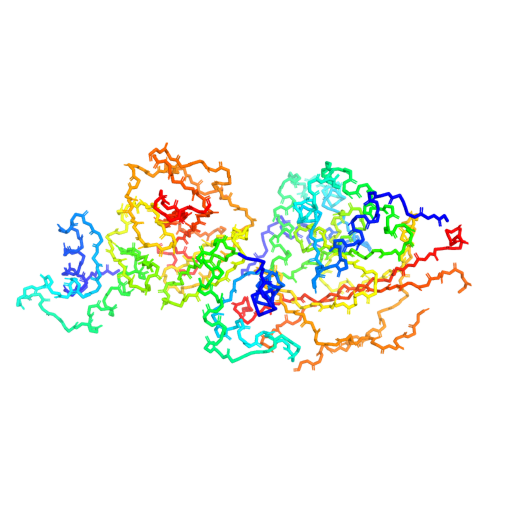C . ASP C 1 75 ? 23.608 35.721 28.229 1.000 56.851 75 ASP CCC C 1
ATOM 2395 O O . ASP C 1 75 ? 23.692 35.805 26.999 1.000 54.187 75 ASP CCC O 1
ATOM 2400 N N . ARG C 1 76 ? 23.406 36.785 29.011 1.000 55.700 76 ARG CCC N 1
ATOM 2401 C CA . ARG C 1 76 ? 23.283 38.158 28.458 1.000 55.834 76 ARG CCC CA 1
ATOM 2402 C C . ARG C 1 76 ? 24.699 38.714 28.248 1.000 52.281 76 ARG CCC C 1
ATOM 2403 O O . ARG C 1 76 ? 25.308 39.110 29.228 1.000 49.003 76 ARG CCC O 1
ATOM 2411 N N . ASP C 1 77 ? 25.209 38.777 27.014 1.000 50.476 77 ASP CCC N 1
ATOM 2412 C CA . ASP C 1 77 ? 26.610 39.186 26.713 1.000 48.888 77 ASP CCC CA 1
ATOM 2413 C C . ASP C 1 77 ? 26.584 40.576 26.081 1.000 48.976 77 ASP CCC C 1
ATOM 2414 O O . ASP C 1 77 ? 26.780 40.669 24.894 1.000 52.294 77 ASP CCC O 1
ATOM 2419 N N . ARG C 1 78 ? 26.351 41.606 26.882 1.000 47.391 78 ARG CCC N 1
ATOM 2420 C CA . ARG C 1 78 ? 26.259 43.012 26.433 1.000 48.410 78 ARG CCC CA 1
ATOM 2421 C C . ARG C 1 78 ? 27.523 43.731 26.886 1.000 44.222 78 ARG CCC C 1
ATOM 2422 O O . ARG C 1 78 ? 27.894 43.590 28.054 1.000 41.776 78 ARG CCC O 1
ATOM 2430 N N . HIS C 1 79 ? 28.145 44.490 25.999 1.000 41.324 79 HIS CCC N 1
ATOM 2431 C CA . HIS C 1 79 ? 29.377 45.248 26.294 1.000 39.448 79 HIS CCC CA 1
ATOM 2432 C C . HIS C 1 79 ? 29.106 46.733 26.087 1.000 38.872 79 HIS CCC C 1
ATOM 2433 O O . HIS C 1 79 ? 28.142 47.074 25.360 1.000 39.709 79 HIS CCC O 1
ATOM 2440 N N . HIS C 1 80 ? 29.933 47.582 26.696 1.000 36.399 80 HIS CCC N 1
ATOM 2441 C CA . HIS C 1 80 ? 29.676 49.041 26.743 1.000 36.335 80 HIS CCC CA 1
ATOM 2442 C C . HIS C 1 80 ? 30.924 49.839 26.414 1.000 35.614 80 HIS CCC C 1
ATOM 2443 O O . HIS C 1 80 ? 32.039 49.294 26.556 1.000 34.544 80 HIS CCC O 1
ATOM 2450 N N . LEU C 1 81 ? 30.683 51.075 25.986 1.000 37.747 81 LEU CCC N 1
ATOM 2451 C CA . LEU C 1 81 ? 31.645 52.200 25.927 1.000 39.911 81 LEU CCC CA 1
ATOM 2452 C C . LEU C 1 81 ? 31.253 53.114 27.069 1.000 38.697 81 LEU CCC C 1
ATOM 2453 O O . LEU C 1 81 ? 30.071 53.540 27.057 1.000 37.743 81 LEU CCC O 1
ATOM 2458 N N . THR C 1 82 ? 32.196 53.467 27.933 1.000 35.771 82 THR CCC N 1
ATOM 2459 C CA . THR C 1 82 ? 31.922 54.284 29.136 1.000 36.316 82 THR CCC CA 1
ATOM 2460 C C . THR C 1 82 ? 32.942 55.420 29.179 1.000 35.907 82 THR CCC C 1
ATOM 2461 O O . THR C 1 82 ? 34.154 55.137 29.029 1.000 33.633 82 THR CCC O 1
ATOM 2465 N N . CYS C 1 83 ? 32.457 56.640 29.380 1.000 35.723 83 CYS CCC N 1
ATOM 2466 C CA . CYS C 1 83 ? 33.316 57.819 29.600 1.000 37.973 83 CYS CCC CA 1
ATOM 2467 C C . CYS C 1 83 ? 33.882 57.763 31.020 1.000 36.963 83 CYS CCC C 1
ATOM 2468 O O . CYS C 1 83 ? 33.100 57.657 31.969 1.000 36.556 83 CYS CCC O 1
ATOM 2471 N N . VAL C 1 84 ? 35.201 57.832 31.145 1.000 37.123 84 VAL CCC N 1
ATOM 2472 C CA . VAL C 1 84 ? 35.919 57.752 32.448 1.000 38.591 84 VAL CCC CA 1
ATOM 2473 C C . VAL C 1 84 ? 35.707 59.064 33.204 1.000 40.597 84 VAL CCC C 1
ATOM 2474 O O . VAL C 1 84 ? 35.947 59.077 34.404 1.000 43.617 84 VAL CCC O 1
ATOM 2478 N N . ASP C 1 85 ? 35.327 60.140 32.512 1.000 43.976 85 ASP CCC N 1
ATOM 2479 C CA . ASP C 1 85 ? 35.092 61.464 33.143 1.000 46.879 85 ASP CCC CA 1
ATOM 2480 C C . ASP C 1 85 ? 33.663 61.506 33.718 1.000 47.876 85 ASP CCC C 1
ATOM 2481 O O . ASP C 1 85 ? 33.535 61.496 34.944 1.000 52.136 85 ASP CCC O 1
ATOM 2486 N N . CYS C 1 86 ? 32.632 61.532 32.874 1.000 46.883 86 CYS CCC N 1
ATOM 2487 C CA . CYS C 1 86 ? 31.221 61.773 33.284 1.000 45.786 86 CYS CCC CA 1
ATOM 2488 C C . CYS C 1 86 ? 30.446 60.465 33.518 1.000 43.917 86 CYS CCC C 1
ATOM 2489 O O . CYS C 1 86 ? 29.328 60.544 34.044 1.000 43.334 86 CYS CCC O 1
ATOM 2492 N N . GLY C 1 87 ? 30.981 59.297 33.161 1.000 41.453 87 GLY CCC N 1
ATOM 2493 C CA . GLY C 1 87 ? 30.276 58.009 33.329 1.000 40.272 87 GLY CCC CA 1
ATOM 2494 C C . GLY C 1 87 ? 29.185 57.767 32.281 1.000 40.192 87 GLY CCC C 1
ATOM 2495 O O . GLY C 1 87 ? 28.526 56.725 32.363 1.000 38.906 87 GLY CCC O 1
ATOM 2496 N N . THR C 1 88 ? 28.969 58.641 31.295 1.000 40.672 88 THR CCC N 1
ATOM 2497 C CA . THR C 1 88 ? 28.018 58.345 30.183 1.000 41.922 88 THR CCC CA 1
ATOM 2498 C C . THR C 1 88 ? 28.424 57.053 29.458 1.000 39.426 88 THR CCC C 1
ATOM 2499 O O . THR C 1 88 ? 29.621 56.771 29.337 1.000 36.935 88 THR CCC O 1
ATOM 2503 N N . THR C 1 89 ? 27.434 56.258 29.059 1.000 39.561 89 THR CCC N 1
ATOM 2504 C CA . THR C 1 89 ? 27.618 54.860 28.610 1.000 41.495 89 THR CCC CA 1
ATOM 2505 C C . THR C 1 89 ? 26.764 54.609 27.373 1.000 42.890 89 THR CCC C 1
ATOM 2506 O O . THR C 1 89 ? 25.659 55.146 27.299 1.000 45.104 89 THR CCC O 1
ATOM 2510 N N . GLN C 1 90 ? 27.293 53.864 26.413 1.000 43.732 90 GLN CCC N 1
ATOM 2511 C CA . GLN C 1 90 ? 26.516 53.298 25.293 1.000 46.404 90 GLN CCC CA 1
ATOM 2512 C C . GLN C 1 90 ? 26.740 51.787 25.250 1.000 44.223 90 GLN CCC C 1
ATOM 2513 O O . GLN C 1 90 ? 27.879 51.323 25.509 1.000 42.640 90 GLN CCC O 1
ATOM 2519 N N . VAL C 1 91 ? 25.685 51.046 24.946 1.000 45.639 91 VAL CCC N 1
ATOM 2520 C CA . VAL C 1 91 ? 25.764 49.567 24.779 1.000 48.136 91 VAL CCC CA 1
ATOM 2521 C C . VAL C 1 91 ? 26.226 49.327 23.338 1.000 47.594 91 VAL CCC C 1
ATOM 2522 O O . VAL C 1 91 ? 25.796 50.059 22.471 1.000 47.463 91 VAL CCC O 1
ATOM 2526 N N . LEU C 1 92 ? 27.113 48.370 23.106 1.000 48.290 92 LEU CCC N 1
ATOM 2527 C CA . LEU C 1 92 ? 27.475 47.928 21.737 1.000 50.151 92 LEU CCC CA 1
ATOM 2528 C C . LEU C 1 92 ? 26.345 47.074 21.154 1.000 53.209 92 LEU CCC C 1
ATOM 2529 O O . LEU C 1 92 ? 25.770 46.234 21.888 1.000 51.640 92 LEU CCC O 1
ATOM 2534 N N . ASP C 1 93 ? 26.053 47.251 19.871 1.000 57.054 93 ASP CCC N 1
ATOM 2535 C CA . ASP C 1 93 ? 24.941 46.500 19.232 1.000 62.847 93 ASP CCC CA 1
ATOM 2536 C C . ASP C 1 93 ? 25.346 45.028 19.082 1.000 62.515 93 ASP CCC C 1
ATOM 2537 O O . ASP C 1 93 ? 24.449 44.205 19.082 1.000 63.601 93 ASP CCC O 1
ATOM 2542 N N . HIS C 1 94 ? 26.624 44.669 19.051 1.000 60.507 94 HIS CCC N 1
ATOM 2543 C CA . HIS C 1 94 ? 27.062 43.257 18.861 1.000 60.296 94 HIS CCC CA 1
ATOM 2544 C C . HIS C 1 94 ? 28.362 42.992 19.632 1.000 53.046 94 HIS CCC C 1
ATOM 2545 O O . HIS C 1 94 ? 29.099 43.935 19.908 1.000 49.153 94 HIS CCC O 1
ATOM 2552 N N . CYS C 1 95 ? 28.679 41.741 19.896 1.000 49.264 95 CYS CCC N 1
ATOM 2553 C CA . CYS C 1 95 ? 29.928 41.390 20.607 1.000 46.855 95 CYS CCC CA 1
ATOM 2554 C C . CYS C 1 95 ? 31.076 41.438 19.603 1.000 47.873 95 CYS CCC C 1
ATOM 2555 O O . CYS C 1 95 ? 31.120 40.645 18.670 1.000 48.119 95 CYS CCC O 1
ATOM 2558 N N . PRO C 1 96 ? 32.067 42.335 19.773 1.000 46.581 96 PRO CCC N 1
ATOM 2559 C CA . PRO C 1 96 ? 33.168 42.417 18.814 1.000 46.900 96 PRO CCC CA 1
ATOM 2560 C C . PRO C 1 96 ? 34.211 41.293 18.938 1.000 45.893 96 PRO CCC C 1
ATOM 2561 O O . PRO C 1 96 ? 35.112 41.269 18.135 1.000 46.491 96 PRO CCC O 1
ATOM 2565 N N . ILE C 1 97 ? 34.087 40.372 19.892 1.000 44.073 97 ILE CCC N 1
ATOM 2566 C CA . ILE C 1 97 ? 34.989 39.187 19.913 1.000 44.584 97 ILE CCC CA 1
ATOM 2567 C C . ILE C 1 97 ? 34.188 37.904 19.714 1.000 45.112 97 ILE CCC C 1
ATOM 2568 O O . ILE C 1 97 ? 34.698 36.822 20.101 1.000 43.193 97 ILE CCC O 1
ATOM 2573 N N . HIS C 1 98 ? 33.028 37.990 19.056 1.000 47.244 98 HIS CCC N 1
ATOM 2574 C CA . HIS C 1 98 ? 32.256 36.767 18.692 1.000 50.528 98 HIS CCC CA 1
ATOM 2575 C C . HIS C 1 98 ? 33.163 35.763 17.948 1.000 49.627 98 HIS CCC C 1
ATOM 2576 O O . HIS C 1 98 ? 33.797 36.165 16.974 1.000 48.520 98 HIS CCC O 1
ATOM 2583 N N . GLY C 1 99 ? 33.283 34.538 18.463 1.000 49.630 99 GLY CCC N 1
ATOM 2584 C CA . GLY C 1 99 ? 34.040 33.432 17.845 1.000 50.448 99 GLY CCC CA 1
ATOM 2585 C C . GLY C 1 99 ? 35.488 33.364 18.308 1.000 50.335 99 GLY CCC C 1
ATOM 2586 O O . GLY C 1 99 ? 36.219 32.531 17.775 1.000 53.843 99 GLY CCC O 1
ATOM 2587 N N . ILE C 1 100 ? 35.918 34.192 19.251 1.000 50.043 100 ILE CCC N 1
ATOM 2588 C CA . ILE C 1 100 ? 37.340 34.210 19.704 1.000 51.233 100 ILE CCC CA 1
ATOM 2589 C C . ILE C 1 100 ? 37.742 32.827 20.252 1.000 56.057 100 ILE CCC C 1
ATOM 2590 O O . ILE C 1 100 ? 36.902 32.206 20.935 1.000 55.254 100 ILE CCC O 1
ATOM 2595 N N . ASP C 1 101 ? 38.965 32.357 19.966 1.000 61.963 101 ASP CCC N 1
ATOM 2596 C CA . ASP C 1 101 ? 39.551 31.135 20.594 1.000 67.431 101 ASP CCC CA 1
ATOM 2597 C C . ASP C 1 101 ? 40.193 31.476 21.954 1.000 72.759 101 ASP CCC C 1
ATOM 2598 O O . ASP C 1 101 ? 40.689 32.581 22.135 1.000 75.872 101 ASP CCC O 1
ATOM 2603 N N . VAL C 1 102 ? 40.105 30.559 22.915 1.000 82.530 102 VAL CCC N 1
ATOM 2604 C CA . VAL C 1 102 ? 40.659 30.655 24.308 1.000 82.277 102 VAL CCC CA 1
ATOM 2605 C C . VAL C 1 102 ? 40.209 29.411 25.075 1.000 78.667 102 VAL CCC C 1
ATOM 2606 O O . VAL C 1 102 ? 41.113 28.676 25.441 1.000 80.660 102 VAL CCC O 1
ATOM 2610 N N . GLY C 1 108 ? 43.083 22.880 28.753 1.000 91.188 108 GLY CCC N 1
ATOM 2611 C CA . GLY C 1 108 ? 43.560 21.805 29.650 1.000 93.870 108 GLY CCC CA 1
ATOM 2612 C C . GLY C 1 108 ? 42.444 21.285 30.539 1.000 100.934 108 GLY CCC C 1
ATOM 2613 O O . GLY C 1 108 ? 41.868 20.232 30.171 1.000 103.315 108 GLY CCC O 1
ATOM 2614 N N . ASP C 1 109 ? 42.159 21.987 31.655 1.000 102.187 109 ASP CCC N 1
ATOM 2615 C CA . ASP C 1 109 ? 40.976 21.751 32.526 1.000 101.864 109 ASP CCC CA 1
ATOM 2616 C C . ASP C 1 109 ? 40.578 23.058 33.242 1.000 94.560 109 ASP CCC C 1
ATOM 2617 O O . ASP C 1 109 ? 40.393 23.052 34.474 1.000 94.395 109 ASP CCC O 1
ATOM 2622 N N . PHE C 1 110 ? 40.393 24.123 32.461 1.000 81.370 110 PHE CCC N 1
ATOM 2623 C CA . PHE C 1 110 ? 39.550 25.299 32.775 1.000 73.336 110 PHE CCC CA 1
ATOM 2624 C C . PHE C 1 110 ? 38.326 25.259 31.845 1.000 68.879 110 PHE CCC C 1
ATOM 2625 O O . PHE C 1 110 ? 38.511 25.202 30.612 1.000 64.666 110 PHE CCC O 1
ATOM 2633 N N . GLU C 1 111 ? 37.111 25.253 32.404 1.000 64.157 111 GLU CCC N 1
ATOM 2634 C CA . GLU C 1 111 ? 35.861 25.248 31.594 1.000 65.204 111 GLU CCC CA 1
ATOM 2635 C C . GLU C 1 111 ? 35.363 26.689 31.451 1.000 60.568 111 GLU CCC C 1
ATOM 2636 O O . GLU C 1 111 ? 34.895 27.254 32.459 1.000 57.120 111 GLU CCC O 1
ATOM 2642 N N . LEU C 1 112 ? 35.427 27.246 30.240 1.000 57.929 112 LEU CCC N 1
ATOM 2643 C CA . LEU C 1 112 ? 35.021 28.634 29.915 1.000 58.580 112 LEU CCC CA 1
ATOM 2644 C C . LEU C 1 112 ? 33.490 28.778 29.933 1.000 56.707 112 LEU CCC C 1
ATOM 2645 O O . LEU C 1 112 ? 32.823 27.958 29.310 1.000 60.435 112 LEU CCC O 1
ATOM 2650 N N . LEU C 1 113 ? 32.967 29.803 30.605 1.000 54.065 113 LEU CCC N 1
ATOM 2651 C CA . LEU C 1 113 ? 31.513 30.093 30.678 1.000 53.196 113 LEU CCC CA 1
ATOM 2652 C C . LEU C 1 113 ? 31.196 31.396 29.947 1.000 52.659 113 LEU CCC C 1
ATOM 2653 O O . LEU C 1 113 ? 30.200 31.423 29.221 1.000 55.998 113 LEU CCC O 1
ATOM 2658 N N . PHE C 1 114 ? 31.940 32.473 30.195 1.000 47.859 114 PHE CCC N 1
ATOM 2659 C CA . PHE C 1 114 ? 31.593 33.799 29.626 1.000 45.234 114 PHE CCC CA 1
ATOM 2660 C C . PHE C 1 114 ? 32.776 34.752 29.757 1.000 43.391 114 PHE CCC C 1
ATOM 2661 O O . PHE C 1 114 ? 33.763 34.431 30.447 1.000 42.790 114 PHE CCC O 1
ATOM 2669 N N . HIS C 1 115 ? 32.640 35.907 29.119 1.000 41.808 115 HIS CCC N 1
ATOM 2670 C CA . HIS C 1 115 ? 33.623 37.007 29.161 1.000 39.833 115 HIS CCC CA 1
ATOM 2671 C C . HIS C 1 115 ? 32.898 38.320 29.464 1.000 39.206 115 HIS CCC C 1
ATOM 2672 O O . HIS C 1 115 ? 31.702 38.484 29.121 1.000 35.812 115 HIS CCC O 1
ATOM 2679 N N . THR C 1 116 ? 33.639 39.205 30.105 1.000 36.829 116 THR CCC N 1
ATOM 2680 C CA . THR C 1 116 ? 33.319 40.627 30.301 1.000 37.828 116 THR CCC CA 1
ATOM 2681 C C . THR C 1 116 ? 34.250 41.390 29.368 1.000 37.241 116 THR CCC C 1
ATOM 2682 O O . THR C 1 116 ? 35.461 41.079 29.374 1.000 39.053 116 THR CCC O 1
ATOM 2686 N N . LEU C 1 117 ? 33.704 42.310 28.595 1.000 37.381 117 LEU CCC N 1
ATOM 2687 C CA . LEU C 1 117 ? 34.495 43.183 27.717 1.000 37.242 117 LEU CCC CA 1
ATOM 2688 C C . LEU C 1 117 ? 33.940 44.589 27.849 1.000 36.077 117 LEU CCC C 1
ATOM 2689 O O . LEU C 1 117 ? 32.740 44.761 27.589 1.000 35.978 117 LEU CCC O 1
ATOM 2694 N N . GLU C 1 118 ? 34.761 45.524 28.294 1.000 35.847 118 GLU CCC N 1
ATOM 2695 C CA . GLU C 1 118 ? 34.282 46.903 28.581 1.000 37.251 118 GLU CCC CA 1
ATOM 2696 C C . GLU C 1 118 ? 35.311 47.871 28.023 1.000 36.063 118 GLU CCC C 1
ATOM 2697 O O . GLU C 1 118 ? 36.511 47.618 28.238 1.000 34.713 118 GLU CCC O 1
ATOM 2703 N N . PHE C 1 119 ? 34.843 48.886 27.300 1.000 34.994 119 PHE CCC N 1
ATOM 2704 C CA . PHE C 1 119 ? 35.701 49.933 26.703 1.000 35.405 119 PHE CCC CA 1
ATOM 2705 C C . PHE C 1 119 ? 35.522 51.222 27.500 1.000 35.993 119 PHE CCC C 1
ATOM 2706 O O . PHE C 1 119 ? 34.386 51.549 27.920 1.000 34.555 119 PHE CCC O 1
ATOM 2714 N N . PHE C 1 120 ? 36.619 51.957 27.641 1.000 35.600 120 PHE CCC N 1
ATOM 2715 C CA . PHE C 1 120 ? 36.719 53.183 28.458 1.000 35.324 120 PHE CCC CA 1
ATOM 2716 C C . PHE C 1 120 ? 37.398 54.236 27.602 1.000 37.041 120 PHE CCC C 1
ATOM 2717 O O . PHE C 1 120 ? 38.358 53.918 26.865 1.000 36.875 120 PHE CCC O 1
ATOM 2725 N N . GLY C 1 121 ? 36.892 55.456 27.689 1.000 37.194 121 GLY CCC N 1
ATOM 2726 C CA . GLY C 1 121 ? 37.522 56.600 27.026 1.000 38.189 121 GLY CCC CA 1
ATOM 2727 C C . GLY C 1 121 ? 36.844 57.883 27.430 1.000 39.307 121 GLY CCC C 1
ATOM 2728 O O . GLY C 1 121 ? 36.286 57.961 28.533 1.000 38.741 121 GLY CCC O 1
ATOM 2729 N N . PHE C 1 122 ? 36.895 58.869 26.550 1.000 40.697 122 PHE CCC N 1
ATOM 2730 C CA . PHE C 1 122 ? 36.224 60.171 26.729 1.000 42.155 122 PHE CCC CA 1
ATOM 2731 C C . PHE C 1 122 ? 35.109 60.266 25.703 1.000 43.588 122 PHE CCC C 1
ATOM 2732 O O . PHE C 1 122 ? 35.368 60.008 24.509 1.000 45.417 122 PHE CCC O 1
ATOM 2740 N N . CYS C 1 123 ? 33.915 60.638 26.151 1.000 45.301 123 CYS CCC N 1
ATOM 2741 C CA . CYS C 1 123 ? 32.783 61.004 25.264 1.000 47.513 123 CYS CCC CA 1
ATOM 2742 C C . CYS C 1 123 ? 33.091 62.354 24.587 1.000 50.058 123 CYS CCC C 1
ATOM 2743 O O . CYS C 1 123 ? 34.077 63.036 25.004 1.000 48.240 123 CYS CCC O 1
ATOM 2746 N N . SER C 1 124 ? 32.278 62.744 23.601 1.000 54.195 124 SER CCC N 1
ATOM 2747 C CA . SER C 1 124 ? 32.465 63.980 22.784 1.000 59.053 124 SER CCC CA 1
ATOM 2748 C C . SER C 1 124 ? 32.546 65.214 23.698 1.000 61.424 124 SER CCC C 1
ATOM 2749 O O . SER C 1 124 ? 33.457 66.041 23.497 1.000 62.480 124 SER CCC O 1
ATOM 2752 N N . SER C 1 125 ? 31.644 65.325 24.674 1.000 61.124 125 SER CCC N 1
ATOM 2753 C CA . SER C 1 125 ? 31.600 66.443 25.654 1.000 62.527 125 SER CCC CA 1
ATOM 2754 C C . SER C 1 125 ? 32.878 66.519 26.499 1.000 63.356 125 SER CCC C 1
ATOM 2755 O O . SER C 1 125 ? 33.263 67.647 26.838 1.000 62.653 125 SER CCC O 1
ATOM 2758 N N . CYS C 1 126 ? 33.506 65.396 26.859 1.000 61.858 126 CYS CCC N 1
ATOM 2759 C CA . CYS C 1 126 ? 34.592 65.364 27.888 1.000 61.145 126 CYS CCC CA 1
ATOM 2760 C C . CYS C 1 126 ? 35.993 65.371 27.254 1.000 64.100 126 CYS CCC C 1
ATOM 2761 O O . CYS C 1 126 ? 36.948 65.703 27.965 1.000 63.721 126 CYS CCC O 1
ATOM 2764 N N . ARG C 1 127 ? 36.135 65.070 25.958 1.000 69.660 127 ARG CCC N 1
ATOM 2765 C CA . ARG C 1 127 ? 37.466 64.997 25.290 1.000 76.501 127 ARG CCC CA 1
ATOM 2766 C C . ARG C 1 127 ? 38.054 66.408 25.174 1.000 84.563 127 ARG CCC C 1
ATOM 2767 O O . ARG C 1 127 ? 37.405 67.309 24.630 1.000 83.495 127 ARG CCC O 1
ATOM 2775 N N . PRO C 1 128 ? 39.294 66.660 25.680 1.000 93.703 128 PRO CCC N 1
ATOM 2776 C CA . PRO C 1 128 ? 39.960 67.956 25.509 1.000 97.355 128 PRO CCC CA 1
ATOM 2777 C C . PRO C 1 128 ? 40.744 68.060 24.188 1.000 94.340 128 PRO CCC C 1
ATOM 2778 O O . PRO C 1 128 ? 40.156 68.386 23.157 1.000 86.510 128 PRO CCC O 1
ATOM 2782 N N . PRO D 1 6 ? 45.464 70.276 32.337 1.000 112.115 6 PRO DDD N 1
ATOM 2783 C CA . PRO D 1 6 ? 46.286 70.657 33.519 1.000 111.850 6 PRO DDD CA 1
ATOM 2784 C C . PRO D 1 6 ? 47.700 70.031 33.487 1.000 107.286 6 PRO DDD C 1
ATOM 2785 O O . PRO D 1 6 ? 48.202 69.784 32.406 1.000 110.256 6 PRO DDD O 1
ATOM 2789 N N . ALA D 1 7 ? 48.314 69.823 34.660 1.000 98.156 7 ALA DDD N 1
ATOM 2790 C CA . ALA D 1 7 ? 49.616 69.145 34.879 1.000 90.524 7 ALA DDD CA 1
ATOM 2791 C C . ALA D 1 7 ? 49.578 68.415 36.236 1.000 84.004 7 ALA DDD C 1
ATOM 2792 O O . ALA D 1 7 ? 48.729 68.757 37.068 1.000 84.932 7 ALA DDD O 1
ATOM 2794 N N . LEU D 1 8 ? 50.458 67.438 36.462 1.000 74.834 8 LEU DDD N 1
ATOM 2795 C CA . LEU D 1 8 ? 50.403 66.563 37.665 1.000 68.949 8 LEU DDD CA 1
ATOM 2796 C C . LEU D 1 8 ? 50.978 67.288 38.882 1.000 65.687 8 LEU DDD C 1
ATOM 2797 O O . LEU D 1 8 ? 52.092 67.729 38.799 1.000 64.909 8 LEU DDD O 1
ATOM 2802 N N . ASN D 1 9 ? 50.256 67.357 39.994 1.000 62.517 9 ASN DDD N 1
ATOM 2803 C CA . ASN D 1 9 ? 50.824 67.777 41.306 1.000 63.885 9 ASN DDD CA 1
ATOM 2804 C C . ASN D 1 9 ? 51.758 66.659 41.803 1.000 60.249 9 ASN DDD C 1
ATOM 2805 O O . ASN D 1 9 ? 51.765 65.570 41.200 1.000 57.904 9 ASN DDD O 1
ATOM 2810 N N . ALA D 1 10 ? 52.511 66.903 42.876 1.000 58.878 10 ALA DDD N 1
ATOM 2811 C CA . ALA D 1 10 ? 53.565 65.997 43.409 1.000 58.846 10 ALA DDD CA 1
ATOM 2812 C C . ALA D 1 10 ? 52.968 64.650 43.873 1.000 55.594 10 ALA DDD C 1
ATOM 2813 O O . ALA D 1 10 ? 53.647 63.615 43.744 1.000 54.604 10 ALA DDD O 1
ATOM 2815 N N . ARG D 1 11 ? 51.753 64.664 44.415 1.000 52.777 11 ARG DDD N 1
ATOM 2816 C CA . ARG D 1 11 ? 51.047 63.451 44.909 1.000 51.759 11 ARG DDD CA 1
ATOM 2817 C C . ARG D 1 11 ? 50.629 62.578 43.725 1.000 49.095 11 ARG DDD C 1
ATOM 2818 O O . ARG D 1 11 ? 50.831 61.373 43.783 1.000 45.478 11 ARG DDD O 1
ATOM 2826 N N . GLN D 1 12 ? 50.074 63.180 42.681 1.000 48.476 12 GLN DDD N 1
ATOM 2827 C CA . GLN D 1 12 ? 49.672 62.463 41.452 1.000 47.602 12 GLN DDD CA 1
ATOM 2828 C C . GLN D 1 12 ? 50.914 61.825 40.843 1.000 47.276 12 GLN DDD C 1
ATOM 2829 O O . GLN D 1 12 ? 50.844 60.643 40.485 1.000 44.409 12 GLN DDD O 1
ATOM 2835 N N . GLN D 1 13 ? 52.024 62.556 40.791 1.000 50.630 13 GLN DDD N 1
ATOM 2836 C CA . GLN D 1 13 ? 53.299 62.042 40.230 1.000 52.531 13 GLN DDD CA 1
ATOM 2837 C C . GLN D 1 13 ? 53.796 60.865 41.074 1.000 48.028 13 GLN DDD C 1
ATOM 2838 O O . GLN D 1 13 ? 54.271 59.879 40.497 1.000 48.195 13 GLN DDD O 1
ATOM 2844 N N . ALA D 1 14 ? 53.720 60.960 42.395 1.000 46.269 14 ALA DDD N 1
ATOM 2845 C CA . ALA D 1 14 ? 54.198 59.887 43.294 1.000 44.980 14 ALA DDD CA 1
ATOM 2846 C C . ALA D 1 14 ? 53.359 58.629 43.043 1.000 42.510 14 ALA DDD C 1
ATOM 2847 O O . ALA D 1 14 ? 53.933 57.558 42.956 1.000 45.216 14 ALA DDD O 1
ATOM 2849 N N . LEU D 1 15 ? 52.042 58.750 42.866 1.000 41.411 15 LEU DDD N 1
ATOM 2850 C CA . LEU D 1 15 ? 51.175 57.563 42.642 1.000 40.401 15 LEU DDD CA 1
ATOM 2851 C C . LEU D 1 15 ? 51.498 56.934 41.280 1.000 40.487 15 LEU DDD C 1
ATOM 2852 O O . LEU D 1 15 ? 51.614 55.705 41.215 1.000 39.997 15 LEU DDD O 1
ATOM 2857 N N . LEU D 1 16 ? 51.651 57.744 40.233 1.000 42.552 16 LEU DDD N 1
ATOM 2858 C CA . LEU D 1 16 ? 51.964 57.229 38.872 1.000 43.715 16 LEU DDD CA 1
ATOM 2859 C C . LEU D 1 16 ? 53.303 56.502 38.892 1.000 44.170 16 LEU DDD C 1
ATOM 2860 O O . LEU D 1 16 ? 53.388 55.408 38.313 1.000 44.299 16 LEU DDD O 1
ATOM 2865 N N . THR D 1 17 ? 54.300 57.089 39.556 1.000 45.864 17 THR DDD N 1
ATOM 2866 C CA . THR D 1 17 ? 55.641 56.483 39.733 1.000 46.970 17 THR DDD CA 1
ATOM 2867 C C . THR D 1 17 ? 55.491 55.125 40.422 1.000 46.990 17 THR DDD C 1
ATOM 2868 O O . THR D 1 17 ? 56.076 54.163 39.932 1.000 48.933 17 THR DDD O 1
ATOM 2872 N N . ALA D 1 18 ? 54.745 55.042 41.519 1.000 44.120 18 ALA DDD N 1
ATOM 2873 C CA . ALA D 1 18 ? 54.584 53.781 42.271 1.000 43.455 18 ALA DDD CA 1
ATOM 2874 C C . ALA D 1 18 ? 53.859 52.761 41.392 1.000 43.862 18 ALA DDD C 1
ATOM 2875 O O . ALA D 1 18 ? 54.299 51.612 41.367 1.000 42.960 18 ALA DDD O 1
ATOM 2877 N N . LEU D 1 19 ? 52.814 53.154 40.656 1.000 45.139 19 LEU DDD N 1
ATOM 2878 C CA . LEU D 1 19 ? 52.076 52.190 39.785 1.000 45.790 19 LEU DDD CA 1
ATOM 2879 C C . LEU D 1 19 ? 52.998 51.675 38.665 1.000 47.010 19 LEU DDD C 1
ATOM 2880 O O . LEU D 1 19 ? 52.944 50.472 38.345 1.000 46.166 19 LEU DDD O 1
ATOM 2885 N N . ASN D 1 20 ? 53.823 52.546 38.100 1.000 49.729 20 ASN DDD N 1
ATOM 2886 C CA . ASN D 1 20 ? 54.807 52.169 37.048 1.000 52.684 20 ASN DDD CA 1
ATOM 2887 C C . ASN D 1 20 ? 55.877 51.237 37.628 1.000 53.529 20 ASN DDD C 1
ATOM 2888 O O . ASN D 1 20 ? 56.228 50.281 36.950 1.000 57.242 20 ASN DDD O 1
ATOM 2893 N N . ALA D 1 21 ? 56.363 51.494 38.837 1.000 52.974 21 ALA DDD N 1
ATOM 2894 C CA . ALA D 1 21 ? 57.455 50.729 39.489 1.000 54.647 21 ALA DDD CA 1
ATOM 2895 C C . ALA D 1 21 ? 56.999 49.303 39.823 1.000 56.117 21 ALA DDD C 1
ATOM 2896 O O . ALA D 1 21 ? 57.823 48.409 39.767 1.000 58.639 21 ALA DDD O 1
ATOM 2898 N N . CYS D 1 22 ? 55.728 49.088 40.153 1.000 55.910 22 CYS DDD N 1
ATOM 2899 C CA . CYS D 1 22 ? 55.175 47.747 40.461 1.000 59.028 22 CYS DDD CA 1
ATOM 2900 C C . CYS D 1 22 ? 54.929 47.002 39.144 1.000 59.800 22 CYS DDD C 1
ATOM 2901 O O . CYS D 1 22 ? 54.403 47.621 38.202 1.000 59.503 22 CYS DDD O 1
ATOM 2904 N N . GLY D 1 23 ? 55.271 45.716 39.067 1.000 61.829 23 GLY DDD N 1
ATOM 2905 C CA . GLY D 1 23 ? 55.125 44.917 37.834 1.000 65.512 23 GLY DDD CA 1
ATOM 2906 C C . GLY D 1 23 ? 53.669 44.628 37.502 1.000 67.183 23 GLY DDD C 1
ATOM 2907 O O . GLY D 1 23 ? 53.390 44.285 36.333 1.000 66.499 23 GLY DDD O 1
ATOM 2908 N N . ASP D 1 24 ? 52.754 44.847 38.450 1.000 66.096 24 ASP DDD N 1
ATOM 2909 C CA . ASP D 1 24 ? 51.317 44.555 38.197 1.000 68.534 24 ASP DDD CA 1
ATOM 2910 C C . ASP D 1 24 ? 50.428 45.577 38.914 1.000 63.081 24 ASP DDD C 1
ATOM 2911 O O . ASP D 1 24 ? 50.928 46.589 39.452 1.000 69.312 24 ASP DDD O 1
ATOM 2916 N N . GLU D 1 25 ? 49.145 45.283 38.939 1.000 54.777 25 GLU DDD N 1
ATOM 2917 C CA . GLU D 1 25 ? 48.097 46.209 39.416 1.000 49.134 25 GLU DDD CA 1
ATOM 2918 C C . GLU D 1 25 ? 48.151 46.274 40.940 1.000 45.618 25 GLU DDD C 1
ATOM 2919 O O . GLU D 1 25 ? 48.642 45.322 41.546 1.000 44.385 25 GLU DDD O 1
ATOM 2925 N N . MET D 1 26 ? 47.653 47.349 41.528 1.000 42.091 26 MET DDD N 1
ATOM 2926 C CA . MET D 1 26 ? 47.652 47.518 43.002 1.000 41.265 26 MET DDD CA 1
ATOM 2927 C C . MET D 1 26 ? 46.315 48.097 43.421 1.000 36.538 26 MET DDD C 1
ATOM 2928 O O . MET D 1 26 ? 45.841 49.053 42.758 1.000 34.390 26 MET DDD O 1
ATOM 2933 N N . SER D 1 27 ? 45.748 47.580 44.494 1.000 35.169 27 SER DDD N 1
ATOM 2934 C CA . SER D 1 27 ? 44.646 48.259 45.217 1.000 34.534 27 SER DDD CA 1
ATOM 2935 C C . SER D 1 27 ? 45.129 49.623 45.735 1.000 33.457 27 SER DDD C 1
ATOM 2936 O O . SER D 1 27 ? 46.350 49.840 45.844 1.000 34.058 27 SER DDD O 1
ATOM 2939 N N . GLY D 1 28 ? 44.204 50.514 46.082 1.000 34.434 28 GLY DDD N 1
ATOM 2940 C CA . GLY D 1 28 ? 44.558 51.784 46.743 1.000 34.537 28 GLY DDD CA 1
ATOM 2941 C C . GLY D 1 28 ? 45.323 51.537 48.039 1.000 33.870 28 GLY DDD C 1
ATOM 2942 O O . GLY D 1 28 ? 46.295 52.247 48.299 1.000 32.459 28 GLY DDD O 1
ATOM 2943 N N . GLN D 1 29 ? 44.952 50.508 48.796 1.000 35.801 29 GLN DDD N 1
ATOM 2944 C CA . GLN D 1 29 ? 45.636 50.188 50.076 1.000 36.945 29 GLN DDD CA 1
ATOM 2945 C C . GLN D 1 29 ? 47.042 49.676 49.790 1.000 36.482 29 GLN DDD C 1
ATOM 2946 O O . GLN D 1 29 ? 47.956 50.080 50.513 1.000 36.974 29 GLN DDD O 1
ATOM 2952 N N . GLN D 1 30 ? 47.228 48.817 48.780 1.000 36.740 30 GLN DDD N 1
ATOM 2953 C CA . GLN D 1 30 ? 48.587 48.319 48.435 1.000 37.367 30 GLN DDD CA 1
ATOM 2954 C C . GLN D 1 30 ? 49.439 49.507 48.014 1.000 36.239 30 GLN DDD C 1
ATOM 2955 O O . GLN D 1 30 ? 50.597 49.583 48.411 1.000 36.721 30 GLN DDD O 1
ATOM 2961 N N . LEU D 1 31 ? 48.889 50.389 47.194 1.000 35.806 31 LEU DDD N 1
ATOM 2962 C CA . LEU D 1 31 ? 49.638 51.568 46.694 1.000 36.808 31 LEU DDD CA 1
ATOM 2963 C C . LEU D 1 31 ? 50.056 52.408 47.907 1.000 36.064 31 LEU DDD C 1
ATOM 2964 O O . LEU D 1 31 ? 51.221 52.777 48.032 1.000 35.682 31 LEU DDD O 1
ATOM 2969 N N . HIS D 1 32 ? 49.119 52.662 48.804 1.000 36.051 32 HIS DDD N 1
ATOM 2970 C CA . HIS D 1 32 ? 49.385 53.425 50.048 1.000 36.767 32 HIS DDD CA 1
ATOM 2971 C C . HIS D 1 32 ? 50.529 52.765 50.826 1.000 36.696 32 HIS DDD C 1
ATOM 2972 O O . HIS D 1 32 ? 51.446 53.475 51.223 1.000 37.072 32 HIS DDD O 1
ATOM 2979 N N . ARG D 1 33 ? 50.483 51.449 51.031 1.000 38.054 33 ARG DDD N 1
ATOM 2980 C CA . ARG D 1 33 ? 51.536 50.723 51.794 1.000 40.713 33 ARG DDD CA 1
ATOM 2981 C C . ARG D 1 33 ? 52.877 50.744 51.051 1.000 41.418 33 ARG DDD C 1
ATOM 2982 O O . ARG D 1 33 ? 53.886 50.659 51.739 1.000 42.691 33 ARG DDD O 1
ATOM 2990 N N . SER D 1 34 ? 52.898 50.904 49.730 1.000 42.104 34 SER DDD N 1
ATOM 2991 C CA . SER D 1 34 ? 54.151 50.887 48.933 1.000 43.326 34 SER DDD CA 1
ATOM 2992 C C . SER D 1 34 ? 54.903 52.220 49.060 1.000 44.426 34 SER DDD C 1
ATOM 2993 O O . SER D 1 34 ? 56.097 52.226 48.761 1.000 45.486 34 SER DDD O 1
ATOM 2996 N N . LEU D 1 35 ? 54.263 53.317 49.456 1.000 43.195 35 LEU DDD N 1
ATOM 2997 C CA . LEU D 1 35 ? 54.922 54.649 49.415 1.000 44.233 35 LEU DDD CA 1
ATOM 2998 C C . LEU D 1 35 ? 55.995 54.719 50.510 1.000 46.356 35 LEU DDD C 1
ATOM 2999 O O . LEU D 1 35 ? 55.717 54.309 51.666 1.000 43.794 35 LEU DDD O 1
ATOM 3004 N N . ASP D 1 36 ? 57.182 55.237 50.169 1.000 47.304 36 ASP DDD N 1
ATOM 3005 C CA . ASP D 1 36 ? 58.278 55.445 51.143 1.000 49.883 36 ASP DDD CA 1
ATOM 3006 C C . ASP D 1 36 ? 57.998 56.762 51.871 1.000 48.033 36 ASP DDD C 1
ATOM 3007 O O . ASP D 1 36 ? 57.033 57.447 51.496 1.000 45.313 36 ASP DDD O 1
ATOM 3012 N N . ASP D 1 37 ? 58.811 57.088 52.877 1.000 50.857 37 ASP DDD N 1
ATOM 3013 C CA . ASP D 1 37 ? 58.632 58.284 53.745 1.000 52.892 37 ASP DDD CA 1
ATOM 3014 C C . ASP D 1 37 ? 58.453 59.524 52.857 1.000 53.549 37 ASP DDD C 1
ATOM 3015 O O . ASP D 1 37 ? 57.487 60.287 53.080 1.000 50.871 37 ASP DDD O 1
ATOM 3020 N N . GLU D 1 38 ? 59.300 59.664 51.837 1.000 55.484 38 GLU DDD N 1
ATOM 3021 C CA . GLU D 1 38 ? 59.355 60.857 50.957 1.000 58.368 38 GLU DDD CA 1
ATOM 3022 C C . GLU D 1 38 ? 58.043 61.000 50.178 1.000 54.451 38 GLU DDD C 1
ATOM 3023 O O . GLU D 1 38 ? 57.601 62.127 49.983 1.000 60.374 38 GLU DDD O 1
ATOM 3029 N N . ALA D 1 39 ? 57.432 59.899 49.747 1.000 49.924 39 ALA DDD N 1
ATOM 3030 C CA . ALA D 1 39 ? 56.215 59.911 48.900 1.000 47.703 39 ALA DDD CA 1
ATOM 3031 C C . ALA D 1 39 ? 54.935 59.747 49.740 1.000 46.419 39 ALA DDD C 1
ATOM 3032 O O . ALA D 1 39 ? 53.843 59.905 49.159 1.000 44.193 39 ALA DDD O 1
ATOM 3034 N N . SER D 1 40 ? 55.050 59.457 51.037 1.000 45.804 40 SER DDD N 1
ATOM 3035 C CA . SER D 1 40 ? 53.900 59.080 51.905 1.000 47.172 40 SER DDD CA 1
ATOM 3036 C C . SER D 1 40 ? 52.834 60.186 51.906 1.000 45.032 40 SER DDD C 1
ATOM 3037 O O . SER D 1 40 ? 53.175 61.346 51.786 1.000 45.879 40 SER DDD O 1
ATOM 3040 N N . MET D 1 41 ? 51.566 59.799 51.983 1.000 42.948 41 MET DDD N 1
ATOM 3041 C CA . MET D 1 41 ? 50.397 60.702 52.132 1.000 41.464 41 MET DDD CA 1
ATOM 3042 C C . MET D 1 41 ? 49.292 59.894 52.821 1.000 40.137 41 MET DDD C 1
ATOM 3043 O O . MET D 1 41 ? 49.452 58.676 52.933 1.000 38.956 41 MET DDD O 1
ATOM 3048 N N . GLY D 1 42 ? 48.221 60.531 53.286 1.000 39.879 42 GLY DDD N 1
ATOM 3049 C CA . GLY D 1 42 ? 47.088 59.831 53.907 1.000 40.158 42 GLY DDD CA 1
ATOM 3050 C C . GLY D 1 42 ? 46.356 58.942 52.917 1.000 39.455 42 GLY DDD C 1
ATOM 3051 O O . GLY D 1 42 ? 46.372 59.241 51.705 1.000 39.152 42 GLY DDD O 1
ATOM 3052 N N . LEU D 1 43 ? 45.697 57.903 53.410 1.000 39.210 43 LEU DDD N 1
ATOM 3053 C CA . LEU D 1 43 ? 44.949 56.943 52.572 1.000 39.554 43 LEU DDD CA 1
ATOM 3054 C C . LEU D 1 43 ? 43.872 57.676 51.775 1.000 39.088 43 LEU DDD C 1
ATOM 3055 O O . LEU D 1 43 ? 43.747 57.379 50.577 1.000 37.432 43 LEU DDD O 1
ATOM 3060 N N . ALA D 1 44 ? 43.104 58.571 52.393 1.000 39.452 44 ALA DDD N 1
ATOM 3061 C CA . ALA D 1 44 ? 42.014 59.331 51.722 1.000 39.774 44 ALA DDD CA 1
ATOM 3062 C C . ALA D 1 44 ? 42.622 60.165 50.586 1.000 39.613 44 ALA DDD C 1
ATOM 3063 O O . ALA D 1 44 ? 41.993 60.229 49.528 1.000 38.350 44 ALA DDD O 1
ATOM 3065 N N . THR D 1 45 ? 43.821 60.731 50.783 1.000 39.957 45 THR DDD N 1
ATOM 3066 C CA . THR D 1 45 ? 44.564 61.484 49.736 1.000 39.788 45 THR DDD CA 1
ATOM 3067 C C . THR D 1 45 ? 44.923 60.542 48.589 1.000 37.757 45 THR DDD C 1
ATOM 3068 O O . THR D 1 45 ? 44.810 60.978 47.421 1.000 39.101 45 THR DDD O 1
ATOM 3072 N N . VAL D 1 46 ? 45.334 59.315 48.879 1.000 35.217 46 VAL DDD N 1
ATOM 3073 C CA . VAL D 1 46 ? 45.640 58.325 47.815 1.000 34.604 46 VAL DDD CA 1
ATOM 3074 C C . VAL D 1 46 ? 44.378 58.129 46.953 1.000 36.120 46 VAL DDD C 1
ATOM 3075 O O . VAL D 1 46 ? 44.474 58.262 45.722 1.000 35.958 46 VAL DDD O 1
ATOM 3079 N N . TYR D 1 47 ? 43.241 57.815 47.569 1.000 37.935 47 TYR DDD N 1
ATOM 3080 C CA . TYR D 1 47 ? 41.986 57.519 46.834 1.000 39.853 47 TYR DDD CA 1
ATOM 3081 C C . TYR D 1 47 ? 41.564 58.740 46.025 1.000 40.595 47 TYR DDD C 1
ATOM 3082 O O . TYR D 1 47 ? 41.211 58.547 44.857 1.000 38.854 47 TYR DDD O 1
ATOM 3091 N N . ARG D 1 48 ? 41.629 59.945 46.599 1.000 42.646 48 ARG DDD N 1
ATOM 3092 C CA . ARG D 1 48 ? 41.166 61.180 45.925 1.000 45.347 48 ARG DDD CA 1
ATOM 3093 C C . ARG D 1 48 ? 42.037 61.369 44.686 1.000 43.806 48 ARG DDD C 1
ATOM 3094 O O . ARG D 1 48 ? 41.481 61.660 43.608 1.000 41.992 48 ARG DDD O 1
ATOM 3102 N N . ASN D 1 49 ? 43.350 61.195 44.830 1.000 40.826 49 ASN DDD N 1
ATOM 3103 C CA . ASN D 1 49 ? 44.297 61.435 43.720 1.000 39.841 49 ASN DDD CA 1
ATOM 3104 C C . ASN D 1 49 ? 44.148 60.331 42.674 1.000 39.200 49 ASN DDD C 1
ATOM 3105 O O . ASN D 1 49 ? 44.213 60.668 41.478 1.000 40.280 49 ASN DDD O 1
ATOM 3110 N N . LEU D 1 50 ? 43.885 59.094 43.088 1.000 37.659 50 LEU DDD N 1
ATOM 3111 C CA . LEU D 1 50 ? 43.642 57.991 42.130 1.000 38.380 50 LEU DDD CA 1
ATOM 3112 C C . LEU D 1 50 ? 42.408 58.319 41.297 1.000 38.300 50 LEU DDD C 1
ATOM 3113 O O . LEU D 1 50 ? 42.475 58.143 40.094 1.000 36.684 50 LEU DDD O 1
ATOM 3118 N N . ARG D 1 51 ? 41.330 58.764 41.942 1.000 39.656 51 ARG DDD N 1
ATOM 3119 C CA . ARG D 1 51 ? 40.047 59.098 41.293 1.000 40.992 51 ARG DDD CA 1
ATOM 3120 C C . ARG D 1 51 ? 40.296 60.180 40.248 1.000 42.004 51 ARG DDD C 1
ATOM 3121 O O . ARG D 1 51 ? 39.797 60.023 39.124 1.000 42.704 51 ARG DDD O 1
ATOM 3129 N N . GLN D 1 52 ? 41.079 61.200 40.580 1.000 42.575 52 GLN DDD N 1
ATOM 3130 C CA . GLN D 1 52 ? 41.408 62.288 39.620 1.000 45.413 52 GLN DDD CA 1
ATOM 3131 C C . GLN D 1 52 ? 42.170 61.705 38.430 1.000 43.668 52 GLN DDD C 1
ATOM 3132 O O . GLN D 1 52 ? 41.822 62.058 37.291 1.000 42.910 52 GLN DDD O 1
ATOM 3138 N N . LEU D 1 53 ? 43.158 60.849 38.673 1.000 41.681 53 LEU DDD N 1
ATOM 3139 C CA . LEU D 1 53 ? 43.977 60.237 37.591 1.000 41.257 53 LEU DDD CA 1
ATOM 3140 C C . LEU D 1 53 ? 43.071 59.376 36.716 1.000 40.848 53 LEU DDD C 1
ATOM 3141 O O . LEU D 1 53 ? 43.297 59.342 35.518 1.000 42.006 53 LEU DDD O 1
ATOM 3146 N N . GLN D 1 54 ? 42.107 58.677 37.314 1.000 40.124 54 GLN DDD N 1
ATOM 3147 C CA . GLN D 1 54 ? 41.156 57.807 36.575 1.000 41.092 54 GLN DDD CA 1
ATOM 3148 C C . GLN D 1 54 ? 40.307 58.687 35.654 1.000 40.151 54 GLN DDD C 1
ATOM 3149 O O . GLN D 1 54 ? 40.130 58.327 34.485 1.000 40.669 54 GLN DDD O 1
ATOM 3155 N N . GLN D 1 55 ? 39.824 59.808 36.173 1.000 41.507 55 GLN DDD N 1
ATOM 3156 C CA . GLN D 1 55 ? 38.918 60.723 35.430 1.000 42.646 55 GLN DDD CA 1
ATOM 3157 C C . GLN D 1 55 ? 39.685 61.379 34.290 1.000 44.058 55 GLN DDD C 1
ATOM 3158 O O . GLN D 1 55 ? 39.033 61.671 33.256 1.000 43.195 55 GLN DDD O 1
ATOM 3164 N N . ARG D 1 56 ? 40.997 61.559 34.442 1.000 44.037 56 ARG DDD N 1
ATOM 3165 C CA . ARG D 1 56 ? 41.868 62.112 33.368 1.000 46.733 56 ARG DDD CA 1
ATOM 3166 C C . ARG D 1 56 ? 42.346 60.997 32.438 1.000 45.563 56 ARG DDD C 1
ATOM 3167 O O . ARG D 1 56 ? 43.093 61.319 31.532 1.000 44.490 56 ARG DDD O 1
ATOM 3175 N N . GLY D 1 57 ? 41.971 59.735 32.670 1.000 43.783 57 GLY DDD N 1
ATOM 3176 C CA . GLY D 1 57 ? 42.393 58.623 31.797 1.000 44.378 57 GLY DDD CA 1
ATOM 3177 C C . GLY D 1 57 ? 43.894 58.335 31.868 1.000 43.454 57 GLY DDD C 1
ATOM 3178 O O . GLY D 1 57 ? 44.421 57.761 30.921 1.000 42.537 57 GLY DDD O 1
ATOM 3179 N N . LEU D 1 58 ? 44.551 58.622 33.004 1.000 43.963 58 LEU DDD N 1
ATOM 3180 C CA . LEU D 1 58 ? 46.018 58.385 33.179 1.000 43.449 58 LEU DDD CA 1
ATOM 3181 C C . LEU D 1 58 ? 46.273 57.067 33.921 1.000 40.637 58 LEU DDD C 1
ATOM 3182 O O . LEU D 1 58 ? 47.368 56.529 33.837 1.000 41.651 58 LEU DDD O 1
ATOM 3187 N N . VAL D 1 59 ? 45.265 56.561 34.623 1.000 39.124 59 VAL DDD N 1
ATOM 3188 C CA . VAL D 1 59 ? 45.326 55.229 35.255 1.000 36.878 59 VAL DDD CA 1
ATOM 3189 C C . VAL D 1 59 ? 44.097 54.463 34.797 1.000 36.389 59 VAL DDD C 1
ATOM 3190 O O . VAL D 1 59 ? 43.022 55.070 34.574 1.000 37.970 59 VAL DDD O 1
ATOM 3194 N N . ARG D 1 60 ? 44.260 53.154 34.709 1.000 35.655 60 ARG DDD N 1
ATOM 3195 C CA . ARG D 1 60 ? 43.143 52.236 34.469 1.000 37.250 60 ARG DDD CA 1
ATOM 3196 C C . ARG D 1 60 ? 42.804 51.556 35.779 1.000 37.038 60 ARG DDD C 1
ATOM 3197 O O . ARG D 1 60 ? 43.662 51.424 36.632 1.000 38.404 60 ARG DDD O 1
ATOM 3205 N N . CYS D 1 61 ? 41.553 51.184 35.885 1.000 40.195 61 CYS DDD N 1
ATOM 3206 C CA . CYS D 1 61 ? 40.976 50.532 37.067 1.000 41.302 61 CYS DDD CA 1
ATOM 3207 C C . CYS D 1 61 ? 40.185 49.319 36.592 1.000 41.565 61 CYS DDD C 1
ATOM 3208 O O . CYS D 1 61 ? 39.576 49.388 35.503 1.000 41.667 61 CYS DDD O 1
ATOM 3211 N N . ARG D 1 62 ? 40.289 48.220 37.309 1.000 40.068 62 ARG DDD N 1
ATOM 3212 C CA . ARG D 1 62 ? 39.317 47.119 37.148 1.000 40.594 62 ARG DDD CA 1
ATOM 3213 C C . ARG D 1 62 ? 39.018 46.561 38.535 1.000 39.461 62 ARG DDD C 1
ATOM 3214 O O . ARG D 1 62 ? 39.790 46.818 39.477 1.000 40.558 62 ARG DDD O 1
ATOM 3222 N N . HIS D 1 63 ? 37.902 45.867 38.652 1.000 38.391 63 HIS DDD N 1
ATOM 3223 C CA . HIS D 1 63 ? 37.392 45.369 39.949 1.000 39.815 63 HIS DDD CA 1
ATOM 3224 C C . HIS D 1 63 ? 37.534 43.857 39.971 1.000 39.198 63 HIS DDD C 1
ATOM 3225 O O . HIS D 1 63 ? 37.170 43.233 39.001 1.000 39.275 63 HIS DDD O 1
ATOM 3232 N N . LEU D 1 64 ? 38.061 43.318 41.059 1.000 40.479 64 LEU DDD N 1
ATOM 3233 C CA . LEU D 1 64 ? 38.004 41.868 41.323 1.000 42.621 64 LEU DDD CA 1
ATOM 3234 C C . LEU D 1 64 ? 36.550 41.483 41.528 1.000 43.568 64 LEU DDD C 1
ATOM 3235 O O . LEU D 1 64 ? 35.703 42.349 41.753 1.000 42.734 64 LEU DDD O 1
ATOM 3240 N N . PRO D 1 65 ? 36.211 40.186 41.380 1.000 45.956 65 PRO DDD N 1
ATOM 3241 C CA . PRO D 1 65 ? 34.859 39.709 41.667 1.000 48.443 65 PRO DDD CA 1
ATOM 3242 C C . PRO D 1 65 ? 34.342 40.120 43.052 1.000 48.184 65 PRO DDD C 1
ATOM 3243 O O . PRO D 1 65 ? 33.166 40.264 43.174 1.000 49.407 65 PRO DDD O 1
ATOM 3247 N N . THR D 1 66 ? 35.242 40.341 44.008 1.000 49.499 66 THR DDD N 1
ATOM 3248 C CA . THR D 1 66 ? 34.942 40.763 45.399 1.000 50.738 66 THR DDD CA 1
ATOM 3249 C C . THR D 1 66 ? 34.547 42.245 45.453 1.000 50.361 66 THR DDD C 1
ATOM 3250 O O . THR D 1 66 ? 34.174 42.696 46.541 1.000 49.152 66 THR DDD O 1
ATOM 3254 N N . GLY D 1 67 ? 34.759 43.012 44.379 1.000 47.835 67 GLY DDD N 1
ATOM 3255 C CA . GLY D 1 67 ? 34.473 44.458 44.373 1.000 46.560 67 GLY DDD CA 1
ATOM 3256 C C . GLY D 1 67 ? 35.709 45.310 44.605 1.000 45.558 67 GLY DDD C 1
ATOM 3257 O O . GLY D 1 67 ? 35.612 46.517 44.405 1.000 47.048 67 GLY DDD O 1
ATOM 3258 N N . GLU D 1 68 ? 36.850 44.720 44.969 1.000 44.936 68 GLU DDD N 1
ATOM 3259 C CA . GLU D 1 68 ? 38.093 45.491 45.210 1.000 43.907 68 GLU DDD CA 1
ATOM 3260 C C . GLU D 1 68 ? 38.623 46.085 43.894 1.000 40.694 68 GLU DDD C 1
ATOM 3261 O O . GLU D 1 68 ? 38.754 45.340 42.891 1.000 38.305 68 GLU DDD O 1
ATOM 3267 N N . ALA D 1 69 ? 38.958 47.373 43.922 1.000 38.537 69 ALA DDD N 1
ATOM 3268 C CA . ALA D 1 69 ? 39.458 48.136 42.755 1.000 38.750 69 ALA DDD CA 1
ATOM 3269 C C . ALA D 1 69 ? 40.977 47.977 42.669 1.000 37.082 69 ALA DDD C 1
ATOM 3270 O O . ALA D 1 69 ? 41.645 48.115 43.714 1.000 35.098 69 ALA DDD O 1
ATOM 3272 N N . LEU D 1 70 ? 41.490 47.642 41.491 1.000 34.590 70 LEU DDD N 1
ATOM 3273 C CA . LEU D 1 70 ? 42.944 47.519 41.236 1.000 34.397 70 LEU DDD CA 1
ATOM 3274 C C . LEU D 1 70 ? 43.311 48.513 40.143 1.000 34.641 70 LEU DDD C 1
ATOM 3275 O O . LEU D 1 70 ? 42.579 48.588 39.130 1.000 34.248 70 LEU DDD O 1
ATOM 3280 N N . TYR D 1 71 ? 44.417 49.216 40.328 1.000 32.890 71 TYR DDD N 1
ATOM 3281 C CA . TYR D 1 71 ? 44.857 50.323 39.456 1.000 33.496 71 TYR DDD CA 1
ATOM 3282 C C . TYR D 1 71 ? 46.163 49.943 38.776 1.000 32.455 71 TYR DDD C 1
ATOM 3283 O O . TYR D 1 71 ? 46.958 49.207 39.340 1.000 33.281 71 TYR DDD O 1
ATOM 3292 N N . ALA D 1 72 ? 46.373 50.484 37.586 1.000 33.075 72 ALA DDD N 1
ATOM 3293 C CA . ALA D 1 72 ? 47.612 50.317 36.809 1.000 33.875 72 ALA DDD CA 1
ATOM 3294 C C . ALA D 1 72 ? 47.773 51.522 35.892 1.000 35.381 72 ALA DDD C 1
ATOM 3295 O O . ALA D 1 72 ? 46.813 52.252 35.621 1.000 35.046 72 ALA DDD O 1
ATOM 3297 N N . PRO D 1 73 ? 48.998 51.746 35.377 1.000 36.358 73 PRO DDD N 1
ATOM 3298 C CA . PRO D 1 73 ? 49.207 52.731 34.326 1.000 37.400 73 PRO DDD CA 1
ATOM 3299 C C . PRO D 1 73 ? 48.272 52.370 33.166 1.000 37.855 73 PRO DDD C 1
ATOM 3300 O O . PRO D 1 73 ? 48.037 51.173 32.930 1.000 36.212 73 PRO DDD O 1
ATOM 3304 N N . VAL D 1 74 ? 47.694 53.391 32.535 1.000 43.698 74 VAL DDD N 1
ATOM 3305 C CA . VAL D 1 74 ? 46.618 53.208 31.530 1.000 44.626 74 VAL DDD CA 1
ATOM 3306 C C . VAL D 1 74 ? 47.104 52.288 30.399 1.000 44.589 74 VAL DDD C 1
ATOM 3307 O O . VAL D 1 74 ? 46.280 51.552 29.878 1.000 42.612 74 VAL DDD O 1
ATOM 3311 N N . ASP D 1 75 ? 48.393 52.260 30.073 1.000 46.863 75 ASP DDD N 1
ATOM 3312 C CA . ASP D 1 75 ? 48.915 51.448 28.931 1.000 49.750 75 ASP DDD CA 1
ATOM 3313 C C . ASP D 1 75 ? 49.141 49.972 29.308 1.000 48.286 75 ASP DDD C 1
ATOM 3314 O O . ASP D 1 75 ? 49.446 49.192 28.417 1.000 45.861 75 ASP DDD O 1
ATOM 3319 N N . ARG D 1 76 ? 49.055 49.590 30.575 1.000 47.408 76 ARG DDD N 1
ATOM 3320 C CA . ARG D 1 76 ? 49.316 48.185 30.997 1.000 47.270 76 ARG DDD CA 1
ATOM 3321 C C . ARG D 1 76 ? 48.055 47.331 30.767 1.000 44.851 76 ARG DDD C 1
ATOM 3322 O O . ARG D 1 76 ? 47.089 47.491 31.499 1.000 46.124 76 ARG DDD O 1
ATOM 3330 N N . ASP D 1 77 ? 48.038 46.477 29.755 1.000 43.300 77 ASP DDD N 1
ATOM 3331 C CA . ASP D 1 77 ? 46.806 45.813 29.255 1.000 41.945 77 ASP DDD CA 1
ATOM 3332 C C . ASP D 1 77 ? 46.907 44.318 29.546 1.000 43.280 77 ASP DDD C 1
ATOM 3333 O O . ASP D 1 77 ? 47.122 43.605 28.628 1.000 48.593 77 ASP DDD O 1
ATOM 3338 N N . ARG D 1 78 ? 46.704 43.889 30.775 1.000 44.964 78 ARG DDD N 1
ATOM 3339 C CA . ARG D 1 78 ? 46.759 42.468 31.188 1.000 46.129 78 ARG DDD CA 1
ATOM 3340 C C . ARG D 1 78 ? 45.332 41.962 31.441 1.000 42.325 78 ARG DDD C 1
ATOM 3341 O O . ARG D 1 78 ? 44.556 42.630 32.126 1.000 41.315 78 ARG DDD O 1
ATOM 3349 N N . HIS D 1 79 ? 45.015 40.783 30.941 1.000 39.156 79 HIS DDD N 1
ATOM 3350 C CA . HIS D 1 79 ? 43.691 40.151 31.059 1.000 36.785 79 HIS DDD CA 1
ATOM 3351 C C . HIS D 1 79 ? 43.844 38.806 31.748 1.000 36.056 79 HIS DDD C 1
ATOM 3352 O O . HIS D 1 79 ? 44.967 38.279 31.743 1.000 37.041 79 HIS DDD O 1
ATOM 3359 N N . HIS D 1 80 ? 42.754 38.258 32.292 1.000 35.103 80 HIS DDD N 1
ATOM 3360 C CA . HIS D 1 80 ? 42.787 37.060 33.161 1.000 35.888 80 HIS DDD CA 1
ATOM 3361 C C . HIS D 1 80 ? 41.685 36.068 32.790 1.000 36.490 80 HIS DDD C 1
ATOM 3362 O O . HIS D 1 80 ? 40.697 36.461 32.136 1.000 35.275 80 HIS DDD O 1
ATOM 3369 N N . LEU D 1 81 ? 41.904 34.826 33.199 1.000 39.299 81 LEU DDD N 1
ATOM 3370 C CA . LEU D 1 81 ? 40.935 33.717 33.353 1.000 43.880 81 LEU DDD CA 1
ATOM 3371 C C . LEU D 1 81 ? 40.692 33.595 34.846 1.000 42.738 81 LEU DDD C 1
ATOM 3372 O O . LEU D 1 81 ? 41.681 33.410 35.555 1.000 44.425 81 LEU DDD O 1
ATOM 3377 N N . THR D 1 82 ? 39.442 33.565 35.265 1.000 42.545 82 THR DDD N 1
ATOM 3378 C CA . THR D 1 82 ? 39.054 33.521 36.697 1.000 44.077 82 THR DDD CA 1
ATOM 3379 C C . THR D 1 82 ? 37.994 32.443 36.876 1.000 44.335 82 THR DDD C 1
ATOM 3380 O O . THR D 1 82 ? 37.049 32.408 36.083 1.000 41.648 82 THR DDD O 1
ATOM 3384 N N . CYS D 1 83 ? 38.165 31.593 37.888 1.000 46.745 83 CYS DDD N 1
ATOM 3385 C CA . CYS D 1 83 ? 37.126 30.635 38.333 1.000 48.832 83 CYS DDD CA 1
ATOM 3386 C C . CYS D 1 83 ? 36.033 31.401 39.084 1.000 47.406 83 CYS DDD C 1
ATOM 3387 O O . CYS D 1 83 ? 36.353 32.081 40.051 1.000 46.580 83 CYS DDD O 1
ATOM 3390 N N . VAL D 1 84 ? 34.781 31.259 38.670 1.000 47.971 84 VAL DDD N 1
ATOM 3391 C CA . VAL D 1 84 ? 33.614 31.952 39.297 1.000 48.944 84 VAL DDD CA 1
ATOM 3392 C C . VAL D 1 84 ? 33.319 31.324 40.672 1.000 53.090 84 VAL DDD C 1
ATOM 3393 O O . VAL D 1 84 ? 32.594 31.944 41.466 1.000 52.333 84 VAL DDD O 1
ATOM 3397 N N . ASP D 1 85 ? 33.794 30.103 40.921 1.000 55.106 85 ASP DDD N 1
ATOM 3398 C CA . ASP D 1 85 ? 33.529 29.384 42.194 1.000 58.934 85 ASP DDD CA 1
ATOM 3399 C C . ASP D 1 85 ? 34.573 29.803 43.240 1.000 58.574 85 ASP DDD C 1
ATOM 3400 O O . ASP D 1 85 ? 34.196 30.507 44.176 1.000 59.577 85 ASP DDD O 1
ATOM 3405 N N . CYS D 1 86 ? 35.839 29.425 43.061 1.000 59.008 86 CYS DDD N 1
ATOM 3406 C CA . CYS D 1 86 ? 36.921 29.635 44.065 1.000 60.091 86 CYS DDD CA 1
ATOM 3407 C C . CYS D 1 86 ? 37.684 30.954 43.837 1.000 59.593 86 CYS DDD C 1
ATOM 3408 O O . CYS D 1 86 ? 38.448 31.328 44.725 1.000 60.062 86 CYS DDD O 1
ATOM 3411 N N . GLY D 1 87 ? 37.502 31.649 42.708 1.000 56.827 87 GLY DDD N 1
ATOM 3412 C CA . GLY D 1 87 ? 38.164 32.945 42.455 1.000 54.063 87 GLY DDD CA 1
ATOM 3413 C C . GLY D 1 87 ? 39.622 32.789 42.029 1.000 53.807 87 GLY DDD C 1
ATOM 3414 O O . GLY D 1 87 ? 40.296 33.807 41.834 1.000 53.474 87 GLY DDD O 1
ATOM 3415 N N . THR D 1 88 ? 40.132 31.576 41.835 1.000 53.368 88 THR DDD N 1
ATOM 3416 C CA . THR D 1 88 ? 41.521 31.397 41.332 1.000 54.739 88 THR DDD CA 1
ATOM 3417 C C . THR D 1 88 ? 41.630 32.038 39.934 1.000 50.950 88 THR DDD C 1
ATOM 3418 O O . THR D 1 88 ? 40.668 31.962 39.170 1.000 48.716 88 THR DDD O 1
ATOM 3422 N N . THR D 1 89 ? 42.756 32.682 39.644 1.000 49.173 89 THR DDD N 1
ATOM 3423 C CA . THR D 1 89 ? 42.925 33.593 38.493 1.000 49.829 89 THR DDD CA 1
ATOM 3424 C C . THR D 1 89 ? 44.296 33.333 37.872 1.000 50.792 89 THR DDD C 1
ATOM 3425 O O . THR D 1 89 ? 45.248 33.076 38.608 1.000 52.548 89 THR DDD O 1
ATOM 3429 N N . GLN D 1 90 ? 44.376 33.377 36.550 1.000 49.840 90 GLN DDD N 1
ATOM 3430 C CA . GLN D 1 90 ? 45.644 33.307 35.803 1.000 52.079 90 GLN DDD CA 1
ATOM 3431 C C . GLN D 1 90 ? 45.644 34.415 34.754 1.000 49.250 90 GLN DDD C 1
ATOM 3432 O O . GLN D 1 90 ? 44.587 34.678 34.178 1.000 47.075 90 GLN DDD O 1
ATOM 3438 N N . VAL D 1 91 ? 46.812 34.981 34.486 1.000 48.079 91 VAL DDD N 1
ATOM 3439 C CA . VAL D 1 91 ? 46.999 36.055 33.475 1.000 47.963 91 VAL DDD CA 1
ATOM 3440 C C . VAL D 1 91 ? 47.074 35.398 32.099 1.000 46.383 91 VAL DDD C 1
ATOM 3441 O O . VAL D 1 91 ? 47.681 34.319 32.010 1.000 47.693 91 VAL DDD O 1
ATOM 3445 N N . LEU D 1 92 ? 46.455 35.987 31.081 1.000 45.717 92 LEU DDD N 1
ATOM 3446 C CA . LEU D 1 92 ? 46.673 35.600 29.658 1.000 45.985 92 LEU DDD CA 1
ATOM 3447 C C . LEU D 1 92 ? 48.073 36.006 29.207 1.000 45.017 92 LEU DDD C 1
ATOM 3448 O O . LEU D 1 92 ? 48.528 37.135 29.562 1.000 42.981 92 LEU DDD O 1
ATOM 3453 N N . ASP D 1 93 ? 48.698 35.170 28.381 1.000 47.427 93 ASP DDD N 1
ATOM 3454 C CA . ASP D 1 93 ? 50.080 35.437 27.907 1.000 47.255 93 ASP DDD CA 1
ATOM 3455 C C . ASP D 1 93 ? 50.089 36.702 27.044 1.000 44.109 93 ASP DDD C 1
ATOM 3456 O O . ASP D 1 93 ? 51.129 37.376 27.050 1.000 45.854 93 ASP DDD O 1
ATOM 3461 N N . HIS D 1 94 ? 49.018 37.039 26.316 1.000 41.704 94 HIS DDD N 1
ATOM 3462 C CA . HIS D 1 94 ? 48.946 38.322 25.563 1.000 40.876 94 HIS DDD CA 1
ATOM 3463 C C . HIS D 1 94 ? 47.492 38.721 25.307 1.000 38.989 94 HIS DDD C 1
ATOM 3464 O O . HIS D 1 94 ? 46.595 37.903 25.441 1.000 38.059 94 HIS DDD O 1
ATOM 3471 N N . CYS D 1 95 ? 47.275 39.971 24.929 1.000 37.409 95 CYS DDD N 1
ATOM 3472 C CA . CYS D 1 95 ? 45.938 40.473 24.574 1.000 36.718 95 CYS DDD CA 1
ATOM 3473 C C . CYS D 1 95 ? 45.549 39.936 23.200 1.000 36.293 95 CYS DDD C 1
ATOM 3474 O O . CYS D 1 95 ? 46.179 40.281 22.206 1.000 36.048 95 CYS DDD O 1
ATOM 3477 N N . PRO D 1 96 ? 44.475 39.122 23.093 1.000 36.105 96 PRO DDD N 1
ATOM 3478 C CA . PRO D 1 96 ? 44.049 38.588 21.806 1.000 36.691 96 PRO DDD CA 1
ATOM 3479 C C . PRO D 1 96 ? 43.393 39.591 20.841 1.000 37.345 96 PRO DDD C 1
ATOM 3480 O O . PRO D 1 96 ? 43.085 39.221 19.745 1.000 34.277 96 PRO DDD O 1
ATOM 3484 N N . ILE D 1 97 ? 43.197 40.836 21.242 1.000 37.550 97 ILE DDD N 1
ATOM 3485 C CA . ILE D 1 97 ? 42.650 41.913 20.370 1.000 38.683 97 ILE DDD CA 1
ATOM 3486 C C . ILE D 1 97 ? 43.798 42.494 19.531 1.000 39.199 97 ILE DDD C 1
ATOM 3487 O O . ILE D 1 97 ? 43.506 43.137 18.507 1.000 38.797 97 ILE DDD O 1
ATOM 3492 N N . HIS D 1 98 ? 45.053 42.287 19.934 1.000 38.384 98 HIS DDD N 1
ATOM 3493 C CA . HIS D 1 98 ? 46.257 42.690 19.168 1.000 38.659 98 HIS DDD CA 1
ATOM 3494 C C . HIS D 1 98 ? 46.187 44.160 18.749 1.000 39.093 98 HIS DDD C 1
ATOM 3495 O O . HIS D 1 98 ? 46.588 44.451 17.608 1.000 40.873 98 HIS DDD O 1
ATOM 3502 N N . GLY D 1 99 ? 45.683 45.054 19.605 1.000 38.219 99 GLY DDD N 1
ATOM 3503 C CA . GLY D 1 99 ? 45.641 46.521 19.400 1.000 39.680 99 GLY DDD CA 1
ATOM 3504 C C . GLY D 1 99 ? 44.614 46.965 18.354 1.000 41.014 99 GLY DDD C 1
ATOM 3505 O O . GLY D 1 99 ? 44.609 48.125 17.956 1.000 40.246 99 GLY DDD O 1
ATOM 3506 N N . ILE D 1 100 ? 43.776 46.064 17.862 1.000 41.955 100 ILE DDD N 1
ATOM 3507 C CA . ILE D 1 100 ? 42.710 46.425 16.889 1.000 43.952 100 ILE DDD CA 1
ATOM 3508 C C . ILE D 1 100 ? 41.758 47.435 17.565 1.000 47.255 100 ILE DDD C 1
ATOM 3509 O O . ILE D 1 100 ? 41.465 47.236 18.727 1.000 43.058 100 ILE DDD O 1
ATOM 3514 N N . ASP D 1 101 ? 41.260 48.441 16.841 1.000 53.969 101 ASP DDD N 1
ATOM 3515 C CA . ASP D 1 101 ? 40.323 49.488 17.346 1.000 59.533 101 ASP DDD CA 1
ATOM 3516 C C . ASP D 1 101 ? 38.873 48.977 17.401 1.000 64.506 101 ASP DDD C 1
ATOM 3517 O O . ASP D 1 101 ? 38.511 48.099 16.614 1.000 63.864 101 ASP DDD O 1
ATOM 3522 N N . VAL D 1 102 ? 38.060 49.517 18.312 1.000 76.815 102 VAL DDD N 1
ATOM 3523 C CA . VAL D 1 102 ? 36.571 49.346 18.316 1.000 86.275 102 VAL DDD CA 1
ATOM 3524 C C . VAL D 1 102 ? 36.050 49.747 16.925 1.000 97.074 102 VAL DDD C 1
ATOM 3525 O O . VAL D 1 102 ? 36.579 50.663 16.282 1.000 92.097 102 VAL DDD O 1
ATOM 3529 N N . PRO D 1 103 ? 35.008 49.043 16.399 1.000 109.739 103 PRO DDD N 1
ATOM 3530 C CA . PRO D 1 103 ? 34.378 49.333 15.105 1.000 111.680 103 PRO DDD CA 1
ATOM 3531 C C . PRO D 1 103 ? 34.512 50.748 14.510 1.000 113.742 103 PRO DDD C 1
ATOM 3532 O O . PRO D 1 103 ? 34.991 50.839 13.399 1.000 118.664 103 PRO DDD O 1
ATOM 3536 N N . ALA D 1 104 ? 34.093 51.805 15.222 1.000 112.163 104 ALA DDD N 1
ATOM 3537 C CA . ALA D 1 104 ? 34.307 53.224 14.836 1.000 107.693 104 ALA DDD CA 1
ATOM 3538 C C . ALA D 1 104 ? 33.654 53.510 13.477 1.000 105.310 104 ALA DDD C 1
ATOM 3539 O O . ALA D 1 104 ? 32.573 54.136 13.483 1.000 101.111 104 ALA DDD O 1
ATOM 3541 N N . GLY D 1 108 ? 30.645 56.833 19.315 1.000 94.025 108 GLY DDD N 1
ATOM 3542 C CA . GLY D 1 108 ? 30.281 57.705 18.178 1.000 96.451 108 GLY DDD CA 1
ATOM 3543 C C . GLY D 1 108 ? 31.338 58.770 17.919 1.000 97.973 108 GLY DDD C 1
ATOM 3544 O O . GLY D 1 108 ? 32.229 58.534 17.071 1.000 96.151 108 GLY DDD O 1
ATOM 3545 N N . ASP D 1 109 ? 31.244 59.902 18.629 1.000 98.384 109 ASP DDD N 1
ATOM 3546 C CA . ASP D 1 109 ? 32.282 60.974 18.705 1.000 96.754 109 ASP DDD CA 1
ATOM 3547 C C . ASP D 1 109 ? 33.110 60.752 19.989 1.000 88.319 109 ASP DDD C 1
ATOM 3548 O O . ASP D 1 109 ? 33.231 61.684 20.829 1.000 93.990 109 ASP DDD O 1
ATOM 3553 N N . PHE D 1 110 ? 33.661 59.554 20.125 1.000 76.246 110 PHE DDD N 1
ATOM 3554 C CA . PHE D 1 110 ? 34.151 58.972 21.393 1.000 69.731 110 PHE DDD CA 1
ATOM 3555 C C . PHE D 1 110 ? 35.636 58.630 21.250 1.000 64.765 110 PHE DDD C 1
ATOM 3556 O O . PHE D 1 110 ? 35.973 57.951 20.295 1.000 60.013 110 PHE DDD O 1
ATOM 3564 N N . GLU D 1 111 ? 36.502 59.138 22.131 1.000 60.848 111 GLU DDD N 1
ATOM 3565 C CA . GLU D 1 111 ? 37.966 58.854 22.110 1.000 58.440 111 GLU DDD CA 1
ATOM 3566 C C . GLU D 1 111 ? 38.243 57.650 23.024 1.000 56.375 111 GLU DDD C 1
ATOM 3567 O O . GLU D 1 111 ? 38.149 57.793 24.272 1.000 54.176 111 GLU DDD O 1
ATOM 3573 N N . LEU D 1 112 ? 38.606 56.512 22.438 1.000 52.342 112 LEU DDD N 1
ATOM 3574 C CA . LEU D 1 112 ? 38.862 55.236 23.147 1.000 52.702 112 LEU DDD CA 1
ATOM 3575 C C . LEU D 1 112 ? 40.240 55.287 23.822 1.000 50.538 112 LEU DDD C 1
ATOM 3576 O O . LEU D 1 112 ? 41.200 55.689 23.157 1.000 50.657 112 LEU DDD O 1
ATOM 3581 N N . LEU D 1 113 ? 40.348 54.877 25.088 1.000 47.297 113 LEU DDD N 1
ATOM 3582 C CA . LEU D 1 113 ? 41.639 54.857 25.837 1.000 47.290 113 LEU DDD CA 1
ATOM 3583 C C . LEU D 1 113 ? 42.095 53.420 26.110 1.000 44.907 113 LEU DDD C 1
ATOM 3584 O O . LEU D 1 113 ? 43.258 53.109 25.919 1.000 43.934 113 LEU DDD O 1
ATOM 3589 N N . PHE D 1 114 ? 41.209 52.568 26.589 1.000 42.720 114 PHE DDD N 1
ATOM 3590 C CA . PHE D 1 114 ? 41.577 51.187 26.959 1.000 40.044 114 PHE DDD CA 1
ATOM 3591 C C . PHE D 1 114 ? 40.322 50.330 27.073 1.000 36.668 114 PHE DDD C 1
ATOM 3592 O O . PHE D 1 114 ? 39.199 50.821 27.069 1.000 36.948 114 PHE DDD O 1
ATOM 3600 N N . HIS D 1 115 ? 40.565 49.039 27.216 1.000 35.793 115 HIS DDD N 1
ATOM 3601 C CA . HIS D 1 115 ? 39.543 47.990 27.389 1.000 34.666 115 HIS DDD CA 1
ATOM 3602 C C . HIS D 1 115 ? 39.974 47.105 28.551 1.000 35.259 115 HIS DDD C 1
ATOM 3603 O O . HIS D 1 115 ? 41.164 46.970 28.845 1.000 34.633 115 HIS DDD O 1
ATOM 3610 N N . THR D 1 116 ? 38.967 46.585 29.214 1.000 34.080 116 THR DDD N 1
ATOM 3611 C CA . THR D 1 116 ? 39.033 45.525 30.221 1.000 35.245 116 THR DDD CA 1
ATOM 3612 C C . THR D 1 116 ? 38.441 44.300 29.532 1.000 35.397 116 THR DDD C 1
ATOM 3613 O O . THR D 1 116 ? 37.353 44.409 28.942 1.000 36.867 116 THR DDD O 1
ATOM 3617 N N . LEU D 1 117 ? 39.159 43.193 29.588 1.000 36.056 117 LEU DDD N 1
ATOM 3618 C CA . LEU D 1 117 ? 38.719 41.908 29.014 1.000 36.194 117 LEU DDD CA 1
ATOM 3619 C C . LEU D 1 117 ? 39.030 40.851 30.058 1.000 35.492 117 LEU DDD C 1
ATOM 3620 O O . LEU D 1 117 ? 40.179 40.769 30.468 1.000 35.912 117 LEU DDD O 1
ATOM 3625 N N . GLU D 1 118 ? 38.012 40.147 30.515 1.000 36.383 118 GLU DDD N 1
ATOM 3626 C CA . GLU D 1 118 ? 38.161 39.156 31.597 1.000 38.072 118 GLU DDD CA 1
ATOM 3627 C C . GLU D 1 118 ? 37.335 37.939 31.177 1.000 37.281 118 GLU DDD C 1
ATOM 3628 O O . GLU D 1 118 ? 36.208 38.126 30.734 1.000 36.859 118 GLU DDD O 1
ATOM 3634 N N . PHE D 1 119 ? 37.916 36.748 31.294 1.000 36.581 119 PHE DDD N 1
ATOM 3635 C CA . PHE D 1 119 ? 37.251 35.456 31.028 1.000 38.176 119 PHE DDD CA 1
ATOM 3636 C C . PHE D 1 119 ? 36.920 34.770 32.351 1.000 39.461 119 PHE DDD C 1
ATOM 3637 O O . PHE D 1 119 ? 37.735 34.840 33.294 1.000 39.572 119 PHE DDD O 1
ATOM 3645 N N . PHE D 1 120 ? 35.766 34.100 32.384 1.000 39.453 120 PHE DDD N 1
ATOM 3646 C CA . PHE D 1 120 ? 35.214 33.444 33.585 1.000 41.032 120 PHE DDD CA 1
ATOM 3647 C C . PHE D 1 120 ? 34.837 32.008 33.241 1.000 42.652 120 PHE DDD C 1
ATOM 3648 O O . PHE D 1 120 ? 34.349 31.763 32.147 1.000 45.144 120 PHE DDD O 1
ATOM 3656 N N . GLY D 1 121 ? 35.075 31.090 34.169 1.000 44.636 121 GLY DDD N 1
ATOM 3657 C CA . GLY D 1 121 ? 34.592 29.710 34.062 1.000 47.306 121 GLY DDD CA 1
ATOM 3658 C C . GLY D 1 121 ? 34.860 28.935 35.327 1.000 49.956 121 GLY DDD C 1
ATOM 3659 O O . GLY D 1 121 ? 34.858 29.555 36.406 1.000 50.680 121 GLY DDD O 1
ATOM 3660 N N . PHE D 1 122 ? 35.031 27.620 35.207 1.000 52.732 122 PHE DDD N 1
ATOM 3661 C CA . PHE D 1 122 ? 35.312 26.727 36.347 1.000 56.230 122 PHE DDD CA 1
ATOM 3662 C C . PHE D 1 122 ? 36.721 26.172 36.179 1.000 58.375 122 PHE DDD C 1
ATOM 3663 O O . PHE D 1 122 ? 37.029 25.662 35.085 1.000 59.707 122 PHE DDD O 1
ATOM 3671 N N . CYS D 1 123 ? 37.532 26.238 37.234 1.000 59.400 123 CYS DDD N 1
ATOM 3672 C CA . CYS D 1 123 ? 38.843 25.555 37.300 1.000 62.181 123 CYS DDD CA 1
ATOM 3673 C C . CYS D 1 123 ? 38.613 24.044 37.459 1.000 65.593 123 CYS DDD C 1
ATOM 3674 O O . CYS D 1 123 ? 37.453 23.641 37.712 1.000 65.889 123 CYS DDD O 1
ATOM 3677 N N . SER D 1 124 ? 39.687 23.250 37.348 1.000 67.717 124 SER DDD N 1
ATOM 3678 C CA . SER D 1 124 ? 39.681 21.767 37.400 1.000 72.534 124 SER DDD CA 1
ATOM 3679 C C . SER D 1 124 ? 38.977 21.274 38.665 1.000 76.083 124 SER DDD C 1
ATOM 3680 O O . SER D 1 124 ? 38.136 20.373 38.542 1.000 81.999 124 SER DDD O 1
ATOM 3683 N N . SER D 1 125 ? 39.307 21.829 39.832 1.000 77.880 125 SER DDD N 1
ATOM 3684 C CA . SER D 1 125 ? 38.694 21.471 41.140 1.000 81.539 125 SER DDD CA 1
ATOM 3685 C C . SER D 1 125 ? 37.170 21.709 41.148 1.000 84.569 125 SER DDD C 1
ATOM 3686 O O . SER D 1 125 ? 36.482 20.910 41.798 1.000 90.480 125 SER DDD O 1
ATOM 3689 N N . CYS D 1 126 ? 36.656 22.751 40.480 1.000 81.701 126 CYS DDD N 1
ATOM 3690 C CA . CYS D 1 126 ? 35.338 23.342 40.824 1.000 82.427 126 CYS DDD CA 1
ATOM 3691 C C . CYS D 1 126 ? 34.141 22.842 40.000 1.000 90.414 126 CYS DDD C 1
ATOM 3692 O O . CYS D 1 126 ? 33.042 22.989 40.569 1.000 98.790 126 CYS DDD O 1
ATOM 3695 N N . ARG D 1 127 ? 34.271 22.296 38.784 1.000 94.670 127 ARG DDD N 1
ATOM 3696 C CA . ARG D 1 127 ? 33.062 21.976 37.945 1.000 102.321 127 ARG DDD CA 1
ATOM 3697 C C . ARG D 1 127 ? 32.280 20.795 38.539 1.000 109.518 127 ARG DDD C 1
ATOM 3698 O O . ARG D 1 127 ? 32.865 19.737 38.753 1.000 112.132 127 ARG DDD O 1
ATOM 3706 N N . PRO D 1 128 ? 30.967 20.946 38.877 1.000 115.314 128 PRO DDD N 1
ATOM 3707 C CA . PRO D 1 128 ? 30.211 19.894 39.565 1.000 118.133 128 PRO DDD CA 1
ATOM 3708 C C . PRO D 1 128 ? 29.512 18.935 38.594 1.000 119.417 128 PRO DDD C 1
ATOM 3709 O O . PRO D 1 128 ? 30.138 17.979 38.151 1.000 120.390 128 PRO DDD O 1
#

Foldseek 3Di:
DDDDLLLVQLQVLQVVVLHKAFLVRSQVSRDPVNHDDSVSSVVSQVVCVVVLQKDWDAQPVRGIIIHGLPDAWEWEAEPPPGDIDIDPDDPCPPPDDDDPPDDDRYDYDYHYHHDPVGHD/DDADLLLVLLQVLQVVDPDWAFLVRSQVPDDPVNHDDSVSSVVSQVVCVVVQQKDWDAQPVRTITIHGLPDAWEWEAEPPPGDIDIDPDDPCVPPDDPAPPDDDRYDYDYHYHHDPVGHD/DDDDLLLVQLQVLQVVDPFWDFLVRSQVSGDPVNHDDSVVSVVSQVVCVVVQQKDWDAQPVGTITIHGLPDQWEWEAEPPPRDIDIDPDDPCVPPDDVPDDDRGDYDYHYHHDPVGDD/DDDDLLLVQLQVLQVVDPDWAFLVRSQVSRDPVNHDDSVSSVVSQVVCVVVLQKDWDAQPVRTIIIHGLPDAWEWEAEPPPGDIDIDPDDPCVPPDDPQPPDDDRYDYDYHYHHDPPGDD